Protein AF-A0A928VB40-F1 (afdb_monomer_lite)

Foldseek 3Di:
DAQDQEDAEEPDVVCVDPLVVLLCVLVNRDDPPRYDDPPCCVSVVPVVVVVCCCPPPPVVPPPQDQDDDPVSVVVVVPPPDPPDDDPPDPDDPVVVVVVVVVVVVVQQQFFDDDCPGDNNRGGVVVVVVVVVVVPDDHHHDPDPLSCLSVFDQQPPPRQKFAAAPQATDGPNFHWAALLSLVRHRHIWGWTDHPVCVQWIWTANDPSSPGTRDITGGPPDPPDDPVVRVVSNVVVNVVVVVVVVVVVVVVVVVVVVCVVPVCPVVPPCVVVVVVVVVPDPDDDPVVVVVVVVVVVPPDDDDPPPPPDPVNVVVVVVVVVVVVVVVVVVVVVVVVLVVVVVVLLVCVVVLHQGPPDDPVRLVVLLVLCPDPNNVVVLVVSDPDPVVSVVSNCRSVVVDGSPPPPPPLLVLLVVLLVCVVVVHDDDLVSLVVLLVQCVDPVSVVSLVVPDPPVRSVVSNVVSVDDDDD

Secondary structure (DSSP, 8-state):
--B-SB--B-S-TTTTSHHHHHHHHHTT-B-TT-BPPTT-GGGSHHHHHHHHIIIIIIGGGSTT---SSHHHHHHHHT-TT--S-----SS-HHHHHHHHHHHHHHHHHS-EEETTEEEEEE-HHHHHHHHHHTT--PBPPS-GGGGGGGSEEPTTGGGEEE-BTTBEEETTEEEE-SGGGGGTTSEEEEEE-TT-TTEEEEESSTTS-SEEEEEEETTSTT--HHHHHHHHHHHHHHHHHHHHHHHHHHHHHHHHHHH-TTTTTTTTHHHHHHHHHHH-S--THHHHHHHHHHTT-----------HHHHHHHHHHHHHHHHHHHHHHHHHHHHHHHHHHHHHHHHTTPPPP---HHHHHHHHHHHHSHHHHHHHHHH-SSHHHHHHHHHHHHTSS--------HHHHHHHHHHHHHTT----HHHHHHHHHHTTSHHHHHHHHHHS-HHHHHHHHHHHHPPPP-

Radius of gyration: 38.51 Å; chains: 1; bounding box: 58×124×77 Å

Sequence (466 aa):
WGVPEQVRTDHGKEYLSQRVQRFLATLNVDTEDLRCLPGHPEQKPFVERFNRTFQHRDLVKSPFFIGHNVSDRQTLRKSPGRGNSCIELAMSIADFQRWCDLWVVEYEQRPHGRAGIGLEGKSPLEVLAEAVEAGWTNRIIQNPRELDWLMMAAPGRQGMRKVGRQGISVSGRLYVAAELSTWIGRSVYVCFDPHEPRKIYVYGSVELTEFVCEADWRQAEGVDLAAIALQARHLYEVLLRSVNQIRKRGKALLRKLASDPYLLVGQTAESLEQVMQSQLHLYPAINGVTAAITASESTPEETATIDLETYHQELQRLEAESQQQALQQEQQRLRQQQLEQLVDRWQQRQACPGLEVSEREMILQYLNAAEGRGFLIAVTASTHEEQQFLQWLSGQIVMTSAIVNYRALLETTIVHWRTQQAVPLEDKHTLLHYIREPEGFGVLRAYLNDTEEREFQIWLKQEPRS

pLDDT: mean 74.62, std 16.76, range [33.09, 97.5]

Structure (mmCIF, N/CA/C/O backbone):
data_AF-A0A928VB40-F1
#
_entry.id   AF-A0A928VB40-F1
#
loop_
_atom_site.group_PDB
_atom_site.id
_atom_site.type_symbol
_atom_site.label_atom_id
_atom_site.label_alt_id
_atom_site.label_comp_id
_atom_site.label_asym_id
_atom_site.label_entity_id
_atom_site.label_seq_id
_atom_site.pdbx_PDB_ins_code
_atom_site.Cartn_x
_atom_site.Cartn_y
_atom_site.Cartn_z
_atom_site.occupancy
_atom_site.B_iso_or_equiv
_atom_site.auth_seq_id
_atom_site.auth_comp_id
_atom_site.auth_asym_id
_atom_site.auth_atom_id
_atom_site.pdbx_PDB_model_num
ATOM 1 N N . TRP A 1 1 ? 4.408 -13.192 -15.715 1.00 80.06 1 TRP A N 1
ATOM 2 C CA . TRP A 1 1 ? 5.826 -13.412 -15.362 1.00 80.06 1 TRP A CA 1
ATOM 3 C C . TRP A 1 1 ? 6.023 -14.446 -14.251 1.00 80.06 1 TRP A C 1
ATOM 5 O O . TRP A 1 1 ? 6.856 -15.317 -14.437 1.00 80.06 1 TRP A O 1
ATOM 15 N N . GLY A 1 2 ? 5.215 -14.453 -13.179 1.00 86.94 2 GLY A N 1
ATOM 16 C CA . GLY A 1 2 ? 5.305 -15.464 -12.107 1.00 86.94 2 GLY A CA 1
ATOM 17 C C . GLY A 1 2 ? 6.420 -15.173 -11.099 1.00 86.94 2 GLY A C 1
ATOM 18 O O . GLY A 1 2 ? 6.985 -14.081 -11.115 1.00 86.94 2 GLY A O 1
ATOM 19 N N . VAL A 1 3 ? 6.706 -16.123 -10.207 1.00 89.81 3 VAL A N 1
ATOM 20 C CA . VAL A 1 3 ? 7.713 -15.960 -9.147 1.00 89.81 3 VAL A CA 1
ATOM 21 C C . VAL A 1 3 ? 9.073 -16.495 -9.609 1.00 89.81 3 VAL A C 1
ATOM 23 O O . VAL A 1 3 ? 9.153 -17.674 -9.960 1.00 89.81 3 VAL A O 1
ATOM 26 N N . PRO A 1 4 ? 10.148 -15.688 -9.577 1.00 89.31 4 PRO A N 1
ATOM 27 C CA . PRO A 1 4 ? 11.488 -16.157 -9.923 1.00 89.31 4 PRO A CA 1
ATOM 28 C C . PRO A 1 4 ? 12.050 -17.110 -8.858 1.00 89.31 4 PRO A C 1
ATOM 30 O O . PRO A 1 4 ? 11.606 -17.102 -7.711 1.00 89.31 4 PRO A O 1
ATOM 33 N N . GLU A 1 5 ? 13.050 -17.907 -9.228 1.00 88.00 5 GLU A N 1
ATOM 34 C CA . GLU A 1 5 ? 13.852 -18.696 -8.276 1.00 88.00 5 GLU A CA 1
ATOM 35 C C . GLU A 1 5 ? 14.836 -17.806 -7.509 1.00 88.00 5 GLU A C 1
ATOM 37 O O . GLU A 1 5 ? 15.053 -17.974 -6.312 1.00 88.00 5 GLU A O 1
ATOM 42 N N . GLN A 1 6 ? 15.396 -16.824 -8.212 1.00 88.19 6 GLN A N 1
ATOM 43 C CA . GLN A 1 6 ? 16.490 -15.980 -7.762 1.00 88.19 6 GLN A CA 1
ATOM 44 C C . GLN A 1 6 ? 16.242 -14.533 -8.176 1.00 88.19 6 GLN A C 1
ATOM 46 O O . GLN A 1 6 ? 15.803 -14.265 -9.298 1.00 88.19 6 GLN A O 1
ATOM 51 N N . VAL A 1 7 ? 16.554 -13.587 -7.290 1.00 86.94 7 VAL A N 1
ATOM 52 C CA . VAL A 1 7 ? 16.468 -12.154 -7.599 1.00 86.94 7 VAL A CA 1
ATOM 53 C C . VAL A 1 7 ? 17.796 -11.482 -7.303 1.00 86.94 7 VAL A C 1
ATOM 55 O O . VAL A 1 7 ? 18.297 -11.506 -6.183 1.00 86.94 7 VAL A O 1
ATOM 58 N N . ARG A 1 8 ? 18.340 -10.823 -8.329 1.00 85.00 8 ARG A N 1
ATOM 59 C CA . ARG A 1 8 ? 19.529 -9.984 -8.211 1.00 85.00 8 ARG A CA 1
ATOM 60 C C . ARG A 1 8 ? 19.129 -8.531 -7.982 1.00 85.00 8 ARG A C 1
ATOM 62 O O . ARG A 1 8 ? 18.452 -7.944 -8.823 1.00 85.00 8 ARG A O 1
ATOM 69 N N . THR A 1 9 ? 19.565 -7.950 -6.866 1.00 82.38 9 THR A N 1
ATOM 70 C CA . THR A 1 9 ? 19.244 -6.562 -6.485 1.00 82.38 9 THR A CA 1
ATOM 71 C C . THR A 1 9 ? 20.498 -5.720 -6.295 1.00 82.38 9 THR A C 1
ATOM 73 O O . THR A 1 9 ? 21.607 -6.236 -6.172 1.00 82.38 9 THR A O 1
ATOM 76 N N . ASP A 1 10 ? 20.319 -4.402 -6.239 1.00 81.38 10 ASP A N 1
ATOM 77 C CA . ASP A 1 10 ? 21.349 -3.489 -5.740 1.00 81.38 10 ASP A CA 1
ATOM 78 C C . ASP A 1 10 ? 21.444 -3.547 -4.199 1.00 81.38 10 ASP A C 1
ATOM 80 O O . ASP A 1 10 ? 20.572 -4.111 -3.531 1.00 81.38 10 ASP A O 1
ATOM 84 N N . HIS A 1 11 ? 22.463 -2.902 -3.632 1.00 79.62 11 HIS A N 1
ATOM 85 C CA . HIS A 1 11 ? 22.652 -2.660 -2.196 1.00 79.62 11 HIS A CA 1
ATOM 86 C C . HIS A 1 11 ? 21.825 -1.472 -1.656 1.00 79.62 11 HIS A C 1
ATOM 88 O O . HIS A 1 11 ? 22.113 -0.931 -0.584 1.00 79.62 11 HIS A O 1
ATOM 94 N N . GLY A 1 12 ? 20.792 -1.048 -2.392 1.00 80.06 12 GLY A N 1
ATOM 95 C CA . GLY A 1 12 ? 19.875 0.018 -1.987 1.00 80.06 12 GLY A CA 1
ATOM 96 C C . GLY A 1 12 ? 19.110 -0.323 -0.703 1.00 80.06 12 GLY A C 1
ATOM 97 O O . GLY A 1 12 ? 18.723 -1.471 -0.472 1.00 80.06 12 GLY A O 1
ATOM 98 N N . LYS A 1 13 ? 18.871 0.683 0.148 1.00 80.25 13 LYS A N 1
ATOM 99 C CA . LYS A 1 13 ? 18.208 0.507 1.458 1.00 80.25 13 LYS A CA 1
ATOM 100 C C . LYS A 1 13 ? 16.794 -0.068 1.327 1.00 80.25 13 LYS A C 1
ATOM 102 O O . LYS A 1 13 ? 16.336 -0.777 2.215 1.00 80.25 13 LYS A O 1
ATOM 107 N N . GLU A 1 14 ? 16.121 0.226 0.225 1.00 80.19 14 GLU A N 1
ATOM 108 C CA . GLU A 1 14 ? 14.801 -0.271 -0.139 1.00 80.19 14 GLU A CA 1
ATOM 109 C C . GLU A 1 14 ? 14.778 -1.799 -0.314 1.00 80.19 14 GLU A C 1
ATOM 111 O O . GLU A 1 14 ? 13.920 -2.465 0.272 1.00 80.19 14 GLU A O 1
ATOM 116 N N . TYR A 1 15 ? 15.771 -2.371 -1.005 1.00 80.12 15 TYR A N 1
ATOM 117 C CA . TYR A 1 15 ? 15.919 -3.823 -1.182 1.00 80.12 15 TYR A CA 1
ATOM 118 C C . TYR A 1 15 ? 16.376 -4.519 0.106 1.00 80.12 15 TYR A C 1
ATOM 120 O O . TYR A 1 15 ? 16.069 -5.687 0.335 1.00 80.12 15 TYR A O 1
ATOM 128 N N . LEU A 1 16 ? 17.077 -3.787 0.979 1.00 79.31 16 LEU A N 1
ATOM 129 C CA . LEU A 1 16 ? 17.487 -4.256 2.304 1.00 79.31 16 LEU A CA 1
ATOM 130 C C . LEU A 1 16 ? 16.379 -4.154 3.359 1.00 79.31 16 LEU A C 1
ATOM 132 O O . LEU A 1 16 ? 16.589 -4.559 4.503 1.00 79.31 16 LEU A O 1
ATOM 136 N N . SER A 1 17 ? 15.213 -3.607 3.013 1.00 81.31 17 SER A N 1
ATOM 137 C CA . SER A 1 17 ? 14.120 -3.485 3.968 1.00 81.31 17 SER A CA 1
ATOM 138 C C . SER A 1 17 ? 13.653 -4.866 4.439 1.00 81.31 17 SER A C 1
ATOM 140 O O . SER A 1 17 ? 13.513 -5.804 3.653 1.00 81.31 17 SER A O 1
ATOM 142 N N . GLN A 1 18 ? 13.357 -4.982 5.738 1.00 78.56 18 GLN A N 1
ATOM 143 C CA . GLN A 1 18 ? 12.853 -6.229 6.329 1.00 78.56 18 GLN A CA 1
ATOM 144 C C . GLN A 1 18 ? 11.601 -6.738 5.606 1.00 78.56 18 GLN A C 1
ATOM 146 O O . GLN A 1 18 ? 11.408 -7.940 5.476 1.00 78.56 18 GLN A O 1
ATOM 151 N N . ARG A 1 19 ? 10.768 -5.821 5.104 1.00 79.12 19 ARG A N 1
ATOM 152 C CA . ARG A 1 19 ? 9.558 -6.142 4.347 1.00 79.12 19 ARG A CA 1
ATOM 153 C C . ARG A 1 19 ? 9.870 -6.848 3.026 1.00 79.12 19 ARG A C 1
ATOM 155 O O . ARG A 1 19 ? 9.293 -7.897 2.771 1.00 79.12 19 ARG A O 1
ATOM 162 N N . VAL A 1 20 ? 10.795 -6.315 2.223 1.00 82.38 20 VAL A N 1
ATOM 163 C CA . VAL A 1 20 ? 11.200 -6.944 0.952 1.00 82.38 20 VAL A CA 1
ATOM 164 C C . VAL A 1 20 ? 11.871 -8.293 1.207 1.00 82.38 20 VAL A C 1
ATOM 166 O O . VAL A 1 20 ? 11.551 -9.270 0.540 1.00 82.38 20 VAL A O 1
ATOM 169 N N . GLN A 1 21 ? 12.738 -8.381 2.217 1.00 82.81 21 GLN A N 1
ATOM 170 C CA . GLN A 1 21 ? 13.395 -9.641 2.575 1.00 82.81 21 GLN A CA 1
ATOM 171 C C . GLN A 1 21 ? 12.394 -10.712 3.025 1.00 82.81 21 GLN A C 1
ATOM 173 O O . GLN A 1 21 ? 12.459 -11.841 2.550 1.00 82.81 21 GLN A O 1
ATOM 178 N N . ARG A 1 22 ? 11.433 -10.360 3.892 1.00 80.44 22 ARG A N 1
ATOM 179 C CA . ARG A 1 22 ? 10.375 -11.283 4.337 1.00 80.44 22 ARG A CA 1
ATOM 180 C C . ARG A 1 22 ? 9.469 -11.714 3.183 1.00 80.44 22 ARG A C 1
ATOM 182 O O . ARG A 1 22 ? 9.124 -12.889 3.118 1.00 80.44 22 ARG A O 1
ATOM 189 N N . PHE A 1 23 ? 9.126 -10.809 2.265 1.00 85.94 23 PHE A N 1
ATOM 190 C CA . PHE A 1 23 ? 8.353 -11.144 1.065 1.00 85.94 23 PHE A CA 1
ATOM 191 C C . PHE A 1 23 ? 9.071 -12.182 0.194 1.00 85.94 23 PHE A C 1
ATOM 193 O O . PHE A 1 23 ? 8.507 -13.228 -0.117 1.00 85.94 23 PHE A O 1
ATOM 200 N N . LEU A 1 24 ? 10.334 -11.919 -0.153 1.00 87.25 24 LEU A N 1
ATOM 201 C CA . LEU A 1 24 ? 11.133 -12.820 -0.985 1.00 87.25 24 LEU A CA 1
ATOM 202 C C . LEU A 1 24 ? 11.354 -14.172 -0.291 1.00 87.25 24 LEU A C 1
ATOM 204 O O . LEU A 1 24 ? 11.196 -15.210 -0.928 1.00 87.25 24 LEU A O 1
ATOM 208 N N . ALA A 1 25 ? 11.608 -14.174 1.020 1.00 84.44 25 ALA A N 1
ATOM 209 C CA . ALA A 1 25 ? 11.720 -15.398 1.810 1.00 84.44 25 ALA A CA 1
ATOM 210 C C . ALA A 1 25 ? 10.403 -16.194 1.864 1.00 84.44 25 ALA A C 1
ATOM 212 O O . ALA A 1 25 ? 10.429 -17.409 1.710 1.00 84.44 25 ALA A O 1
ATOM 213 N N . THR A 1 26 ? 9.252 -15.526 2.021 1.00 83.62 26 THR A N 1
ATOM 214 C CA . THR A 1 26 ? 7.922 -16.176 2.018 1.00 83.62 26 THR A CA 1
ATOM 215 C C . THR A 1 26 ? 7.670 -16.905 0.701 1.00 83.62 26 THR A C 1
ATOM 217 O O . THR A 1 26 ? 7.114 -17.998 0.683 1.00 83.62 26 THR A O 1
ATOM 220 N N . LEU A 1 27 ? 8.138 -16.322 -0.402 1.00 86.69 27 LEU A N 1
ATOM 221 C CA . LEU A 1 27 ? 8.044 -16.909 -1.730 1.00 86.69 27 LEU A CA 1
ATOM 222 C C . LEU A 1 27 ? 9.175 -17.903 -2.045 1.00 86.69 27 LEU A C 1
ATOM 224 O O . LEU A 1 27 ? 9.261 -18.364 -3.183 1.00 86.69 27 LEU A O 1
ATOM 228 N N . ASN A 1 28 ? 10.051 -18.243 -1.091 1.00 87.56 28 ASN A N 1
ATOM 229 C CA . ASN A 1 28 ? 11.251 -19.054 -1.323 1.00 87.56 28 ASN A CA 1
ATOM 230 C C . ASN A 1 28 ? 12.040 -18.556 -2.547 1.00 87.56 28 ASN A C 1
ATOM 232 O O . ASN A 1 28 ? 12.307 -19.318 -3.480 1.00 87.56 28 ASN A O 1
ATOM 236 N N . VAL A 1 29 ? 12.297 -17.250 -2.597 1.00 88.88 29 VAL A N 1
ATOM 237 C CA . VAL A 1 29 ? 13.168 -16.616 -3.587 1.00 88.88 29 VAL A CA 1
ATOM 238 C C . VAL A 1 29 ? 14.536 -16.441 -2.952 1.00 88.88 29 VAL A C 1
ATOM 240 O O . VAL A 1 29 ? 14.668 -15.781 -1.920 1.00 88.88 29 VAL A O 1
ATOM 243 N N . ASP A 1 30 ? 15.551 -17.019 -3.578 1.00 81.62 30 ASP A N 1
ATOM 244 C CA . ASP A 1 30 ? 16.921 -16.908 -3.102 1.00 81.62 30 ASP A CA 1
ATOM 245 C C . ASP A 1 30 ? 17.470 -15.491 -3.356 1.00 81.62 30 ASP A C 1
ATOM 247 O O . ASP A 1 30 ? 17.321 -14.904 -4.438 1.00 81.62 30 ASP A O 1
ATOM 251 N N . THR A 1 31 ? 18.061 -14.926 -2.302 1.00 74.19 31 THR A N 1
ATOM 252 C CA . THR A 1 31 ? 18.616 -13.569 -2.262 1.00 74.19 31 THR A CA 1
ATOM 253 C C . THR A 1 31 ? 19.979 -13.494 -1.572 1.00 74.19 31 THR A C 1
ATOM 255 O O . THR A 1 31 ? 20.555 -12.403 -1.539 1.00 74.19 31 THR A O 1
ATOM 258 N N . GLU A 1 32 ? 20.487 -14.596 -1.003 1.00 61.59 32 GLU A N 1
ATOM 259 C CA . GLU A 1 32 ? 21.584 -14.548 -0.023 1.00 61.59 32 GLU A CA 1
ATOM 260 C C . GLU A 1 32 ? 22.919 -14.115 -0.656 1.00 61.59 32 GLU A C 1
ATOM 262 O O . GLU A 1 32 ? 23.622 -13.303 -0.058 1.00 61.59 32 GLU A O 1
ATOM 267 N N . ASP A 1 33 ? 23.181 -14.495 -1.914 1.00 62.69 33 ASP A N 1
ATOM 268 C CA . ASP A 1 33 ? 24.436 -14.189 -2.633 1.00 62.69 33 ASP A CA 1
ATOM 269 C C . ASP A 1 33 ? 24.248 -13.385 -3.937 1.00 62.69 33 ASP A C 1
ATOM 271 O O . ASP A 1 33 ? 25.155 -13.252 -4.763 1.00 62.69 33 ASP A O 1
ATOM 275 N N . LEU A 1 34 ? 23.062 -12.814 -4.156 1.00 69.81 34 LEU A N 1
ATOM 276 C CA . LEU A 1 34 ? 22.710 -12.146 -5.419 1.00 69.81 34 LEU A CA 1
ATOM 277 C C . LEU A 1 34 ? 22.642 -10.625 -5.311 1.00 69.81 34 LEU A C 1
ATOM 279 O O . LEU A 1 34 ? 22.078 -9.958 -6.176 1.00 69.81 34 LEU A O 1
ATOM 283 N N . ARG A 1 35 ? 23.221 -10.046 -4.264 1.00 78.12 35 ARG A N 1
ATOM 284 C CA . ARG A 1 35 ? 23.272 -8.594 -4.103 1.00 78.12 35 ARG A CA 1
ATOM 285 C C . ARG A 1 35 ? 24.492 -8.024 -4.805 1.00 78.12 35 ARG A C 1
ATOM 287 O O . ARG A 1 35 ? 25.609 -8.494 -4.611 1.00 78.12 35 ARG A O 1
ATOM 294 N N . CYS A 1 36 ? 24.274 -6.995 -5.616 1.00 78.50 36 CYS A N 1
ATOM 295 C CA . CYS A 1 36 ? 25.366 -6.333 -6.307 1.00 78.50 36 CYS A CA 1
ATOM 296 C C . CYS A 1 36 ? 26.193 -5.519 -5.309 1.00 78.50 36 CYS A C 1
ATOM 298 O O . CYS A 1 36 ? 25.643 -4.762 -4.506 1.00 78.50 36 CYS A O 1
ATOM 300 N N . LEU A 1 37 ? 27.514 -5.638 -5.391 1.00 76.44 37 LEU A N 1
ATOM 301 C CA . LEU A 1 37 ? 28.430 -4.815 -4.620 1.00 76.44 37 LEU A CA 1
ATOM 302 C C . LEU A 1 37 ? 28.266 -3.337 -5.022 1.00 76.44 37 LEU A C 1
ATOM 304 O O . LEU A 1 37 ? 28.105 -3.029 -6.210 1.00 76.44 37 LEU A O 1
ATOM 308 N N . PRO A 1 38 ? 28.334 -2.395 -4.064 1.00 73.44 38 PRO A N 1
ATOM 309 C CA . PRO A 1 38 ? 28.268 -0.973 -4.377 1.00 73.44 38 PRO A CA 1
ATOM 310 C C . PRO A 1 38 ? 29.337 -0.571 -5.401 1.00 73.44 38 PRO A C 1
ATOM 312 O O . PRO A 1 38 ? 30.520 -0.822 -5.194 1.00 73.44 38 PRO A O 1
ATOM 315 N N . GLY A 1 39 ? 28.927 0.076 -6.495 1.00 69.31 39 GLY A N 1
ATOM 316 C CA . GLY A 1 39 ? 29.846 0.538 -7.543 1.00 69.31 39 GLY A CA 1
ATOM 317 C C . GLY A 1 39 ? 30.213 -0.501 -8.609 1.00 69.31 39 GLY A C 1
ATOM 318 O O . GLY A 1 39 ? 31.077 -0.209 -9.430 1.00 69.31 39 GLY A O 1
ATOM 319 N N . HIS A 1 40 ? 29.539 -1.656 -8.638 1.00 75.06 40 HIS A N 1
ATOM 320 C CA . HIS A 1 40 ? 29.795 -2.746 -9.588 1.00 75.06 40 HIS A CA 1
ATOM 321 C C . HIS A 1 40 ? 28.632 -2.963 -10.584 1.00 75.06 40 HIS A C 1
ATOM 323 O O . HIS A 1 40 ? 27.894 -3.952 -10.494 1.00 75.06 40 HIS A O 1
ATOM 329 N N . PRO A 1 41 ? 28.405 -2.041 -11.545 1.00 68.31 41 PRO A N 1
ATOM 330 C CA . PRO A 1 41 ? 27.302 -2.137 -12.510 1.00 68.31 41 PRO A CA 1
ATOM 331 C C . PRO A 1 41 ? 27.392 -3.369 -13.428 1.00 68.31 41 PRO A C 1
ATOM 333 O O . PRO A 1 41 ? 26.377 -3.834 -13.950 1.00 68.31 41 PRO A O 1
ATOM 336 N N . GLU A 1 42 ? 28.584 -3.938 -13.606 1.00 76.25 42 GLU A N 1
ATOM 337 C CA . GLU A 1 42 ? 28.828 -5.159 -14.373 1.00 76.25 42 GLU A CA 1
ATOM 338 C C . GLU A 1 42 ? 28.130 -6.395 -13.798 1.00 76.25 42 GLU A C 1
ATOM 340 O O . GLU A 1 42 ? 27.924 -7.365 -14.524 1.00 76.25 42 GLU A O 1
ATOM 345 N N . GLN A 1 43 ? 27.722 -6.361 -12.526 1.00 79.62 43 GLN A N 1
ATOM 346 C CA . GLN A 1 43 ? 27.012 -7.465 -11.877 1.00 79.62 43 GLN A CA 1
ATOM 347 C C . GLN A 1 43 ? 25.528 -7.533 -12.282 1.00 79.62 43 GLN A C 1
ATOM 349 O O . GLN A 1 43 ? 24.896 -8.584 -12.136 1.00 79.62 43 GLN A O 1
ATOM 354 N N . LYS A 1 44 ? 24.992 -6.455 -12.874 1.00 79.25 44 LYS A N 1
ATOM 355 C CA . LYS A 1 44 ? 23.608 -6.327 -13.372 1.00 79.25 44 LYS A CA 1
ATOM 356 C C . LYS A 1 44 ? 23.553 -5.797 -14.823 1.00 79.25 44 LYS A C 1
ATOM 358 O O . LYS A 1 44 ? 22.830 -4.843 -15.119 1.00 79.25 44 LYS A O 1
ATOM 363 N N . PRO A 1 45 ? 24.266 -6.431 -15.775 1.00 79.25 45 PRO A N 1
ATOM 364 C CA . PRO A 1 45 ? 24.509 -5.862 -17.102 1.00 79.25 45 PRO A CA 1
ATOM 365 C C . PRO A 1 45 ? 23.233 -5.729 -17.948 1.00 79.25 45 PRO A C 1
ATOM 367 O O . PRO A 1 45 ? 23.134 -4.830 -18.784 1.00 79.25 45 PRO A O 1
ATOM 370 N N . PHE A 1 46 ? 22.245 -6.602 -17.733 1.00 81.38 46 PHE A N 1
ATOM 371 C CA . PHE A 1 46 ? 20.969 -6.573 -18.449 1.00 81.38 46 PHE A CA 1
ATOM 372 C C . PHE A 1 46 ? 20.090 -5.394 -18.018 1.00 81.38 46 PHE A C 1
ATOM 374 O O . PHE A 1 46 ? 19.572 -4.683 -18.877 1.00 81.38 46 PHE A O 1
ATOM 381 N N . VAL A 1 47 ? 19.992 -5.136 -16.708 1.00 83.88 47 VAL A N 1
ATOM 382 C CA . VAL A 1 47 ? 19.234 -4.001 -16.152 1.00 83.88 47 VAL A CA 1
ATOM 383 C C . VAL A 1 47 ? 19.866 -2.679 -16.585 1.00 83.88 47 VAL A C 1
ATOM 385 O O . VAL A 1 47 ? 19.173 -1.784 -17.061 1.00 83.88 47 VAL A O 1
ATOM 388 N N . GLU A 1 48 ? 21.194 -2.572 -16.513 1.00 82.31 48 GLU A N 1
ATOM 389 C CA . GLU A 1 48 ? 21.909 -1.371 -16.958 1.00 82.31 48 GLU A CA 1
ATOM 390 C C . GLU A 1 48 ? 21.741 -1.120 -18.461 1.00 82.31 48 GLU A C 1
ATOM 392 O O . GLU A 1 48 ? 21.562 0.019 -18.895 1.00 82.31 48 GLU A O 1
ATOM 397 N N . ARG A 1 49 ? 21.741 -2.177 -19.283 1.00 84.12 49 ARG A N 1
ATOM 398 C CA . ARG A 1 49 ? 21.476 -2.055 -20.723 1.00 84.12 49 ARG A CA 1
ATOM 399 C C . ARG A 1 49 ? 20.038 -1.618 -21.005 1.00 84.12 49 ARG A C 1
ATOM 401 O O . ARG A 1 49 ? 19.840 -0.762 -21.870 1.00 84.12 49 ARG A O 1
ATOM 408 N N . PHE A 1 50 ? 19.063 -2.178 -20.292 1.00 88.62 50 PHE A N 1
ATOM 409 C CA . PHE A 1 50 ? 17.656 -1.792 -20.390 1.00 88.62 50 PHE A CA 1
ATOM 410 C C . PHE A 1 50 ? 17.475 -0.306 -20.052 1.00 88.62 50 PHE A C 1
ATOM 412 O O . PHE A 1 50 ? 17.025 0.468 -20.899 1.00 88.62 50 PHE A O 1
ATOM 419 N N . ASN A 1 51 ? 17.955 0.120 -18.878 1.00 86.94 51 ASN A N 1
ATOM 420 C CA . ASN A 1 51 ? 17.887 1.511 -18.424 1.00 86.94 51 ASN A CA 1
ATOM 421 C C . ASN A 1 51 ? 18.600 2.461 -19.388 1.00 86.94 51 ASN A C 1
ATOM 423 O O . ASN A 1 51 ? 18.081 3.529 -19.710 1.00 86.94 51 ASN A O 1
ATOM 427 N N . ARG A 1 52 ? 19.768 2.064 -19.908 1.00 84.31 52 ARG A N 1
ATOM 428 C CA . ARG A 1 52 ? 20.508 2.871 -20.882 1.00 84.31 52 ARG A CA 1
ATOM 429 C C . ARG A 1 52 ? 19.738 3.041 -22.187 1.00 84.31 52 ARG A C 1
ATOM 431 O O . ARG A 1 52 ? 19.738 4.130 -22.755 1.00 84.31 52 ARG A O 1
ATOM 438 N N . THR A 1 53 ? 19.081 1.983 -22.655 1.00 84.38 53 THR A N 1
ATOM 439 C CA . THR A 1 53 ? 18.250 2.024 -23.866 1.00 84.38 53 THR A CA 1
ATOM 440 C C . THR A 1 53 ? 17.067 2.966 -23.670 1.00 84.38 53 THR A C 1
ATOM 442 O O . THR A 1 53 ? 16.824 3.823 -24.517 1.00 84.38 53 THR A O 1
ATOM 445 N N . PHE A 1 54 ? 16.395 2.877 -22.523 1.00 88.00 54 PHE A N 1
ATOM 446 C CA . PHE A 1 54 ? 15.321 3.797 -22.168 1.00 88.00 54 PHE A CA 1
ATOM 447 C C . PHE A 1 54 ? 15.815 5.250 -22.132 1.00 88.00 54 PHE A C 1
ATOM 449 O O . PHE A 1 54 ? 15.362 6.081 -22.913 1.00 88.00 54 PHE A O 1
ATOM 456 N N . GLN A 1 55 ? 16.801 5.549 -21.283 1.00 83.81 55 GLN A N 1
ATOM 457 C CA . GLN A 1 55 ? 17.206 6.922 -20.971 1.00 83.81 55 GLN A CA 1
ATOM 458 C C . GLN A 1 55 ? 17.983 7.614 -22.094 1.00 83.81 55 GLN A C 1
ATOM 460 O O . GLN A 1 55 ? 17.764 8.797 -22.331 1.00 83.81 55 GLN A O 1
ATOM 465 N N . HIS A 1 56 ? 18.902 6.915 -22.768 1.00 77.75 56 HIS A N 1
ATOM 466 C CA . HIS A 1 56 ? 19.852 7.542 -23.699 1.00 77.75 56 HIS A CA 1
ATOM 467 C C . HIS A 1 56 ? 19.505 7.361 -25.173 1.00 77.75 56 HIS A C 1
ATOM 469 O O . HIS A 1 56 ? 20.078 8.051 -26.013 1.00 77.75 56 HIS A O 1
ATOM 475 N N . ARG A 1 57 ? 18.602 6.436 -25.512 1.00 80.12 57 ARG A N 1
ATOM 476 C CA . ARG A 1 57 ? 18.218 6.196 -26.907 1.00 80.12 57 ARG A CA 1
ATOM 477 C C . ARG A 1 57 ? 16.800 6.648 -27.190 1.00 80.12 57 ARG A C 1
ATOM 479 O O . ARG A 1 57 ? 16.590 7.324 -28.190 1.00 80.12 57 ARG A O 1
ATOM 486 N N . ASP A 1 58 ? 15.840 6.246 -26.364 1.00 81.06 58 ASP A N 1
ATOM 487 C CA . ASP A 1 58 ? 14.429 6.379 -26.725 1.00 81.06 58 ASP A CA 1
ATOM 488 C C . ASP A 1 58 ? 13.750 7.569 -26.038 1.00 81.06 58 ASP A C 1
ATOM 490 O O . ASP A 1 58 ? 13.084 8.346 -26.717 1.00 81.06 58 ASP A O 1
ATOM 494 N N . LEU A 1 59 ? 14.009 7.807 -24.749 1.00 81.81 59 LEU A N 1
ATOM 495 C CA . LEU A 1 59 ? 13.467 8.963 -24.025 1.00 81.81 59 LEU A CA 1
ATOM 496 C C . LEU A 1 59 ? 13.941 10.302 -24.618 1.00 81.81 59 LEU A C 1
ATOM 498 O O . LEU A 1 59 ? 13.180 11.262 -24.662 1.00 81.81 59 LEU A O 1
ATOM 502 N N . VAL A 1 60 ? 15.165 10.346 -25.150 1.00 76.12 60 VAL A N 1
ATOM 503 C CA . VAL A 1 60 ? 15.767 11.531 -25.800 1.00 76.12 60 VAL A CA 1
ATOM 504 C C . VAL A 1 60 ? 15.025 11.954 -27.063 1.00 76.12 60 VAL A C 1
ATOM 506 O O . VAL A 1 60 ? 15.075 13.113 -27.456 1.00 76.12 60 VAL A O 1
ATOM 509 N N . LYS A 1 61 ? 14.327 11.015 -27.710 1.00 71.56 61 LYS A N 1
ATOM 510 C CA . LYS A 1 61 ? 13.521 11.295 -28.904 1.00 71.56 61 LYS A CA 1
ATOM 511 C C . LYS A 1 61 ? 12.192 11.958 -28.553 1.00 71.56 61 LYS A C 1
ATOM 513 O O . LYS A 1 61 ? 11.504 12.430 -29.455 1.00 71.56 61 LYS A O 1
ATOM 518 N N . SER A 1 62 ? 11.811 11.968 -27.274 1.00 68.56 62 SER A N 1
ATOM 519 C CA . SER A 1 62 ? 10.624 12.685 -26.829 1.00 68.56 62 SER A CA 1
ATOM 520 C C . SER A 1 62 ? 10.822 14.183 -27.084 1.00 68.56 62 SER A C 1
ATOM 522 O O . SER A 1 62 ? 11.834 14.736 -26.643 1.00 68.56 62 SER A O 1
ATOM 524 N N . PRO A 1 63 ? 9.869 14.868 -27.745 1.00 59.59 63 PRO A N 1
ATOM 525 C CA . PRO A 1 63 ? 9.990 16.287 -28.102 1.00 59.59 63 PRO A CA 1
ATOM 526 C C . PRO A 1 63 ? 10.135 17.214 -26.885 1.00 59.59 63 PRO A C 1
ATOM 528 O O . PRO A 1 63 ? 10.460 18.388 -27.033 1.00 59.59 63 PRO A O 1
ATOM 531 N N . PHE A 1 64 ? 9.909 16.685 -25.682 1.00 66.38 64 PHE A N 1
ATOM 532 C CA . PHE A 1 64 ? 9.938 17.413 -24.420 1.00 66.38 64 PHE A CA 1
ATOM 533 C C . PHE A 1 64 ? 11.106 17.020 -23.507 1.00 66.38 64 PHE A C 1
ATOM 535 O O . PHE A 1 64 ? 11.140 17.407 -22.338 1.00 66.38 64 PHE A O 1
ATOM 542 N N . PHE A 1 65 ? 12.060 16.231 -24.004 1.00 70.06 65 PHE A N 1
ATOM 543 C CA . PHE A 1 65 ? 13.242 15.852 -23.242 1.00 70.06 65 PHE A CA 1
ATOM 544 C C . PHE A 1 65 ? 14.222 17.029 -23.129 1.00 70.06 65 PHE A C 1
ATOM 546 O O . PHE A 1 65 ? 14.727 17.524 -24.132 1.00 70.06 65 PHE A O 1
ATOM 553 N N . ILE A 1 66 ? 14.518 17.471 -21.900 1.00 64.06 66 ILE A N 1
ATOM 554 C CA . ILE A 1 66 ? 15.288 18.708 -21.644 1.00 64.06 66 ILE A CA 1
ATOM 555 C C . ILE A 1 66 ? 16.753 18.448 -21.228 1.00 64.06 66 ILE A C 1
ATOM 557 O O . ILE A 1 66 ? 17.408 19.318 -20.658 1.00 64.06 66 ILE A O 1
ATOM 561 N N . GLY A 1 67 ? 17.293 17.260 -21.520 1.00 57.56 67 GLY A N 1
ATOM 562 C CA . GLY A 1 67 ? 18.740 17.010 -21.476 1.00 57.56 67 GLY A CA 1
ATOM 563 C C . GLY A 1 67 ? 19.232 16.026 -20.411 1.00 57.56 67 GLY A C 1
ATOM 564 O O . GLY A 1 67 ? 18.498 15.568 -19.535 1.00 57.56 67 GLY A O 1
ATOM 565 N N . HIS A 1 68 ? 20.517 15.680 -20.529 1.00 54.66 68 HIS A N 1
ATOM 566 C CA . HIS A 1 68 ? 21.163 14.560 -19.833 1.00 54.66 68 HIS A CA 1
ATOM 567 C C . HIS A 1 68 ? 21.997 14.962 -18.618 1.00 54.66 68 HIS A C 1
ATOM 569 O O . HIS A 1 68 ? 22.513 14.078 -17.933 1.00 54.66 68 HIS A O 1
ATOM 575 N N . ASN A 1 69 ? 22.184 16.260 -18.359 1.00 48.78 69 ASN A N 1
ATOM 576 C CA . ASN A 1 69 ? 23.173 16.692 -17.382 1.00 48.78 69 ASN A CA 1
ATOM 577 C C . ASN A 1 69 ? 22.694 17.822 -16.465 1.00 48.78 69 ASN A C 1
ATOM 579 O O . ASN A 1 69 ? 21.810 18.616 -16.788 1.00 48.78 69 ASN A O 1
ATOM 583 N N . VAL A 1 70 ? 23.310 17.898 -15.284 1.00 45.81 70 VAL A N 1
ATOM 584 C CA . VAL A 1 70 ? 22.992 18.893 -14.245 1.00 45.81 70 VAL A CA 1
ATOM 585 C C . VAL A 1 70 ? 23.194 20.324 -14.762 1.00 45.81 70 VAL A C 1
ATOM 587 O O . VAL A 1 70 ? 22.480 21.228 -14.332 1.00 45.81 70 VAL A O 1
ATOM 590 N N . SER A 1 71 ? 24.103 20.523 -15.723 1.00 47.84 71 SER A N 1
ATOM 591 C CA . SER A 1 71 ? 24.317 21.790 -16.431 1.00 47.84 71 SER A CA 1
ATOM 592 C C . SER A 1 71 ? 23.083 22.241 -17.212 1.00 47.84 71 SER A C 1
ATOM 594 O O . SER A 1 71 ? 22.649 23.369 -17.015 1.00 47.84 71 SER A O 1
ATOM 596 N N . ASP A 1 72 ? 22.457 21.360 -17.998 1.00 51.97 72 ASP A N 1
ATOM 597 C CA . ASP A 1 72 ? 21.260 21.675 -18.799 1.00 51.97 72 ASP A CA 1
ATOM 598 C C . ASP A 1 72 ? 20.095 22.074 -17.880 1.00 51.97 72 ASP A C 1
ATOM 600 O O . ASP A 1 72 ? 19.390 23.059 -18.107 1.00 51.97 72 ASP A O 1
ATOM 604 N N . ARG A 1 73 ? 19.988 21.387 -16.735 1.00 51.00 73 ARG A N 1
ATOM 605 C CA . ARG A 1 73 ? 19.036 21.686 -15.654 1.00 51.00 73 ARG A CA 1
ATOM 606 C C . ARG A 1 73 ? 19.309 23.026 -14.956 1.00 51.00 73 ARG A C 1
ATOM 608 O O . ARG A 1 73 ? 18.373 23.684 -14.499 1.00 51.00 73 ARG A O 1
ATOM 615 N N . GLN A 1 74 ? 20.575 23.428 -14.836 1.00 52.41 74 GLN A N 1
ATOM 616 C CA . GLN A 1 74 ? 20.980 24.712 -14.255 1.00 52.41 74 GLN A CA 1
ATOM 617 C C . GLN A 1 74 ? 20.728 25.881 -15.214 1.00 52.41 74 GLN A C 1
ATOM 619 O O . GLN A 1 74 ? 20.327 26.947 -14.751 1.00 52.41 74 GLN A O 1
ATOM 624 N N . THR A 1 75 ? 20.896 25.697 -16.525 1.00 51.97 75 THR A N 1
ATOM 625 C CA . THR A 1 75 ? 20.596 26.727 -17.536 1.00 51.97 75 THR A CA 1
ATOM 626 C C . THR A 1 75 ? 19.102 27.074 -17.551 1.00 51.97 75 THR A C 1
ATOM 628 O O . THR A 1 75 ? 18.739 28.248 -17.604 1.00 51.97 75 THR A O 1
ATOM 631 N N . LEU A 1 76 ? 18.229 26.077 -17.360 1.00 51.53 76 LEU A N 1
ATOM 632 C CA . LEU A 1 76 ? 16.776 26.270 -17.215 1.00 51.53 76 LEU A CA 1
ATOM 633 C C . LEU A 1 76 ? 16.388 27.034 -15.937 1.00 51.53 76 LEU A C 1
ATOM 635 O O . LEU A 1 76 ? 15.419 27.788 -15.938 1.00 51.53 76 LEU A O 1
ATOM 639 N N . ARG A 1 77 ? 17.149 26.873 -14.845 1.00 52.78 77 ARG A N 1
ATOM 640 C CA . ARG A 1 77 ? 16.930 27.594 -13.574 1.00 52.78 77 ARG A CA 1
ATOM 641 C C . ARG A 1 77 ? 17.456 29.033 -13.586 1.00 52.78 77 ARG A C 1
ATOM 643 O O . ARG A 1 77 ? 17.021 29.829 -12.764 1.00 52.78 77 ARG A O 1
ATOM 650 N N . LYS A 1 78 ? 18.390 29.360 -14.483 1.00 48.84 78 LYS A N 1
ATOM 651 C CA . LYS A 1 78 ? 19.037 30.681 -14.585 1.00 48.84 78 LYS A CA 1
ATOM 652 C C . LYS A 1 78 ? 18.325 31.657 -15.530 1.00 48.84 78 LYS A C 1
ATOM 654 O O . LYS A 1 78 ? 18.783 32.786 -15.664 1.00 48.84 78 LYS A O 1
ATOM 659 N N . SER A 1 79 ? 17.228 31.252 -16.175 1.00 45.72 79 SER A N 1
ATOM 660 C CA . SER A 1 79 ? 16.451 32.153 -17.036 1.00 45.72 79 SER A CA 1
ATOM 661 C C . SER A 1 79 ? 15.753 33.233 -16.186 1.00 45.72 79 SER A C 1
ATOM 663 O O . SER A 1 79 ? 14.951 32.890 -15.312 1.00 45.72 79 SER A O 1
ATOM 665 N N . PRO A 1 80 ? 16.055 34.528 -16.398 1.00 43.56 80 PRO A N 1
ATOM 666 C CA . PRO A 1 80 ? 15.558 35.621 -15.570 1.00 43.56 80 PRO A CA 1
ATOM 667 C C . PRO A 1 80 ? 14.102 35.918 -15.941 1.00 43.56 80 PRO A C 1
ATOM 669 O O . PRO A 1 80 ? 13.827 36.635 -16.897 1.00 43.56 80 PRO A O 1
ATOM 672 N N . GLY A 1 81 ? 13.155 35.317 -15.220 1.00 48.03 81 GLY A N 1
ATOM 673 C CA . GLY A 1 81 ? 11.730 35.573 -15.460 1.00 48.03 81 GLY A CA 1
ATOM 674 C C . GLY A 1 81 ? 10.728 34.714 -14.692 1.00 48.03 81 GLY A C 1
ATOM 675 O O . GLY A 1 81 ? 9.543 35.017 -14.726 1.00 48.03 81 GLY A O 1
ATOM 676 N N . ARG A 1 82 ? 11.144 33.666 -13.969 1.00 48.78 82 ARG A N 1
ATOM 677 C CA . ARG A 1 82 ? 10.210 32.826 -13.195 1.00 48.78 82 ARG A CA 1
ATOM 678 C C . ARG A 1 82 ? 10.325 33.061 -11.694 1.00 48.78 82 ARG A C 1
ATOM 680 O O . ARG A 1 82 ? 10.710 32.177 -10.936 1.00 48.78 82 ARG A O 1
ATOM 687 N N . GLY A 1 83 ? 9.935 34.256 -11.266 1.00 46.81 83 GLY A N 1
ATOM 688 C CA . GLY A 1 83 ? 9.462 34.487 -9.903 1.00 46.81 83 GLY A CA 1
ATOM 689 C C . GLY A 1 83 ? 8.013 34.016 -9.775 1.00 46.81 83 GLY A C 1
ATOM 690 O O . GLY A 1 83 ? 7.127 34.847 -9.685 1.00 46.81 83 GLY A O 1
ATOM 691 N N . ASN A 1 84 ? 7.768 32.710 -9.922 1.00 46.16 84 ASN A N 1
ATOM 692 C CA . ASN A 1 84 ? 6.627 31.965 -9.376 1.00 46.16 84 ASN A CA 1
ATOM 693 C C . ASN A 1 84 ? 6.655 30.532 -9.921 1.00 46.16 84 ASN A C 1
ATOM 695 O O . ASN A 1 84 ? 6.807 30.266 -11.113 1.00 46.16 84 ASN A O 1
ATOM 699 N N . SER A 1 85 ? 6.571 29.600 -8.988 1.00 49.47 85 SER A N 1
ATOM 700 C CA . SER A 1 85 ? 6.676 28.156 -9.124 1.00 49.47 85 SER A CA 1
ATOM 701 C C . SER A 1 85 ? 5.585 27.551 -10.009 1.00 49.47 85 SER A C 1
ATOM 703 O O . SER A 1 85 ? 4.519 27.181 -9.528 1.00 49.47 85 SER A O 1
ATOM 705 N N . CYS A 1 86 ? 5.885 27.354 -11.290 1.00 43.84 86 CYS A N 1
ATOM 706 C CA . CYS A 1 86 ? 5.224 26.330 -12.090 1.00 43.84 86 CYS A CA 1
ATOM 707 C C . CYS A 1 86 ? 6.240 25.717 -13.063 1.00 43.84 86 CYS A C 1
ATOM 709 O O . CYS A 1 86 ? 6.767 26.386 -13.957 1.00 43.84 86 CYS A O 1
ATOM 711 N N . ILE A 1 87 ? 6.576 24.442 -12.851 1.00 55.88 87 ILE A N 1
ATOM 712 C CA . ILE A 1 87 ? 7.196 23.632 -13.899 1.00 55.88 87 ILE A CA 1
ATOM 713 C C . ILE A 1 87 ? 6.056 23.335 -14.866 1.00 55.88 87 ILE A C 1
ATOM 715 O O . ILE A 1 87 ? 5.201 22.507 -14.573 1.00 55.88 87 ILE A O 1
ATOM 719 N N . GLU A 1 88 ? 6.008 24.057 -15.978 1.00 56.81 88 GLU A N 1
ATOM 720 C CA . GLU A 1 88 ? 5.091 23.736 -17.065 1.00 56.81 88 GLU A CA 1
ATOM 721 C C . GLU A 1 88 ? 5.503 22.375 -17.637 1.00 56.81 88 GLU A C 1
ATOM 723 O O . GLU A 1 88 ? 6.559 22.233 -18.258 1.00 56.81 88 GLU A O 1
ATOM 728 N N . LEU A 1 89 ? 4.725 21.344 -17.309 1.00 60.16 89 LEU A N 1
ATOM 729 C CA . LEU A 1 89 ? 4.946 19.999 -17.812 1.00 60.16 89 LEU A CA 1
ATOM 730 C C . LEU A 1 89 ? 4.421 19.948 -19.242 1.00 60.16 89 LEU A C 1
ATOM 732 O O . LEU A 1 89 ? 3.230 20.119 -19.477 1.00 60.16 89 LEU A O 1
ATOM 736 N N . ALA A 1 90 ? 5.302 19.671 -20.194 1.00 67.56 90 ALA A N 1
ATOM 737 C CA . ALA A 1 90 ? 4.913 19.553 -21.595 1.00 67.56 90 ALA A CA 1
ATOM 738 C C . ALA A 1 90 ? 4.090 18.281 -21.904 1.00 67.56 90 ALA A C 1
ATOM 740 O O . ALA A 1 90 ? 3.594 18.105 -23.012 1.00 67.56 90 ALA A O 1
ATOM 741 N N . MET A 1 91 ? 3.949 17.390 -20.921 1.00 74.31 91 MET A N 1
ATOM 742 C CA . MET A 1 91 ? 3.148 16.173 -20.972 1.00 74.31 91 MET A CA 1
ATOM 743 C C . MET A 1 91 ? 2.564 15.906 -19.582 1.00 74.31 91 MET A C 1
ATOM 745 O O . MET A 1 91 ? 3.242 16.123 -18.575 1.00 74.31 91 MET A O 1
ATOM 749 N N . SER A 1 92 ? 1.321 15.425 -19.510 1.00 82.25 92 SER A N 1
ATOM 750 C CA . SER A 1 92 ? 0.735 15.010 -18.233 1.00 82.25 92 SER A CA 1
ATOM 751 C C . SER A 1 92 ? 1.439 13.759 -17.680 1.00 82.25 92 SER A C 1
ATOM 753 O O . SER A 1 92 ? 2.019 12.972 -18.428 1.00 82.25 92 SER A O 1
ATOM 755 N N . ILE A 1 93 ? 1.367 13.533 -16.364 1.00 85.31 93 ILE A N 1
ATOM 756 C CA . ILE A 1 93 ? 1.919 12.315 -15.736 1.00 85.31 93 ILE A CA 1
ATOM 757 C C . ILE A 1 93 ? 1.284 11.054 -16.344 1.00 85.31 93 ILE A C 1
ATOM 759 O O . ILE A 1 93 ? 1.978 10.073 -16.599 1.00 85.31 93 ILE A O 1
ATOM 763 N N . ALA A 1 94 ? -0.024 11.094 -16.612 1.00 85.75 94 ALA A N 1
ATOM 764 C CA . ALA A 1 94 ? -0.759 9.972 -17.187 1.00 85.75 94 ALA A CA 1
ATOM 765 C C . ALA A 1 94 ? -0.332 9.673 -18.632 1.00 85.75 94 ALA A C 1
ATOM 767 O O . ALA A 1 94 ? -0.178 8.510 -18.999 1.00 85.75 94 ALA A O 1
ATOM 768 N N . ASP A 1 95 ? -0.102 10.707 -19.444 1.00 83.75 95 ASP A N 1
ATOM 769 C CA . ASP A 1 95 ? 0.376 10.520 -20.816 1.00 83.75 95 ASP A CA 1
ATOM 770 C C . ASP A 1 95 ? 1.815 10.007 -20.842 1.00 83.75 95 ASP A C 1
ATOM 772 O O . ASP A 1 95 ? 2.143 9.155 -21.667 1.00 83.75 95 ASP A O 1
ATOM 776 N N . PHE A 1 96 ? 2.657 10.454 -19.904 1.00 86.94 96 PHE A N 1
ATOM 777 C CA . PHE A 1 96 ? 4.014 9.931 -19.774 1.00 86.94 96 PHE A CA 1
ATOM 778 C C . PHE A 1 96 ? 4.020 8.465 -19.342 1.00 86.94 96 PHE A C 1
ATOM 780 O O . PHE A 1 96 ? 4.753 7.669 -19.924 1.00 86.94 96 PHE A O 1
ATOM 787 N N . GLN A 1 97 ? 3.163 8.084 -18.389 1.00 88.50 97 GLN A N 1
ATOM 788 C CA . GLN A 1 97 ? 2.983 6.681 -18.017 1.00 88.50 97 GLN A CA 1
ATOM 789 C C . GLN A 1 97 ? 2.553 5.844 -19.228 1.00 88.50 97 GLN A C 1
ATOM 791 O O . GLN A 1 97 ? 3.190 4.840 -19.525 1.00 88.50 97 GLN A O 1
ATOM 796 N N . ARG A 1 98 ? 1.555 6.306 -19.994 1.00 87.38 98 ARG A N 1
ATOM 797 C CA . ARG A 1 98 ? 1.109 5.622 -21.218 1.00 87.38 98 ARG A CA 1
ATOM 798 C C . ARG A 1 98 ? 2.233 5.487 -22.248 1.00 87.38 98 ARG A C 1
ATOM 800 O O . ARG A 1 98 ? 2.351 4.449 -22.891 1.00 87.38 98 ARG A O 1
ATOM 807 N N . TRP A 1 99 ? 3.051 6.524 -22.417 1.00 88.44 99 TRP A N 1
ATOM 808 C CA . TRP A 1 99 ? 4.217 6.472 -23.297 1.00 88.44 99 TRP A CA 1
ATOM 809 C C . TRP A 1 99 ? 5.229 5.417 -22.829 1.00 88.44 99 TRP A C 1
ATOM 811 O O . TRP A 1 99 ? 5.705 4.635 -23.649 1.00 88.44 99 TRP A O 1
ATOM 821 N N . CYS A 1 100 ? 5.515 5.346 -21.524 1.00 89.25 100 CYS A N 1
ATOM 822 C CA . CYS A 1 100 ? 6.380 4.318 -20.943 1.00 89.25 100 CYS A CA 1
ATOM 823 C C . CYS A 1 100 ? 5.823 2.907 -21.169 1.00 89.25 100 CYS A C 1
ATOM 825 O O . CYS A 1 100 ? 6.577 2.023 -21.570 1.00 89.25 100 CYS A O 1
ATOM 827 N N . ASP A 1 101 ? 4.520 2.703 -20.964 1.00 89.69 101 ASP A N 1
ATOM 828 C CA . ASP A 1 101 ? 3.870 1.402 -21.150 1.00 89.69 101 ASP A CA 1
ATOM 829 C C . ASP A 1 101 ? 3.981 0.932 -22.610 1.00 89.69 101 ASP A C 1
ATOM 831 O O . ASP A 1 101 ? 4.386 -0.200 -22.877 1.00 89.69 101 ASP A O 1
ATOM 835 N N . LEU A 1 102 ? 3.705 1.823 -23.572 1.00 91.00 102 LEU A N 1
ATOM 836 C CA . LEU A 1 102 ? 3.879 1.538 -25.001 1.00 91.00 102 LEU A CA 1
ATOM 837 C C . LEU A 1 102 ? 5.343 1.260 -25.355 1.00 91.00 102 LEU A C 1
ATOM 839 O O . LEU A 1 102 ? 5.633 0.330 -26.107 1.00 91.00 102 LEU A O 1
ATOM 843 N N . TRP A 1 103 ? 6.275 2.025 -24.783 1.00 92.25 103 TRP A N 1
ATOM 844 C CA . TRP A 1 103 ? 7.701 1.806 -24.996 1.00 92.25 103 TRP A CA 1
ATOM 845 C C . TRP A 1 103 ? 8.153 0.426 -24.499 1.00 92.25 103 TRP A C 1
ATOM 847 O O . TRP A 1 103 ? 8.975 -0.209 -25.161 1.00 92.25 103 TRP A O 1
ATOM 857 N N . VAL A 1 104 ? 7.622 -0.065 -23.370 1.00 92.19 104 VAL A N 1
ATOM 858 C CA . VAL A 1 104 ? 7.923 -1.417 -22.866 1.00 92.19 104 VAL A CA 1
ATOM 859 C C . VAL A 1 104 ? 7.456 -2.472 -23.867 1.00 92.19 104 VAL A C 1
ATOM 861 O O . VAL A 1 104 ? 8.249 -3.336 -24.235 1.00 92.19 104 VAL A O 1
ATOM 864 N N . VAL A 1 105 ? 6.228 -2.352 -24.383 1.00 93.12 105 VAL A N 1
ATOM 865 C CA . VAL A 1 105 ? 5.689 -3.272 -25.402 1.00 93.12 105 VAL A CA 1
ATOM 866 C C . VAL A 1 105 ? 6.569 -3.289 -26.658 1.00 93.12 105 VAL A C 1
ATOM 868 O O . VAL A 1 105 ? 6.914 -4.356 -27.168 1.00 93.12 105 VAL A O 1
ATOM 871 N N . GLU A 1 106 ? 6.997 -2.119 -27.140 1.00 89.75 106 GLU A N 1
ATOM 872 C CA . GLU A 1 106 ? 7.919 -2.023 -28.278 1.00 89.75 106 GLU A CA 1
ATOM 873 C C . GLU A 1 106 ? 9.309 -2.593 -27.965 1.00 89.75 106 GLU A C 1
ATOM 875 O O . GLU A 1 106 ? 9.955 -3.191 -28.827 1.00 89.75 106 GLU A O 1
ATOM 880 N N . TYR A 1 107 ? 9.818 -2.390 -26.748 1.00 91.12 107 TYR A N 1
ATOM 881 C CA . TYR A 1 107 ? 11.105 -2.932 -26.321 1.00 91.12 107 TYR A CA 1
ATOM 882 C C . TYR A 1 107 ? 11.083 -4.463 -26.296 1.00 91.12 107 TYR A C 1
ATOM 884 O O . TYR A 1 107 ? 12.036 -5.088 -26.762 1.00 91.12 107 TYR A O 1
ATOM 892 N N . GLU A 1 108 ? 10.011 -5.055 -25.777 1.00 92.88 108 GLU A N 1
ATOM 893 C CA . GLU A 1 108 ? 9.827 -6.499 -25.623 1.00 92.88 108 GLU A CA 1
ATOM 894 C C . GLU A 1 108 ? 9.758 -7.258 -26.956 1.00 92.88 108 GLU A C 1
ATOM 896 O O . GLU A 1 108 ? 10.199 -8.405 -27.024 1.00 92.88 108 GLU A O 1
ATOM 901 N N . GLN A 1 109 ? 9.261 -6.612 -28.016 1.00 94.19 109 GLN A N 1
ATOM 902 C CA . GLN A 1 109 ? 9.137 -7.184 -29.368 1.00 94.19 109 GLN A CA 1
ATOM 903 C C . GLN A 1 109 ? 10.323 -6.861 -30.280 1.00 94.19 109 GLN A C 1
ATOM 905 O O . GLN A 1 109 ? 10.511 -7.470 -31.332 1.00 94.19 109 GLN A O 1
ATOM 910 N N . ARG A 1 110 ? 11.133 -5.872 -29.911 1.00 92.12 110 ARG A N 1
ATOM 911 C CA . ARG A 1 110 ? 12.263 -5.427 -30.722 1.00 92.12 110 ARG A CA 1
ATOM 912 C C . ARG A 1 110 ? 13.449 -6.387 -30.584 1.00 92.12 110 ARG A C 1
ATOM 914 O O . ARG A 1 110 ? 13.802 -6.734 -29.465 1.00 92.12 110 ARG A O 1
ATOM 921 N N . PRO A 1 111 ? 14.137 -6.738 -31.681 1.00 91.62 111 PRO A N 1
ATOM 922 C CA . PRO A 1 111 ? 15.432 -7.414 -31.641 1.00 91.62 111 PRO A CA 1
ATOM 923 C C . PRO A 1 111 ? 16.508 -6.635 -30.872 1.00 91.62 111 PRO A C 1
ATOM 925 O O . PRO A 1 111 ? 16.692 -5.434 -31.104 1.00 91.62 111 PRO A O 1
ATOM 928 N N . HIS A 1 112 ? 17.278 -7.310 -30.008 1.00 88.81 112 HIS A N 1
ATOM 929 C CA . HIS A 1 112 ? 18.423 -6.705 -29.310 1.00 88.81 112 HIS A CA 1
ATOM 930 C C . HIS A 1 112 ? 19.697 -7.537 -29.425 1.00 88.81 112 HIS A C 1
ATOM 932 O O . HIS A 1 112 ? 19.694 -8.764 -29.451 1.00 88.81 112 HIS A O 1
ATOM 938 N N . GLY A 1 113 ? 20.834 -6.844 -29.390 1.00 83.50 113 GLY A N 1
ATOM 939 C CA . GLY A 1 113 ? 22.140 -7.480 -29.520 1.00 83.50 113 GLY A CA 1
ATOM 940 C C . GLY A 1 113 ? 22.490 -7.807 -30.970 1.00 83.50 113 GLY A C 1
ATOM 941 O O . GLY A 1 113 ? 21.921 -7.262 -31.911 1.00 83.50 113 GLY A O 1
ATOM 942 N N . ARG A 1 114 ? 23.503 -8.650 -31.129 1.00 83.81 114 ARG A N 1
ATOM 943 C CA . ARG A 1 114 ? 24.009 -9.159 -32.410 1.00 83.81 114 ARG A CA 1
ATOM 944 C C . ARG A 1 114 ? 24.606 -10.537 -32.161 1.00 83.81 114 ARG A C 1
ATOM 946 O O . ARG A 1 114 ? 24.876 -10.844 -31.004 1.00 83.81 114 ARG A O 1
ATOM 953 N N . ALA A 1 115 ? 24.839 -11.333 -33.200 1.00 83.31 115 ALA A N 1
ATOM 954 C CA . ALA A 1 115 ? 25.407 -12.678 -33.057 1.00 83.31 115 ALA A CA 1
ATOM 955 C C . ALA A 1 115 ? 26.587 -12.716 -32.057 1.00 83.31 115 ALA A C 1
ATOM 957 O O . ALA A 1 115 ? 27.518 -11.908 -32.159 1.00 83.31 115 ALA A O 1
ATOM 958 N N . GLY A 1 116 ? 26.502 -13.607 -31.061 1.00 78.00 116 GLY A N 1
ATOM 959 C CA . GLY A 1 116 ? 27.479 -13.761 -29.977 1.00 78.00 116 GLY A CA 1
ATOM 960 C C . GLY A 1 116 ? 27.454 -12.685 -28.879 1.00 78.00 116 GLY A C 1
ATOM 961 O O . GLY A 1 116 ? 28.338 -12.672 -28.025 1.00 78.00 116 GLY A O 1
ATOM 962 N N . ILE A 1 117 ? 26.501 -11.742 -28.890 1.00 79.25 117 ILE A N 1
ATOM 963 C CA . ILE A 1 117 ? 26.383 -10.671 -27.887 1.00 79.25 117 ILE A CA 1
ATOM 964 C C . ILE A 1 117 ? 24.921 -10.408 -27.505 1.00 79.25 117 ILE A C 1
ATOM 966 O O . ILE A 1 117 ? 24.115 -9.939 -28.312 1.00 79.25 117 ILE A O 1
ATOM 970 N N . GLY A 1 118 ? 24.615 -10.513 -26.209 1.00 80.62 118 GLY A N 1
ATOM 971 C CA . GLY A 1 118 ? 23.299 -10.156 -25.673 1.00 80.62 118 GLY A CA 1
ATOM 972 C C . GLY A 1 118 ? 22.242 -11.188 -26.046 1.00 80.62 118 GLY A C 1
ATOM 973 O O . GLY A 1 118 ? 22.456 -12.364 -25.802 1.00 80.62 118 GLY A O 1
ATOM 974 N N . LEU A 1 119 ? 21.124 -10.740 -26.627 1.00 87.81 119 LEU A N 1
ATOM 975 C CA . LEU A 1 119 ? 20.052 -11.626 -27.104 1.00 87.81 119 LEU A CA 1
ATOM 976 C C . LEU A 1 119 ? 20.275 -12.097 -28.551 1.00 87.81 119 LEU A C 1
ATOM 978 O O . LEU A 1 119 ? 19.361 -12.606 -29.181 1.00 87.81 119 LEU A O 1
ATOM 982 N N . GLU A 1 120 ? 21.476 -11.893 -29.099 1.00 91.31 120 GLU A N 1
ATOM 983 C CA . GLU A 1 120 ? 21.882 -12.408 -30.413 1.00 91.31 120 GLU A CA 1
ATOM 984 C C . GLU A 1 120 ? 20.991 -11.995 -31.594 1.00 91.31 120 GLU A C 1
ATOM 986 O O . GLU A 1 120 ? 20.954 -12.666 -32.620 1.00 91.31 120 GLU A O 1
ATOM 991 N N . GLY A 1 121 ? 20.324 -10.844 -31.485 1.00 91.38 121 GLY A N 1
ATOM 992 C CA . GLY A 1 121 ? 19.398 -10.362 -32.509 1.00 91.38 121 GLY A CA 1
ATOM 993 C C . GLY A 1 121 ? 17.967 -10.874 -32.339 1.00 91.38 121 GLY A C 1
ATOM 994 O O . GLY A 1 121 ? 17.157 -10.647 -33.227 1.00 91.38 121 GLY A O 1
ATOM 995 N N . LYS A 1 122 ? 17.645 -11.513 -31.211 1.00 94.44 122 LYS A N 1
ATOM 996 C CA . LYS A 1 122 ? 16.278 -11.860 -30.810 1.00 94.44 122 LYS A CA 1
ATOM 997 C C . LYS A 1 122 ? 15.677 -10.791 -29.901 1.00 94.44 122 LYS A C 1
ATOM 999 O O . LYS A 1 122 ? 16.391 -10.003 -29.265 1.00 94.44 122 LYS A O 1
ATOM 1004 N N . SER A 1 123 ? 14.357 -10.753 -29.841 1.00 94.44 123 SER A N 1
ATOM 1005 C CA . SER A 1 123 ? 13.593 -9.955 -28.888 1.00 94.44 123 SER A CA 1
ATOM 1006 C C . SER A 1 123 ? 13.405 -10.691 -27.551 1.00 94.44 123 SER A C 1
ATOM 1008 O O . SER A 1 123 ? 13.461 -11.922 -27.510 1.00 94.44 123 SER A O 1
ATOM 1010 N N . PRO A 1 124 ? 13.179 -9.972 -26.433 1.00 92.69 124 PRO A N 1
ATOM 1011 C CA . PRO A 1 124 ? 12.855 -10.584 -25.150 1.00 92.69 124 PRO A CA 1
ATOM 1012 C C . PRO A 1 124 ? 11.688 -11.574 -25.223 1.00 92.69 124 PRO A C 1
ATOM 1014 O O . PRO A 1 124 ? 11.753 -12.627 -24.591 1.00 92.69 124 PRO A O 1
ATOM 1017 N N . LEU A 1 125 ? 10.646 -11.264 -26.002 1.00 94.69 125 LEU A N 1
ATOM 1018 C CA . LEU A 1 125 ? 9.491 -12.152 -26.156 1.00 94.69 125 LEU A CA 1
ATOM 1019 C C . LEU A 1 125 ? 9.810 -13.410 -26.957 1.00 94.69 125 LEU A C 1
ATOM 1021 O O . LEU A 1 125 ? 9.330 -14.475 -26.587 1.00 94.69 125 LEU A O 1
ATOM 1025 N N . GLU A 1 126 ? 10.636 -13.320 -28.001 1.00 96.00 126 GLU A N 1
ATOM 1026 C CA . GLU A 1 126 ? 11.097 -14.508 -28.735 1.00 96.00 126 GLU A CA 1
ATOM 1027 C C . GLU A 1 126 ? 11.898 -15.437 -27.820 1.00 96.00 126 GLU A C 1
ATOM 1029 O O . GLU A 1 126 ? 11.629 -16.632 -27.766 1.00 96.00 126 GLU A O 1
ATOM 1034 N N . VAL A 1 127 ? 12.827 -14.885 -27.032 1.00 93.81 127 VAL A N 1
ATOM 1035 C CA . VAL A 1 127 ? 13.626 -15.672 -26.077 1.00 93.81 127 VAL A CA 1
ATOM 1036 C C . VAL A 1 127 ? 12.742 -16.321 -25.008 1.00 93.81 127 VAL A C 1
ATOM 1038 O O . VAL A 1 127 ? 12.973 -17.469 -24.631 1.00 93.81 127 VAL A O 1
ATOM 1041 N N . LEU A 1 128 ? 11.716 -15.615 -24.524 1.00 92.62 128 LEU A N 1
ATOM 1042 C CA . LEU A 1 128 ? 10.744 -16.183 -23.590 1.00 92.62 128 LEU A CA 1
ATOM 1043 C C . LEU A 1 128 ? 9.920 -17.302 -24.235 1.00 92.62 128 LEU A C 1
ATOM 1045 O O . LEU A 1 128 ? 9.734 -18.343 -23.612 1.00 92.62 128 LEU A O 1
ATOM 1049 N N . ALA A 1 129 ? 9.418 -17.089 -25.452 1.00 94.50 129 ALA A N 1
ATOM 1050 C CA . ALA A 1 129 ? 8.615 -18.072 -26.171 1.00 94.50 129 ALA A CA 1
ATOM 1051 C C . ALA A 1 129 ? 9.412 -19.361 -26.406 1.00 94.50 129 ALA A C 1
ATOM 1053 O O . ALA A 1 129 ? 8.931 -20.438 -26.069 1.00 94.50 129 ALA A O 1
ATOM 1054 N N . GLU A 1 130 ? 10.662 -19.245 -26.861 1.00 95.81 130 GLU A N 1
ATOM 1055 C CA . GLU A 1 130 ? 11.574 -20.383 -27.023 1.00 95.81 130 GLU A CA 1
ATOM 1056 C C . GLU A 1 130 ? 11.827 -21.117 -25.698 1.00 95.81 130 GLU A C 1
ATOM 1058 O O . GLU A 1 130 ? 11.848 -22.346 -25.662 1.00 95.81 130 GLU A O 1
ATOM 1063 N N . ALA A 1 131 ? 11.990 -20.388 -24.588 1.00 93.25 131 ALA A N 1
ATOM 1064 C CA . ALA A 1 131 ? 12.157 -21.005 -23.274 1.00 93.25 131 ALA A CA 1
ATOM 1065 C C . ALA A 1 131 ? 10.902 -21.782 -22.844 1.00 93.25 131 ALA A C 1
ATOM 1067 O O . ALA A 1 131 ? 11.016 -22.893 -22.325 1.00 93.25 131 ALA A O 1
ATOM 1068 N N . VAL A 1 132 ? 9.710 -21.224 -23.080 1.00 94.12 132 VAL A N 1
ATOM 1069 C CA . VAL A 1 132 ? 8.427 -21.889 -22.800 1.00 94.12 132 VAL A CA 1
ATOM 1070 C C . VAL A 1 132 ? 8.263 -23.143 -23.662 1.00 94.12 132 VAL A C 1
ATOM 1072 O O . VAL A 1 132 ? 7.888 -24.192 -23.142 1.00 94.12 132 VAL A O 1
ATOM 1075 N N . GLU A 1 133 ? 8.598 -23.075 -24.952 1.00 96.25 133 GLU A N 1
ATOM 1076 C CA . GLU A 1 133 ? 8.607 -24.236 -25.854 1.00 96.25 133 GLU A CA 1
ATOM 1077 C C . GLU A 1 133 ? 9.606 -25.310 -25.405 1.00 96.25 133 GLU A C 1
ATOM 1079 O O . GLU A 1 133 ? 9.321 -26.504 -25.496 1.00 96.25 133 GLU A O 1
ATOM 1084 N N . ALA A 1 134 ? 10.745 -24.897 -24.842 1.00 96.75 134 ALA A N 1
ATOM 1085 C CA . ALA A 1 134 ? 11.731 -25.783 -24.229 1.00 96.75 134 ALA A CA 1
ATOM 1086 C C . ALA A 1 134 ? 11.300 -26.343 -22.855 1.00 96.75 134 ALA A C 1
ATOM 1088 O O . ALA A 1 134 ? 12.062 -27.078 -22.226 1.00 96.75 134 ALA A O 1
ATOM 1089 N N . GLY A 1 135 ? 10.085 -26.031 -22.391 1.00 94.62 135 GLY A N 1
ATOM 1090 C CA . GLY A 1 135 ? 9.492 -26.579 -21.171 1.00 94.62 135 GLY A CA 1
ATOM 1091 C C . GLY A 1 135 ? 9.642 -25.703 -19.928 1.00 94.62 135 GLY A C 1
ATOM 1092 O O . GLY A 1 135 ? 9.309 -26.155 -18.833 1.00 94.62 135 GLY A O 1
ATOM 1093 N N . TRP A 1 136 ? 10.120 -24.461 -20.055 1.00 93.38 136 TRP A N 1
ATOM 1094 C CA . TRP A 1 136 ? 10.109 -23.522 -18.936 1.00 93.38 136 TRP A CA 1
ATOM 1095 C C . TRP A 1 136 ? 8.672 -23.142 -18.564 1.00 93.38 136 TRP A C 1
ATOM 1097 O O . TRP A 1 136 ? 7.871 -22.735 -19.407 1.00 93.38 136 TRP A O 1
ATOM 1107 N N . THR A 1 137 ? 8.352 -23.216 -17.274 1.00 91.19 137 THR A N 1
ATOM 1108 C CA . THR A 1 137 ? 7.051 -22.809 -16.734 1.00 91.19 137 THR A CA 1
ATOM 1109 C C . THR A 1 137 ? 7.243 -21.827 -15.597 1.00 91.19 137 THR A C 1
ATOM 1111 O O . THR A 1 137 ? 8.128 -21.999 -14.759 1.00 91.19 137 THR A O 1
ATOM 1114 N N . ASN A 1 138 ? 6.376 -20.824 -15.516 1.00 90.06 138 ASN A N 1
ATOM 1115 C CA . ASN A 1 138 ? 6.420 -19.879 -14.416 1.00 90.06 138 ASN A CA 1
ATOM 1116 C C . ASN A 1 138 ? 5.869 -20.494 -13.118 1.00 90.06 138 ASN A C 1
ATOM 1118 O O . ASN A 1 138 ? 4.893 -21.244 -13.114 1.00 90.06 138 ASN A O 1
ATOM 1122 N N . ARG A 1 139 ? 6.465 -20.133 -11.978 1.00 90.62 139 ARG A N 1
ATOM 1123 C CA . ARG A 1 139 ? 5.902 -20.479 -10.670 1.00 90.62 139 ARG A CA 1
ATOM 1124 C C . ARG A 1 139 ? 4.739 -19.539 -10.354 1.00 90.62 139 ARG A C 1
ATOM 1126 O O . ARG A 1 139 ? 4.895 -18.317 -10.413 1.00 90.62 139 ARG A O 1
ATOM 1133 N N . ILE A 1 140 ? 3.584 -20.105 -10.018 1.00 89.88 140 ILE A N 1
ATOM 1134 C CA . ILE A 1 140 ? 2.365 -19.358 -9.682 1.00 89.88 140 ILE A CA 1
ATOM 1135 C C . ILE A 1 140 ? 2.238 -19.253 -8.162 1.00 89.88 140 ILE A C 1
ATOM 1137 O O . ILE A 1 140 ? 2.438 -20.237 -7.450 1.00 89.88 140 ILE A O 1
ATOM 1141 N N . ILE A 1 141 ? 1.878 -18.063 -7.681 1.00 88.25 141 ILE A N 1
ATOM 1142 C CA . ILE A 1 141 ? 1.524 -17.826 -6.278 1.00 88.25 141 ILE A CA 1
ATOM 1143 C C . ILE A 1 141 ? 0.164 -18.471 -6.021 1.00 88.25 141 ILE A C 1
ATOM 1145 O O . ILE A 1 141 ? -0.828 -18.085 -6.637 1.00 88.25 141 ILE A O 1
ATOM 1149 N N . GLN A 1 142 ? 0.128 -19.467 -5.136 1.00 84.12 142 GLN A N 1
ATOM 1150 C CA . GLN A 1 142 ? -1.091 -20.230 -4.848 1.00 84.12 142 GLN A CA 1
ATOM 1151 C C . GLN A 1 142 ? -2.002 -19.499 -3.863 1.00 84.12 142 GLN A C 1
ATOM 1153 O O . GLN A 1 142 ? -3.221 -19.524 -4.010 1.00 84.12 142 GLN A O 1
ATOM 1158 N N . ASN A 1 143 ? -1.414 -18.834 -2.866 1.00 84.44 143 ASN A N 1
ATOM 1159 C CA . ASN A 1 143 ? -2.148 -18.065 -1.875 1.00 84.44 143 ASN A CA 1
ATOM 1160 C C . ASN A 1 143 ? -1.987 -16.561 -2.146 1.00 84.44 143 ASN A C 1
ATOM 1162 O O . ASN A 1 143 ? -0.909 -16.017 -1.906 1.00 84.44 143 ASN A O 1
ATOM 1166 N N . PRO A 1 144 ? -3.049 -15.852 -2.570 1.00 83.94 144 PRO A N 1
ATOM 1167 C CA . PRO A 1 144 ? -2.990 -14.412 -2.801 1.00 83.94 144 PRO A CA 1
ATOM 1168 C C . PRO A 1 144 ? -2.509 -13.605 -1.590 1.00 83.94 144 PRO A C 1
ATOM 1170 O O . PRO A 1 144 ? -1.902 -12.558 -1.780 1.00 83.94 144 PRO A O 1
ATOM 1173 N N . ARG A 1 145 ? -2.712 -14.095 -0.356 1.00 86.06 145 ARG A N 1
ATOM 1174 C CA . ARG A 1 145 ? -2.265 -13.411 0.871 1.00 86.06 145 ARG A CA 1
ATOM 1175 C C . ARG A 1 145 ? -0.744 -13.297 0.981 1.00 86.06 145 ARG A C 1
ATOM 1177 O O . ARG A 1 145 ? -0.256 -12.422 1.685 1.00 86.06 145 ARG A O 1
ATOM 1184 N N . GLU A 1 146 ? 0.021 -14.114 0.255 1.00 83.88 146 GLU A N 1
ATOM 1185 C CA . GLU A 1 146 ? 1.483 -13.965 0.169 1.00 83.88 146 GLU A CA 1
ATOM 1186 C C . GLU A 1 146 ? 1.886 -12.619 -0.461 1.00 83.88 146 GLU A C 1
ATOM 1188 O O . GLU A 1 146 ? 2.958 -12.088 -0.161 1.00 83.88 146 GLU A O 1
ATOM 1193 N N . LEU A 1 147 ? 1.012 -12.027 -1.287 1.00 86.50 147 LEU A N 1
ATOM 1194 C CA . LEU A 1 147 ? 1.214 -10.710 -1.893 1.00 86.50 147 LEU A CA 1
ATOM 1195 C C . LEU A 1 147 ? 0.956 -9.554 -0.924 1.00 86.50 147 LEU A C 1
ATOM 1197 O O . LEU A 1 147 ? 1.378 -8.433 -1.205 1.00 86.50 147 LEU A O 1
ATOM 1201 N N . ASP A 1 148 ? 0.329 -9.794 0.229 1.00 87.38 148 ASP A N 1
ATOM 1202 C CA . ASP A 1 148 ? -0.033 -8.726 1.165 1.00 87.38 148 ASP A CA 1
ATOM 1203 C C . ASP A 1 148 ? 1.198 -8.023 1.754 1.00 87.38 148 ASP A C 1
ATOM 1205 O O . ASP A 1 148 ? 1.133 -6.857 2.146 1.00 87.38 148 ASP A O 1
ATOM 1209 N N . TRP A 1 149 ? 2.355 -8.687 1.727 1.00 84.31 149 TRP A N 1
ATOM 1210 C CA . TRP A 1 149 ? 3.655 -8.091 2.036 1.00 84.31 149 TRP A CA 1
ATOM 1211 C C . TRP A 1 149 ? 4.024 -6.896 1.146 1.00 84.31 149 TRP A C 1
ATOM 1213 O O . TRP A 1 149 ? 4.815 -6.046 1.569 1.00 84.31 149 TRP A O 1
ATOM 1223 N N . LEU A 1 150 ? 3.471 -6.822 -0.068 1.00 85.62 150 LEU A N 1
ATOM 1224 C CA . LEU A 1 150 ? 3.680 -5.719 -1.007 1.00 85.62 150 LEU A CA 1
ATOM 1225 C C . LEU A 1 150 ? 2.807 -4.499 -0.689 1.00 85.62 150 LEU A C 1
ATOM 1227 O O . LEU A 1 150 ? 3.097 -3.402 -1.165 1.00 85.62 150 LEU A O 1
ATOM 1231 N N . MET A 1 151 ? 1.769 -4.655 0.135 1.00 88.75 151 MET A N 1
ATOM 1232 C CA . MET A 1 151 ? 0.874 -3.559 0.500 1.00 88.75 151 MET A CA 1
ATOM 1233 C C . MET A 1 151 ? 1.509 -2.595 1.501 1.00 88.75 151 MET A C 1
ATOM 1235 O O . MET A 1 151 ? 2.434 -2.926 2.250 1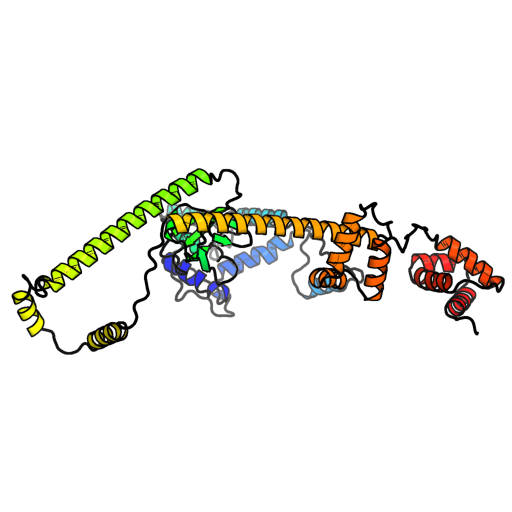.00 88.75 151 MET A O 1
ATOM 1239 N N . MET A 1 152 ? 0.996 -1.367 1.571 1.00 89.44 152 MET A N 1
ATOM 1240 C CA . MET A 1 152 ? 1.474 -0.374 2.529 1.00 89.44 152 MET A CA 1
ATOM 1241 C C . MET A 1 152 ? 0.985 -0.697 3.942 1.00 89.44 152 MET A C 1
ATOM 1243 O O . MET A 1 152 ? -0.173 -1.047 4.149 1.00 89.44 152 MET A O 1
ATOM 1247 N N . ALA A 1 153 ? 1.859 -0.534 4.940 1.00 91.69 153 ALA A N 1
ATOM 1248 C CA . ALA A 1 153 ? 1.417 -0.502 6.333 1.00 91.69 153 ALA A CA 1
ATOM 1249 C C . ALA A 1 153 ? 0.514 0.716 6.559 1.00 91.69 153 ALA A C 1
ATOM 1251 O O . ALA A 1 153 ? 0.802 1.805 6.056 1.00 91.69 153 ALA A O 1
ATOM 1252 N N . ALA A 1 154 ? -0.525 0.562 7.377 1.00 92.62 154 ALA A N 1
ATOM 1253 C CA . ALA A 1 154 ? -1.370 1.678 7.770 1.00 92.62 154 ALA A CA 1
ATOM 1254 C C . ALA A 1 154 ? -0.525 2.822 8.385 1.00 92.62 154 ALA A C 1
ATOM 1256 O O . ALA A 1 154 ? 0.315 2.579 9.258 1.00 92.62 154 ALA A O 1
ATOM 1257 N N . PRO A 1 155 ? -0.729 4.086 7.970 1.00 89.81 155 PRO A N 1
ATOM 1258 C CA . PRO A 1 155 ? 0.178 5.182 8.310 1.00 89.81 155 PRO A CA 1
ATOM 1259 C C . PRO A 1 155 ? 0.171 5.508 9.806 1.00 89.81 155 PRO A C 1
ATOM 1261 O O . PRO A 1 155 ? -0.882 5.625 10.425 1.00 89.81 155 PRO A O 1
ATOM 1264 N N . GLY A 1 156 ? 1.347 5.687 10.404 1.00 86.75 156 GLY A N 1
ATOM 1265 C CA . GLY A 1 156 ? 1.484 5.924 11.844 1.00 86.75 156 GLY A CA 1
ATOM 1266 C C . GLY A 1 156 ? 1.314 4.658 12.696 1.00 86.75 156 GLY A C 1
ATOM 1267 O O . GLY A 1 156 ? 0.743 3.656 12.262 1.00 86.75 156 GLY A O 1
ATOM 1268 N N . ARG A 1 157 ? 1.850 4.697 13.926 1.00 87.31 157 ARG A N 1
ATOM 1269 C CA . ARG A 1 157 ? 1.902 3.554 14.868 1.00 87.31 157 ARG A CA 1
ATOM 1270 C C . ARG A 1 157 ? 2.464 2.262 14.249 1.00 87.31 157 ARG A C 1
ATOM 1272 O O . ARG A 1 157 ? 2.038 1.173 14.611 1.00 87.31 157 ARG A O 1
ATOM 1279 N N . GLN A 1 158 ? 3.389 2.390 13.293 1.00 87.50 158 GLN A N 1
ATOM 1280 C CA . GLN A 1 158 ? 4.040 1.263 12.609 1.00 87.50 158 GLN A CA 1
ATOM 1281 C C . GLN A 1 158 ? 3.048 0.241 12.009 1.00 87.50 158 GLN A C 1
ATOM 1283 O O . GLN A 1 158 ? 3.300 -0.954 12.052 1.00 87.50 158 GLN A O 1
ATOM 1288 N N . GLY A 1 159 ? 1.901 0.685 11.479 1.00 90.75 159 GLY A N 1
ATOM 1289 C CA . GLY A 1 159 ? 0.883 -0.214 10.912 1.00 90.75 159 GLY A CA 1
ATOM 1290 C C . GLY A 1 159 ? -0.076 -0.834 11.930 1.00 90.75 159 GLY A C 1
ATOM 1291 O O . GLY A 1 159 ? -1.094 -1.394 11.532 1.00 90.75 159 GLY A O 1
ATOM 1292 N N . MET A 1 160 ? 0.179 -0.686 13.233 1.00 95.19 160 MET A N 1
ATOM 1293 C CA . MET A 1 160 ? -0.687 -1.230 14.277 1.00 95.19 160 MET A CA 1
ATOM 1294 C C . MET A 1 160 ? -1.921 -0.356 14.512 1.00 95.19 160 MET A C 1
ATOM 1296 O O . MET A 1 160 ? -1.858 0.882 14.525 1.00 95.19 160 MET A O 1
ATOM 1300 N N . ARG A 1 161 ? -3.063 -1.003 14.745 1.00 96.00 161 ARG A N 1
ATOM 1301 C CA . ARG A 1 161 ? -4.349 -0.383 15.070 1.00 96.00 161 ARG A CA 1
ATOM 1302 C C . ARG A 1 161 ? -5.053 -1.131 16.182 1.00 96.00 161 ARG A C 1
ATOM 1304 O O . ARG A 1 161 ? -4.982 -2.347 16.259 1.00 96.00 161 ARG A O 1
ATOM 1311 N N . LYS A 1 162 ? -5.772 -0.392 17.023 1.00 95.62 162 LYS A N 1
ATOM 1312 C CA . LYS A 1 162 ? -6.676 -0.982 18.008 1.00 95.62 162 LYS A CA 1
ATOM 1313 C C . LYS A 1 162 ? -8.034 -1.204 17.353 1.00 95.62 162 LYS A C 1
ATOM 1315 O O . LYS A 1 162 ? -8.563 -0.280 16.735 1.00 95.62 162 LYS A O 1
ATOM 1320 N N . VAL A 1 163 ? -8.590 -2.400 17.503 1.00 94.25 163 VAL A N 1
ATOM 1321 C CA . VAL A 1 163 ? -9.940 -2.708 17.022 1.00 94.25 163 VAL A CA 1
ATOM 1322 C C . VAL A 1 163 ? -10.952 -2.067 17.968 1.00 94.25 163 VAL A C 1
ATOM 1324 O O . VAL A 1 163 ? -11.008 -2.397 19.156 1.00 94.25 163 VAL A O 1
ATOM 1327 N N . GLY A 1 164 ? -11.730 -1.113 17.461 1.00 89.88 164 GLY A N 1
ATOM 1328 C CA . GLY A 1 164 ? -12.825 -0.483 18.193 1.00 89.88 164 GLY A CA 1
ATOM 1329 C C . GLY A 1 164 ? -14.148 -1.219 17.989 1.00 89.88 164 GLY A C 1
ATOM 1330 O O . GLY A 1 164 ? -14.276 -2.065 17.109 1.00 89.88 164 GLY A O 1
ATOM 1331 N N . ARG A 1 165 ? -15.172 -0.849 18.768 1.00 84.25 165 ARG A N 1
ATOM 1332 C CA . ARG A 1 165 ? -16.536 -1.391 18.598 1.00 84.25 165 ARG A CA 1
ATOM 1333 C C . ARG A 1 165 ? -17.149 -1.029 17.242 1.00 84.25 165 ARG A C 1
ATOM 1335 O O . ARG A 1 165 ? -17.920 -1.800 16.694 1.00 84.25 165 ARG A O 1
ATOM 1342 N N . GLN A 1 166 ? -16.789 0.139 16.709 1.00 84.88 166 GLN A N 1
ATOM 1343 C CA . GLN A 1 166 ? -17.278 0.622 15.417 1.00 84.88 166 GLN A CA 1
ATOM 1344 C C . GLN A 1 166 ? -16.390 0.201 14.231 1.00 84.88 166 GLN A C 1
ATOM 1346 O O . GLN A 1 166 ? -16.702 0.569 13.101 1.00 84.88 166 GLN A O 1
ATOM 1351 N N . GLY A 1 167 ? -15.291 -0.526 14.476 1.00 91.94 167 GLY A N 1
ATOM 1352 C CA . GLY A 1 167 ? -14.321 -0.927 13.457 1.00 91.94 167 GLY A CA 1
ATOM 1353 C C . GLY A 1 167 ? -12.905 -0.396 13.700 1.00 91.94 167 GLY A C 1
ATOM 1354 O O . GLY A 1 167 ? -12.520 -0.069 14.826 1.00 91.94 167 GLY A O 1
ATOM 1355 N N . ILE A 1 168 ? -12.116 -0.322 12.629 1.00 96.69 168 ILE A N 1
ATOM 1356 C CA . ILE A 1 168 ? -10.718 0.129 12.640 1.00 96.69 168 ILE A CA 1
ATOM 1357 C C . ILE A 1 168 ? -10.605 1.481 11.932 1.00 96.69 168 ILE A C 1
ATOM 1359 O O . ILE A 1 168 ? -11.062 1.634 10.803 1.00 96.69 168 ILE A O 1
ATOM 1363 N N . SER A 1 169 ? -9.955 2.458 12.569 1.00 95.38 169 SER A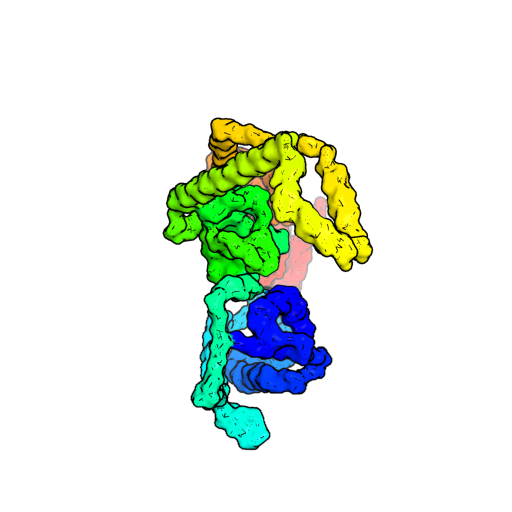 N 1
ATOM 1364 C CA . SER A 1 169 ? -9.693 3.769 11.960 1.00 95.38 169 SER A CA 1
ATOM 1365 C C . SER A 1 169 ? -8.326 3.814 11.267 1.00 95.38 169 SER A C 1
ATOM 1367 O O . SER A 1 169 ? -7.285 3.554 11.884 1.00 95.38 169 SER A O 1
ATOM 1369 N N . VAL A 1 170 ? -8.309 4.178 9.983 1.00 94.19 170 VAL A N 1
ATOM 1370 C CA . VAL A 1 170 ? -7.093 4.402 9.188 1.00 94.19 170 VAL A CA 1
ATOM 1371 C C . VAL A 1 170 ? -7.269 5.664 8.349 1.00 94.19 170 VAL A C 1
ATOM 1373 O O . VAL A 1 170 ? -8.186 5.746 7.538 1.00 94.19 170 VAL A O 1
ATOM 1376 N N . SER A 1 171 ? -6.386 6.651 8.534 1.00 88.62 171 SER A N 1
ATOM 1377 C CA . SER A 1 171 ? -6.360 7.895 7.741 1.00 88.62 171 SER A CA 1
ATOM 1378 C C . SER A 1 171 ? -7.707 8.631 7.677 1.00 88.62 171 SER A C 1
ATOM 1380 O O . SER A 1 171 ? -8.121 9.083 6.615 1.00 88.62 171 SER A O 1
ATOM 1382 N N . GLY A 1 172 ? -8.425 8.705 8.803 1.00 88.75 172 GLY A N 1
ATOM 1383 C CA . GLY A 1 172 ? -9.740 9.356 8.880 1.00 88.75 172 GLY A CA 1
ATOM 1384 C C . GLY A 1 172 ? -10.906 8.534 8.315 1.00 88.75 172 GLY A C 1
ATOM 1385 O O . GLY A 1 172 ? -12.045 8.983 8.388 1.00 88.75 172 GLY A O 1
ATOM 1386 N N . ARG A 1 173 ? -10.659 7.322 7.800 1.00 94.44 173 ARG A N 1
ATOM 1387 C CA . ARG A 1 173 ? -11.696 6.371 7.374 1.00 94.44 173 ARG A CA 1
ATOM 1388 C C . ARG A 1 173 ? -11.900 5.285 8.420 1.00 94.44 173 ARG A C 1
ATOM 1390 O O . ARG A 1 173 ? -10.947 4.849 9.066 1.00 94.44 173 ARG A O 1
ATOM 1397 N N . LEU A 1 174 ? -13.144 4.839 8.560 1.00 96.44 174 LEU A N 1
ATOM 1398 C CA . LEU A 1 174 ? -13.534 3.755 9.455 1.00 96.44 174 LEU A CA 1
ATOM 1399 C C . LEU A 1 174 ? -13.847 2.503 8.635 1.00 96.44 174 LEU A C 1
ATOM 1401 O O . LEU A 1 174 ? -14.667 2.567 7.723 1.00 96.44 174 LEU A O 1
ATOM 1405 N N . TYR A 1 175 ? -13.209 1.385 8.964 1.00 97.50 175 TYR A N 1
ATOM 1406 C CA . TYR A 1 175 ? -13.351 0.116 8.254 1.00 97.50 175 TYR A CA 1
ATOM 1407 C C . TYR A 1 175 ? -14.031 -0.923 9.136 1.00 97.50 175 TYR A C 1
ATOM 1409 O O . TYR A 1 175 ? -13.730 -1.019 10.329 1.00 97.50 175 TYR A O 1
ATOM 1417 N N . VAL A 1 176 ? -14.943 -1.689 8.545 1.00 95.31 176 VAL A N 1
ATOM 1418 C CA . VAL A 1 176 ? -15.829 -2.624 9.239 1.00 95.31 176 VAL A CA 1
ATOM 1419 C C . VAL A 1 176 ? -15.761 -4.009 8.603 1.00 95.31 176 VAL A C 1
ATOM 1421 O O . VAL A 1 176 ? -15.664 -4.141 7.388 1.00 95.31 176 VAL A O 1
ATOM 1424 N N . ALA A 1 177 ? -15.818 -5.032 9.450 1.00 93.19 177 ALA A N 1
ATOM 1425 C CA . ALA A 1 177 ? -15.991 -6.431 9.077 1.00 93.19 177 ALA A CA 1
ATOM 1426 C C . ALA A 1 177 ? -16.575 -7.184 10.276 1.00 93.19 177 ALA A C 1
ATOM 1428 O O . ALA A 1 177 ? -16.379 -6.769 11.426 1.00 93.19 177 ALA A O 1
ATOM 1429 N N . ALA A 1 178 ? -17.296 -8.274 10.029 1.00 87.00 178 ALA A N 1
ATOM 1430 C CA . ALA A 1 178 ? -17.972 -9.021 11.086 1.00 87.00 178 ALA A CA 1
ATOM 1431 C C . ALA A 1 178 ? -16.971 -9.721 12.021 1.00 87.00 178 ALA A C 1
ATOM 1433 O O . ALA A 1 178 ? -17.157 -9.775 13.240 1.00 87.00 178 ALA A O 1
ATOM 1434 N N . GLU A 1 179 ? -15.872 -10.202 11.455 1.00 90.56 179 GLU A N 1
ATOM 1435 C CA . GLU A 1 179 ? -14.782 -10.937 12.090 1.00 90.56 179 GLU A CA 1
ATOM 1436 C C . GLU A 1 179 ? -14.081 -10.106 13.171 1.00 90.56 179 GLU A C 1
ATOM 1438 O O . GLU A 1 179 ? -13.675 -10.639 14.210 1.00 90.56 179 GLU A O 1
ATOM 1443 N N . LEU A 1 180 ? -14.036 -8.779 12.994 1.00 90.44 180 LEU A N 1
ATOM 1444 C CA . LEU A 1 180 ? -13.459 -7.843 13.963 1.00 90.44 180 LEU A CA 1
ATOM 1445 C C . LEU A 1 180 ? -14.161 -7.873 15.327 1.00 90.44 180 LEU A C 1
ATOM 1447 O O . LEU A 1 180 ? -13.547 -7.507 16.328 1.00 90.44 180 LEU A O 1
ATOM 1451 N N . SER A 1 181 ? -15.408 -8.352 15.403 1.00 82.56 181 SER A N 1
ATOM 1452 C CA . SER A 1 181 ? -16.150 -8.506 16.666 1.00 82.56 181 SER A CA 1
ATOM 1453 C C . SER A 1 181 ? -15.421 -9.371 17.699 1.00 82.56 181 SER A C 1
ATOM 1455 O O . SER A 1 181 ? -15.501 -9.121 18.902 1.00 82.56 181 SER A O 1
ATOM 1457 N N . THR A 1 182 ? -14.651 -10.355 17.235 1.00 81.88 182 THR A N 1
ATOM 1458 C CA . THR A 1 182 ? -13.855 -11.257 18.082 1.00 81.88 182 THR A CA 1
ATOM 1459 C C . THR A 1 182 ? -12.517 -10.654 18.524 1.00 81.88 182 THR A C 1
ATOM 1461 O O . THR A 1 182 ? -11.865 -11.171 19.435 1.00 81.88 182 THR A O 1
ATOM 1464 N N . TRP A 1 183 ? -12.137 -9.521 17.927 1.00 87.12 183 TRP A N 1
ATOM 1465 C CA . TRP A 1 183 ? -10.868 -8.826 18.138 1.00 87.12 183 TRP A CA 1
ATOM 1466 C C . TRP A 1 183 ? -11.021 -7.476 18.845 1.00 87.12 183 TRP A C 1
ATOM 1468 O O . TRP A 1 183 ? -10.022 -6.791 19.056 1.00 87.12 183 TRP A O 1
ATOM 1478 N N . ILE A 1 184 ? -12.237 -7.090 19.250 1.00 86.44 184 ILE A N 1
ATOM 1479 C CA . ILE A 1 184 ? -12.508 -5.806 19.915 1.00 86.44 184 ILE A CA 1
ATOM 1480 C C . ILE A 1 184 ? -11.561 -5.601 21.106 1.00 86.44 184 ILE A C 1
ATOM 1482 O O . ILE A 1 184 ? -11.420 -6.454 21.981 1.00 86.44 184 ILE A O 1
ATOM 1486 N N . GLY A 1 185 ? -10.911 -4.436 21.140 1.00 85.44 185 GLY A N 1
ATOM 1487 C CA . GLY A 1 185 ? -9.952 -4.045 22.171 1.00 85.44 185 GLY A CA 1
ATOM 1488 C C . GLY A 1 185 ? -8.521 -4.532 21.936 1.00 85.44 185 GLY A C 1
ATOM 1489 O O . GLY A 1 185 ? -7.609 -3.980 22.554 1.00 85.44 185 GLY A O 1
ATOM 1490 N N . ARG A 1 186 ? -8.302 -5.493 21.029 1.00 90.75 186 ARG A N 1
ATOM 1491 C CA . ARG A 1 186 ? -6.970 -5.999 20.671 1.00 90.75 186 ARG A CA 1
ATOM 1492 C C . ARG A 1 186 ? -6.282 -5.084 19.661 1.00 90.75 186 ARG A C 1
ATOM 1494 O O . ARG A 1 186 ? -6.927 -4.312 18.946 1.00 90.75 186 ARG A O 1
ATOM 1501 N N . SER A 1 187 ? -4.959 -5.185 19.616 1.00 94.62 187 SER A N 1
ATOM 1502 C CA . SER A 1 187 ? -4.136 -4.554 18.587 1.00 94.62 187 SER A CA 1
ATOM 1503 C C . SER A 1 187 ? -3.948 -5.516 17.419 1.00 94.62 187 SER A C 1
ATOM 1505 O O . SER A 1 187 ? -3.643 -6.682 17.636 1.00 94.62 187 SER A O 1
ATOM 1507 N N . VAL A 1 188 ? -4.110 -5.010 16.202 1.00 95.94 188 VAL A N 1
ATOM 1508 C CA . VAL A 1 188 ? -3.955 -5.730 14.934 1.00 95.94 188 VAL A CA 1
ATOM 1509 C C . VAL A 1 188 ? -3.030 -4.947 14.011 1.00 95.94 188 VAL A C 1
ATOM 1511 O O . VAL A 1 188 ? -2.928 -3.721 14.118 1.00 95.94 188 VAL A O 1
ATOM 1514 N N . TYR A 1 189 ? -2.362 -5.638 13.102 1.00 96.12 189 TYR A N 1
ATOM 1515 C CA . TYR A 1 189 ? -1.586 -5.034 12.032 1.00 96.12 189 TYR A CA 1
ATOM 1516 C C . TYR A 1 189 ? -2.465 -4.824 10.802 1.00 96.12 189 TYR A C 1
ATOM 1518 O O . TYR A 1 189 ? -3.256 -5.692 10.439 1.00 96.12 189 TYR A O 1
ATOM 1526 N N . VAL A 1 190 ? -2.355 -3.657 10.170 1.00 96.00 190 VAL A N 1
ATOM 1527 C CA . VAL A 1 190 ? -3.210 -3.285 9.041 1.00 96.00 190 VAL A CA 1
ATOM 1528 C C . VAL A 1 190 ? -2.368 -2.939 7.825 1.00 96.00 190 VAL A C 1
ATOM 1530 O O . VAL A 1 190 ? -1.475 -2.089 7.894 1.00 96.00 190 VAL A O 1
ATOM 1533 N N . CYS A 1 191 ? -2.709 -3.569 6.706 1.00 93.44 191 CYS A N 1
ATOM 1534 C CA . CYS A 1 191 ? -2.158 -3.301 5.386 1.00 93.44 191 CYS A CA 1
ATOM 1535 C C . CYS A 1 191 ? -3.245 -2.786 4.439 1.00 93.44 191 CYS A C 1
ATOM 1537 O O . CYS A 1 191 ? -4.421 -3.114 4.600 1.00 93.44 191 CYS A O 1
ATOM 1539 N N . PHE A 1 192 ? -2.866 -1.959 3.469 1.00 93.38 192 PHE A N 1
ATOM 1540 C CA . PHE A 1 192 ? -3.790 -1.432 2.467 1.00 93.38 192 PHE A CA 1
ATOM 1541 C C . PHE A 1 192 ? -3.062 -1.055 1.174 1.00 93.38 192 PHE A C 1
ATOM 1543 O O . PHE A 1 192 ? -1.860 -0.767 1.187 1.00 93.38 192 PHE A O 1
ATOM 1550 N N . ASP A 1 193 ? -3.808 -1.027 0.074 1.00 90.75 193 ASP A N 1
ATOM 1551 C CA . ASP A 1 193 ? -3.359 -0.460 -1.194 1.00 90.75 193 ASP A CA 1
ATOM 1552 C C . ASP A 1 193 ? -3.802 1.017 -1.269 1.00 90.75 193 ASP A C 1
ATOM 1554 O O . ASP A 1 193 ? -4.997 1.306 -1.143 1.00 90.75 193 ASP A O 1
ATOM 1558 N N . PRO A 1 194 ? -2.882 1.986 -1.447 1.00 87.00 194 PRO A N 1
ATOM 1559 C CA . PRO A 1 194 ? -3.251 3.391 -1.616 1.00 87.00 194 PRO A CA 1
ATOM 1560 C C . PRO A 1 194 ? -4.116 3.663 -2.858 1.00 87.00 194 PRO A C 1
ATOM 1562 O O . PRO A 1 194 ? -4.848 4.656 -2.862 1.00 87.00 194 PRO A O 1
ATOM 1565 N N . HIS A 1 195 ? -4.051 2.814 -3.887 1.00 86.81 195 HIS A N 1
ATOM 1566 C CA . HIS A 1 195 ? -4.863 2.915 -5.100 1.00 86.81 195 HIS A CA 1
ATOM 1567 C C . HIS A 1 195 ? -6.263 2.309 -4.927 1.00 86.81 195 HIS A C 1
ATOM 1569 O O . HIS A 1 195 ? -7.188 2.723 -5.625 1.00 86.81 195 HIS A O 1
ATOM 1575 N N . GLU A 1 196 ? -6.452 1.422 -3.944 1.00 87.44 196 GLU A N 1
ATOM 1576 C CA . GLU A 1 196 ? -7.744 0.818 -3.599 1.00 87.44 196 GLU A CA 1
ATOM 1577 C C . GLU A 1 196 ? -8.161 1.135 -2.149 1.00 87.44 196 GLU A C 1
ATOM 1579 O O . GLU A 1 196 ? -8.255 0.256 -1.290 1.00 87.44 196 GLU A O 1
ATOM 1584 N N . PRO A 1 197 ? -8.505 2.400 -1.842 1.00 86.44 197 PRO A N 1
ATOM 1585 C CA . PRO A 1 197 ? -8.786 2.853 -0.477 1.00 86.44 197 PRO A CA 1
ATOM 1586 C C . PRO A 1 197 ? -10.067 2.279 0.150 1.00 86.44 197 PRO A C 1
ATOM 1588 O O . PRO A 1 197 ? -10.439 2.668 1.257 1.00 86.44 197 PRO A O 1
ATOM 1591 N N . ARG A 1 198 ? -10.798 1.428 -0.573 1.00 93.62 198 ARG A N 1
ATOM 1592 C CA . ARG A 1 198 ? -12.071 0.861 -0.129 1.00 93.62 198 ARG A CA 1
ATOM 1593 C C . ARG A 1 198 ? -11.877 -0.311 0.827 1.00 93.62 198 ARG A C 1
ATOM 1595 O O . ARG A 1 198 ? -12.782 -0.578 1.608 1.00 93.62 198 ARG A O 1
ATOM 1602 N N . LYS A 1 199 ? -10.721 -0.974 0.789 1.00 94.88 199 LYS A N 1
ATOM 1603 C CA . LYS A 1 199 ? -10.433 -2.164 1.588 1.00 94.88 199 LYS A CA 1
ATOM 1604 C C . LYS A 1 199 ? -9.158 -1.992 2.400 1.00 94.88 199 LYS A C 1
ATOM 1606 O O . LYS A 1 199 ? -8.205 -1.343 1.975 1.00 94.88 199 LYS A O 1
ATOM 1611 N N . ILE A 1 200 ? -9.148 -2.622 3.566 1.00 96.19 200 ILE A N 1
ATOM 1612 C CA . ILE A 1 200 ? -7.936 -2.898 4.332 1.00 96.19 200 ILE A CA 1
ATOM 1613 C C . ILE A 1 200 ? -7.851 -4.389 4.631 1.00 96.19 200 ILE A C 1
ATOM 1615 O O . ILE A 1 200 ? -8.863 -5.087 4.681 1.00 96.19 200 ILE A O 1
ATOM 1619 N N . TYR A 1 201 ? -6.640 -4.848 4.902 1.00 95.69 201 TYR A N 1
ATOM 1620 C CA . TYR A 1 201 ? -6.341 -6.225 5.256 1.00 95.69 201 TYR A CA 1
ATOM 1621 C C . TYR A 1 201 ? -5.785 -6.252 6.670 1.00 95.69 201 TYR A C 1
ATOM 1623 O O . TYR A 1 201 ? -4.857 -5.506 7.004 1.00 95.69 201 TYR A O 1
ATOM 1631 N N . VAL A 1 202 ? -6.398 -7.074 7.514 1.00 96.25 202 VAL A N 1
ATOM 1632 C CA . VAL A 1 202 ? -6.169 -7.084 8.956 1.00 96.25 202 VAL A CA 1
ATOM 1633 C C . VAL A 1 202 ? -5.481 -8.379 9.351 1.00 96.25 202 VAL A C 1
ATOM 1635 O O . VAL A 1 202 ? -5.919 -9.465 8.981 1.00 96.25 202 VAL A O 1
ATOM 1638 N N . TYR A 1 203 ? -4.420 -8.245 10.137 1.00 94.75 203 TYR A N 1
ATOM 1639 C CA . TYR A 1 203 ? -3.572 -9.335 10.592 1.00 94.75 203 TYR A CA 1
ATOM 1640 C C . TYR A 1 203 ? -3.369 -9.283 12.106 1.00 94.75 203 TYR A C 1
ATOM 1642 O O . TYR A 1 203 ? -3.324 -8.205 12.700 1.00 94.75 203 TYR A O 1
ATOM 1650 N N . GLY A 1 204 ? -3.212 -10.442 12.740 1.00 92.31 204 GLY A N 1
ATOM 1651 C CA . GLY A 1 204 ? -2.940 -10.548 14.175 1.00 92.31 204 GLY A CA 1
ATOM 1652 C C . GLY A 1 204 ? -1.564 -9.995 14.563 1.00 92.31 204 GLY A C 1
ATOM 1653 O O . GLY A 1 204 ? -1.391 -9.490 15.672 1.00 92.31 204 GLY A O 1
ATOM 1654 N N . SER A 1 205 ? -0.596 -10.016 13.639 1.00 89.19 205 SER A N 1
ATOM 1655 C CA . SER A 1 205 ? 0.768 -9.534 13.874 1.00 89.19 205 SER A CA 1
ATOM 1656 C C . SER A 1 205 ? 1.419 -8.911 12.631 1.00 89.19 205 SER A C 1
ATOM 1658 O O . SER A 1 205 ? 0.895 -8.974 11.518 1.00 89.19 205 SER A O 1
ATOM 1660 N N . VAL A 1 206 ? 2.590 -8.298 12.835 1.00 87.62 206 VAL A N 1
ATOM 1661 C CA . VAL A 1 206 ? 3.400 -7.634 11.794 1.00 87.62 206 VAL A CA 1
ATOM 1662 C C . VAL A 1 206 ? 4.018 -8.644 10.811 1.00 87.62 206 VAL A C 1
ATOM 1664 O O . VAL A 1 206 ? 4.435 -8.283 9.713 1.00 87.62 206 VAL A O 1
ATOM 1667 N N . GLU A 1 207 ? 4.080 -9.920 11.191 1.00 83.38 207 GLU A N 1
ATOM 1668 C CA . GLU A 1 207 ? 4.602 -11.031 10.387 1.00 83.38 207 GLU A CA 1
ATOM 1669 C C . GLU A 1 207 ? 3.609 -11.524 9.328 1.00 83.38 207 GLU A C 1
ATOM 1671 O O . GLU A 1 207 ? 3.961 -12.410 8.558 1.00 83.38 207 GLU A O 1
ATOM 1676 N N . LEU A 1 208 ? 2.385 -10.984 9.285 1.00 85.19 208 LEU A N 1
ATOM 1677 C CA . LEU A 1 208 ? 1.335 -11.387 8.339 1.00 85.19 208 LEU A CA 1
ATOM 1678 C C . LEU A 1 208 ? 1.008 -12.898 8.359 1.00 85.19 208 LEU A C 1
ATOM 1680 O O . LEU A 1 208 ? 0.512 -13.447 7.380 1.00 85.19 208 LEU A O 1
ATOM 1684 N N . THR A 1 209 ? 1.271 -13.585 9.474 1.00 81.25 209 THR A N 1
ATOM 1685 C CA . THR A 1 209 ? 1.053 -15.037 9.616 1.00 81.25 209 THR A CA 1
ATOM 1686 C C . THR A 1 209 ? -0.382 -15.391 9.990 1.00 81.25 209 THR A C 1
ATOM 1688 O O . THR A 1 209 ? -0.878 -16.453 9.623 1.00 81.25 209 THR A O 1
ATOM 1691 N N . GLU A 1 210 ? -1.057 -14.503 10.718 1.00 88.06 210 GLU A N 1
ATOM 1692 C CA . GLU A 1 210 ? -2.437 -14.677 11.161 1.00 88.06 210 GLU A CA 1
ATOM 1693 C C . GLU A 1 210 ? -3.326 -13.672 10.433 1.00 88.06 210 GLU A C 1
ATOM 1695 O O . GLU A 1 210 ? -3.498 -12.538 10.881 1.00 88.06 210 GLU A O 1
ATOM 1700 N N . PHE A 1 211 ? -3.862 -14.071 9.282 1.00 91.62 211 PHE A N 1
ATOM 1701 C CA . PHE A 1 211 ? -4.872 -13.277 8.591 1.00 91.62 211 PHE A CA 1
ATOM 1702 C C . PHE A 1 211 ? -6.177 -13.286 9.393 1.00 91.62 211 PHE A C 1
ATOM 1704 O O . PHE A 1 211 ? -6.698 -14.350 9.726 1.00 91.62 211 PHE A O 1
ATOM 1711 N N . VAL A 1 212 ? -6.700 -12.097 9.695 1.00 92.38 212 VAL A N 1
ATOM 1712 C CA . VAL A 1 212 ? -7.942 -11.925 10.457 1.00 92.38 212 VAL A CA 1
ATOM 1713 C C . VAL A 1 212 ? -9.121 -11.759 9.509 1.00 92.38 212 VAL A C 1
ATOM 1715 O O . VAL A 1 212 ? -10.055 -12.554 9.558 1.00 92.38 212 VAL A O 1
ATOM 1718 N N . CYS A 1 213 ? -9.094 -10.722 8.668 1.00 93.25 213 CYS A N 1
ATOM 1719 C CA . CYS A 1 213 ? -10.154 -10.434 7.703 1.00 93.25 213 CYS A CA 1
ATOM 1720 C C . CYS A 1 213 ? -9.751 -9.336 6.711 1.00 93.25 213 CYS A C 1
ATOM 1722 O O . CYS A 1 213 ? -8.821 -8.557 6.943 1.00 93.25 213 CYS A O 1
ATOM 1724 N N . GLU A 1 214 ? -10.527 -9.221 5.636 1.00 95.31 214 GLU A N 1
ATOM 1725 C CA . GLU A 1 214 ? -10.644 -7.975 4.879 1.00 95.31 214 GLU A CA 1
ATOM 1726 C C . GLU A 1 214 ? -11.684 -7.093 5.575 1.00 95.31 214 GLU A C 1
ATOM 1728 O O . GLU A 1 214 ? -12.700 -7.601 6.045 1.00 95.31 214 GLU A O 1
ATOM 1733 N N . ALA A 1 215 ? -11.450 -5.787 5.659 1.00 96.12 215 ALA A N 1
ATOM 1734 C CA . ALA A 1 215 ? -12.444 -4.851 6.169 1.00 96.12 215 ALA A CA 1
ATOM 1735 C C . ALA A 1 215 ? -12.729 -3.754 5.150 1.00 96.12 215 ALA A C 1
ATOM 1737 O O . ALA A 1 215 ? -11.814 -3.138 4.599 1.00 96.12 215 ALA A O 1
ATOM 1738 N N . ASP A 1 216 ? -14.014 -3.508 4.923 1.00 96.56 216 ASP A N 1
ATOM 1739 C CA . ASP A 1 216 ? -14.488 -2.544 3.943 1.00 96.56 216 ASP A CA 1
ATOM 1740 C C . ASP A 1 216 ? -14.662 -1.174 4.590 1.00 96.56 216 ASP A C 1
ATOM 1742 O O . ASP A 1 216 ? -15.035 -1.039 5.760 1.00 96.56 216 ASP A O 1
ATOM 1746 N N . TRP A 1 217 ? -14.393 -0.124 3.821 1.00 96.94 217 TRP A N 1
ATOM 1747 C CA . TRP A 1 217 ? -14.655 1.237 4.246 1.00 96.94 217 TRP A CA 1
ATOM 1748 C C . TRP A 1 217 ? -16.156 1.399 4.492 1.00 96.94 217 TRP A C 1
ATOM 1750 O O . TRP A 1 217 ? -16.972 1.215 3.594 1.00 96.94 217 TRP A O 1
ATOM 1760 N N . ARG A 1 218 ? -16.520 1.780 5.718 1.00 94.31 218 ARG A N 1
ATOM 1761 C CA . ARG A 1 218 ? -17.903 1.835 6.208 1.00 94.31 218 ARG A CA 1
ATOM 1762 C C . ARG A 1 218 ? -18.851 2.641 5.318 1.00 94.31 218 ARG A C 1
ATOM 1764 O O . ARG A 1 218 ? -20.032 2.329 5.267 1.00 94.31 218 ARG A O 1
ATOM 1771 N N . GLN A 1 219 ? -18.352 3.700 4.684 1.00 92.62 219 GLN A N 1
ATOM 1772 C CA . GLN A 1 219 ? -19.145 4.599 3.836 1.00 92.62 219 GLN A CA 1
ATOM 1773 C C . GLN A 1 219 ? -19.044 4.258 2.343 1.00 92.62 219 GLN A C 1
ATOM 1775 O O . GLN A 1 219 ? -19.525 5.023 1.510 1.00 92.62 219 GLN A O 1
ATOM 1780 N N . ALA A 1 220 ? -18.403 3.145 1.986 1.00 91.50 220 ALA A N 1
ATOM 1781 C CA . ALA A 1 220 ? -18.343 2.716 0.604 1.00 91.50 220 ALA A CA 1
ATOM 1782 C C . ALA A 1 220 ? -19.711 2.217 0.121 1.00 91.50 220 ALA A C 1
ATOM 1784 O O . ALA A 1 220 ? -20.476 1.609 0.869 1.00 91.50 220 ALA A O 1
ATOM 1785 N N . GLU A 1 221 ? -19.996 2.445 -1.159 1.00 89.19 221 GLU A N 1
ATOM 1786 C CA . GLU A 1 221 ? -21.220 1.971 -1.803 1.00 89.19 221 GLU A CA 1
ATOM 1787 C C . GLU A 1 221 ? -21.364 0.447 -1.662 1.00 89.19 221 GLU A C 1
ATOM 1789 O O . GLU A 1 221 ? -20.369 -0.270 -1.690 1.00 89.19 221 GLU A O 1
ATOM 1794 N N . GLY A 1 222 ? -22.579 -0.074 -1.480 1.00 84.75 222 GLY A N 1
ATOM 1795 C CA . GLY A 1 222 ? -22.834 -1.521 -1.402 1.00 84.75 222 GLY A CA 1
ATOM 1796 C C . GLY A 1 222 ? -22.430 -2.217 -0.094 1.00 84.75 222 GLY A C 1
ATOM 1797 O O . GLY A 1 222 ? -22.579 -3.433 0.000 1.00 84.75 222 GLY A O 1
ATOM 1798 N N . VAL A 1 223 ? -21.945 -1.489 0.917 1.00 87.25 223 VAL A N 1
ATOM 1799 C CA . VAL A 1 223 ? -21.686 -2.050 2.253 1.00 87.25 223 VAL A CA 1
ATOM 1800 C C . VAL A 1 223 ? -22.986 -2.082 3.065 1.00 87.25 223 VAL A C 1
ATOM 1802 O O . VAL A 1 223 ? -23.511 -1.039 3.454 1.00 87.25 223 VAL A O 1
ATOM 1805 N N . ASP A 1 224 ? -23.495 -3.281 3.358 1.00 88.38 224 ASP A N 1
ATOM 1806 C CA . ASP A 1 224 ? -24.656 -3.474 4.236 1.00 88.38 224 ASP A CA 1
ATOM 1807 C C . ASP A 1 224 ? -24.216 -3.587 5.704 1.00 88.38 224 ASP A C 1
ATOM 1809 O O . ASP A 1 224 ? -23.829 -4.648 6.205 1.00 88.38 224 ASP A O 1
ATOM 1813 N N . LEU A 1 225 ? -24.292 -2.463 6.418 1.00 86.19 225 LEU A N 1
ATOM 1814 C CA . LEU A 1 225 ? -23.919 -2.387 7.831 1.00 86.19 225 LEU A CA 1
ATOM 1815 C C . LEU A 1 225 ? -24.813 -3.245 8.734 1.00 86.19 225 LEU A C 1
ATOM 1817 O O . LEU A 1 225 ? -24.336 -3.733 9.759 1.00 86.19 225 LEU A O 1
ATOM 1821 N N . ALA A 1 226 ? -26.085 -3.439 8.376 1.00 80.25 226 ALA A N 1
ATOM 1822 C CA . ALA A 1 226 ? -27.006 -4.244 9.169 1.00 80.25 226 ALA A CA 1
ATOM 1823 C C . ALA A 1 226 ? -26.652 -5.732 9.056 1.00 80.25 226 ALA A C 1
ATOM 1825 O O . ALA A 1 226 ? -26.593 -6.430 10.073 1.00 80.25 226 ALA A O 1
ATOM 1826 N N . ALA A 1 227 ? -26.332 -6.198 7.846 1.00 76.69 227 ALA A N 1
ATOM 1827 C CA . ALA A 1 227 ? -25.851 -7.558 7.623 1.00 76.69 227 ALA A CA 1
ATOM 1828 C C . ALA A 1 227 ? -24.528 -7.825 8.361 1.00 76.69 227 ALA A C 1
ATOM 1830 O O . ALA A 1 227 ? -24.414 -8.829 9.069 1.00 76.69 227 ALA A O 1
ATOM 1831 N N . ILE A 1 228 ? -23.561 -6.902 8.273 1.00 77.25 228 ILE A N 1
ATOM 1832 C CA . ILE A 1 228 ? -22.274 -7.012 8.981 1.00 77.25 228 ILE A CA 1
ATOM 1833 C C . ILE A 1 228 ? -22.489 -7.066 10.498 1.00 77.25 228 ILE A C 1
ATOM 1835 O O . ILE A 1 228 ? -21.890 -7.902 11.173 1.00 77.25 228 ILE A O 1
ATOM 1839 N N . ALA A 1 229 ? -23.363 -6.221 11.052 1.00 74.62 229 ALA A N 1
ATOM 1840 C CA . ALA A 1 229 ? -23.663 -6.218 12.483 1.00 74.62 229 ALA A CA 1
ATOM 1841 C C . ALA A 1 229 ? -24.331 -7.526 12.948 1.00 74.62 229 ALA A C 1
ATOM 1843 O O . ALA A 1 229 ? -23.993 -8.053 14.011 1.00 74.62 229 ALA A O 1
ATOM 1844 N N . LEU A 1 230 ? -25.247 -8.084 12.148 1.00 69.00 230 LEU A N 1
ATOM 1845 C CA . LEU A 1 230 ? -25.897 -9.363 12.442 1.00 69.00 230 LEU A CA 1
ATOM 1846 C C . LEU A 1 230 ? -24.882 -10.514 12.450 1.00 69.00 230 LEU A C 1
ATOM 1848 O O . LEU A 1 230 ? -24.863 -11.316 13.387 1.00 69.00 230 LEU A O 1
ATOM 1852 N N . GLN A 1 231 ? -24.003 -10.565 11.446 1.00 74.31 231 GLN A N 1
ATOM 1853 C CA . GLN A 1 231 ? -22.921 -11.550 11.379 1.00 74.31 231 GLN A CA 1
ATOM 1854 C C . GLN A 1 231 ? -21.930 -11.386 12.539 1.00 74.31 231 GLN A C 1
ATOM 1856 O O . GLN A 1 231 ? -21.575 -12.373 13.182 1.00 74.31 231 GLN A O 1
ATOM 1861 N N . ALA A 1 232 ? -21.544 -10.151 12.868 1.00 75.94 232 ALA A N 1
ATOM 1862 C CA . ALA A 1 232 ? -20.679 -9.834 14.002 1.00 75.94 232 ALA A CA 1
ATOM 1863 C C . ALA A 1 232 ? -21.260 -10.361 15.320 1.00 75.94 232 ALA A C 1
ATOM 1865 O O . ALA A 1 232 ? -20.563 -11.015 16.097 1.00 75.94 232 ALA A O 1
ATOM 1866 N N . ARG A 1 233 ? -22.559 -10.131 15.556 1.00 72.88 233 ARG A N 1
ATOM 1867 C CA . ARG A 1 233 ? -23.252 -10.639 16.745 1.00 72.88 233 ARG A CA 1
ATOM 1868 C C . ARG A 1 233 ? -23.205 -12.164 16.802 1.00 72.88 233 ARG A C 1
ATOM 1870 O O . ARG A 1 233 ? -22.897 -12.723 17.851 1.00 72.88 233 ARG A O 1
ATOM 1877 N N . HIS A 1 234 ? -23.460 -12.831 15.677 1.00 71.12 234 HIS A N 1
ATOM 1878 C CA . HIS A 1 234 ? -23.408 -14.288 15.600 1.00 71.12 234 HIS A CA 1
ATOM 1879 C C . HIS A 1 234 ? -22.006 -14.841 15.901 1.00 71.12 234 HIS A C 1
ATOM 1881 O O . HIS A 1 234 ? -21.867 -15.730 16.742 1.00 71.12 234 HIS A O 1
ATOM 1887 N N . LEU A 1 235 ? -20.960 -14.292 15.274 1.00 68.75 235 LEU A N 1
ATOM 1888 C CA . LEU A 1 235 ? -19.571 -14.702 15.514 1.00 68.75 235 LEU A CA 1
ATOM 1889 C C . LEU A 1 235 ? -19.164 -14.495 16.976 1.00 68.75 235 LEU A C 1
ATOM 1891 O O . LEU A 1 235 ? -18.559 -15.378 17.591 1.00 68.75 235 LEU A O 1
ATOM 1895 N N . TYR A 1 236 ? -19.553 -13.363 17.561 1.00 71.38 236 TYR A N 1
ATOM 1896 C CA . TYR A 1 236 ? -19.304 -13.076 18.967 1.00 71.38 236 TYR A CA 1
ATOM 1897 C C . TYR A 1 236 ? -20.033 -14.056 19.905 1.00 71.38 236 TYR A C 1
ATOM 1899 O O . TYR A 1 236 ? -19.426 -14.580 20.841 1.00 71.38 236 TYR A O 1
ATOM 1907 N N . GLU A 1 237 ? -21.305 -14.379 19.640 1.00 72.31 237 GLU A N 1
ATOM 1908 C CA . GLU A 1 237 ? -22.061 -15.386 20.400 1.00 72.31 237 GLU A CA 1
ATOM 1909 C C . GLU A 1 237 ? -21.397 -16.774 20.335 1.00 72.31 237 GLU A C 1
ATOM 1911 O O . GLU A 1 237 ? -21.303 -17.470 21.353 1.00 72.31 237 GLU A O 1
ATOM 1916 N N . VAL A 1 238 ? -20.907 -17.181 19.159 1.00 68.69 238 VAL A N 1
ATOM 1917 C CA . VAL A 1 238 ? -20.183 -18.450 18.971 1.00 68.69 238 VAL A CA 1
ATOM 1918 C C . VAL A 1 238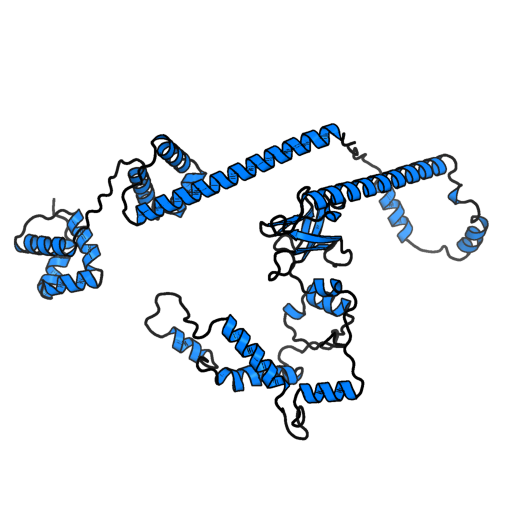 ? -18.882 -18.461 19.776 1.00 68.69 238 VAL A C 1
ATOM 1920 O O . VAL A 1 238 ? -18.624 -19.430 20.500 1.00 68.69 238 VAL A O 1
ATOM 1923 N N . LEU A 1 239 ? -18.099 -17.379 19.724 1.00 68.56 239 LEU A N 1
ATOM 1924 C CA . LEU A 1 239 ? -16.879 -17.231 20.521 1.00 68.56 239 LEU A CA 1
ATOM 1925 C C . LEU A 1 239 ? -17.174 -17.299 22.026 1.00 68.56 239 LEU A C 1
ATOM 1927 O O . LEU A 1 239 ? -16.496 -18.009 22.767 1.00 68.56 239 LEU A O 1
ATOM 1931 N N . LEU A 1 240 ? -18.205 -16.602 22.505 1.00 70.75 240 LEU A N 1
ATOM 1932 C CA . LEU A 1 240 ? -18.581 -16.644 23.919 1.00 70.75 240 LEU A CA 1
ATOM 1933 C C . LEU A 1 240 ? -18.958 -18.059 24.366 1.00 70.75 240 LEU A C 1
ATOM 1935 O O . LEU A 1 240 ? -18.568 -18.494 25.455 1.00 70.75 240 LEU A O 1
ATOM 1939 N N . ARG A 1 241 ? -19.696 -18.805 23.534 1.00 68.44 241 ARG A N 1
ATOM 1940 C CA . ARG A 1 241 ? -20.039 -20.206 23.816 1.00 68.44 241 ARG A CA 1
ATOM 1941 C C . ARG A 1 241 ? -18.786 -21.074 23.906 1.00 68.44 241 ARG A C 1
ATOM 1943 O O . ARG A 1 241 ? -18.675 -21.839 24.867 1.00 68.44 241 ARG A O 1
ATOM 1950 N N . SER A 1 242 ? -17.844 -20.943 22.969 1.00 55.69 242 SER A N 1
ATOM 1951 C CA . SER A 1 242 ? -16.609 -21.737 22.967 1.00 55.69 242 SER A CA 1
ATOM 1952 C C . SER A 1 242 ? -15.727 -21.421 24.180 1.00 55.69 242 SER A C 1
ATOM 1954 O O . SER A 1 242 ? -15.322 -22.337 24.899 1.00 55.69 242 SER A O 1
ATOM 1956 N N . VAL A 1 243 ? -15.533 -20.141 24.510 1.00 63.41 243 VAL A N 1
ATOM 1957 C CA . VAL A 1 243 ? -14.781 -19.701 25.698 1.00 63.41 243 VAL A CA 1
ATOM 1958 C C . VAL A 1 243 ? -15.423 -20.221 26.984 1.00 63.41 243 VAL A C 1
ATOM 1960 O O . VAL A 1 243 ? -14.732 -20.738 27.864 1.00 63.41 243 VAL A O 1
ATOM 1963 N N . ASN A 1 244 ? -16.751 -20.149 27.105 1.00 67.69 244 ASN A N 1
ATOM 1964 C CA . ASN A 1 244 ? -17.458 -20.665 28.276 1.00 67.69 244 ASN A CA 1
ATOM 1965 C C . ASN A 1 244 ? -17.353 -22.191 28.400 1.00 67.69 244 ASN A C 1
ATOM 1967 O O . ASN A 1 244 ? -17.222 -22.704 29.513 1.00 67.69 244 ASN A O 1
ATOM 1971 N N . GLN A 1 245 ? -17.375 -22.928 27.287 1.00 65.06 245 GLN A N 1
ATOM 1972 C CA . GLN A 1 245 ? -17.129 -24.371 27.292 1.00 65.06 245 GLN A CA 1
ATOM 1973 C C . GLN A 1 245 ? -15.699 -24.701 27.732 1.00 65.06 245 GLN A C 1
ATOM 1975 O O . GLN A 1 245 ? -15.525 -25.579 28.579 1.00 65.06 245 GLN A O 1
ATOM 1980 N N . ILE A 1 246 ? -14.694 -23.977 27.228 1.00 57.75 246 ILE A N 1
ATOM 1981 C CA . ILE A 1 246 ? -13.290 -24.130 27.642 1.00 57.75 246 ILE A CA 1
ATOM 1982 C C . ILE A 1 246 ? -13.150 -23.848 29.140 1.00 57.75 246 ILE A C 1
ATOM 1984 O O . ILE A 1 246 ? -12.605 -24.676 29.863 1.00 57.75 246 ILE A O 1
ATOM 1988 N N . ARG A 1 247 ? -13.726 -22.750 29.647 1.00 62.91 247 ARG A N 1
ATOM 1989 C CA . ARG A 1 247 ? -13.726 -22.423 31.085 1.00 62.91 247 ARG A CA 1
ATOM 1990 C C . ARG A 1 247 ? -14.400 -23.505 31.928 1.00 62.91 247 ARG A C 1
ATOM 1992 O O . ARG A 1 247 ? -13.878 -23.866 32.979 1.00 62.91 247 ARG A O 1
ATOM 1999 N N . LYS A 1 248 ? -15.544 -24.045 31.488 1.00 67.06 248 LYS A N 1
ATOM 2000 C CA . LYS A 1 248 ? -16.234 -25.151 32.179 1.00 67.06 248 LYS A CA 1
ATOM 2001 C C . LYS A 1 248 ? -15.382 -26.422 32.199 1.00 67.06 248 LYS A C 1
ATOM 2003 O O . LYS A 1 248 ? -15.265 -27.033 33.257 1.00 67.06 248 LYS A O 1
ATOM 2008 N N . ARG A 1 249 ? -14.766 -26.797 31.070 1.00 61.81 249 ARG A N 1
ATOM 2009 C CA . ARG A 1 249 ? -13.856 -27.953 30.971 1.00 61.81 249 ARG A CA 1
ATOM 2010 C C . ARG A 1 249 ? -12.607 -27.767 31.825 1.00 61.81 249 ARG A C 1
ATOM 2012 O O . ARG A 1 249 ? -12.265 -28.681 32.558 1.00 61.81 249 ARG A O 1
ATOM 2019 N N . GLY A 1 250 ? -11.995 -26.585 31.803 1.00 55.81 250 GLY A N 1
ATOM 2020 C CA . GLY A 1 250 ? -10.859 -26.232 32.653 1.00 55.81 250 GLY A CA 1
ATOM 2021 C C . GLY A 1 250 ? -11.210 -26.308 34.138 1.00 55.81 250 GLY A C 1
ATOM 2022 O O . GLY A 1 250 ? -10.523 -26.984 34.890 1.00 55.81 250 GLY A O 1
ATOM 2023 N N . LYS A 1 251 ? -12.342 -25.726 34.564 1.00 65.31 251 LYS A N 1
ATOM 2024 C CA . LYS A 1 251 ? -12.839 -25.862 35.947 1.00 65.31 251 LYS A CA 1
ATOM 2025 C C . LYS A 1 251 ? -13.134 -27.316 36.322 1.00 65.31 251 LYS A C 1
ATOM 2027 O O . LYS A 1 251 ? -12.851 -27.719 37.444 1.00 65.31 251 LYS A O 1
ATOM 2032 N N . ALA A 1 252 ? -13.704 -28.106 35.414 1.00 64.69 252 ALA A N 1
ATOM 2033 C CA . ALA A 1 252 ? -13.951 -29.528 35.646 1.00 64.69 252 ALA A CA 1
ATOM 2034 C C . ALA A 1 252 ? -12.643 -30.328 35.748 1.00 64.69 252 ALA A C 1
ATOM 2036 O O . ALA A 1 252 ? -12.539 -31.189 36.613 1.00 64.69 252 ALA A O 1
ATOM 2037 N N . LEU A 1 253 ? -11.647 -30.020 34.914 1.00 57.44 253 LEU A N 1
ATOM 2038 C CA . LEU A 1 253 ? -10.310 -30.607 34.965 1.00 57.44 253 LEU A CA 1
ATOM 2039 C C . LEU A 1 253 ? -9.608 -30.254 36.279 1.00 57.44 253 LEU A C 1
ATOM 2041 O O . LEU A 1 253 ? -9.143 -31.154 36.961 1.00 57.44 253 LEU A O 1
ATOM 2045 N N . LEU A 1 254 ? -9.616 -28.981 36.683 1.00 57.78 254 LEU A N 1
ATOM 2046 C CA . LEU A 1 254 ? -9.065 -28.533 37.965 1.00 57.78 254 LEU A CA 1
ATOM 2047 C C . LEU A 1 254 ? -9.756 -29.213 39.154 1.00 57.78 254 LEU A C 1
ATOM 2049 O O . LEU A 1 254 ? -9.084 -29.633 40.085 1.00 57.78 254 LEU A O 1
ATOM 2053 N N . ARG A 1 255 ? -11.085 -29.390 39.111 1.00 67.06 255 ARG A N 1
ATOM 2054 C CA . ARG A 1 255 ? -11.818 -30.157 40.136 1.00 67.06 255 ARG A CA 1
ATOM 2055 C C . ARG A 1 255 ? -11.423 -31.631 40.153 1.00 67.06 255 ARG A C 1
ATOM 2057 O O . ARG A 1 255 ? -11.273 -32.175 41.236 1.00 67.06 255 ARG A O 1
ATOM 2064 N N . LYS A 1 256 ? -11.249 -32.257 38.982 1.00 58.84 256 LYS A N 1
ATOM 2065 C CA . LYS A 1 256 ? -10.791 -33.651 38.865 1.00 58.84 256 LYS A CA 1
ATOM 2066 C C . LYS A 1 256 ? -9.366 -33.831 39.393 1.00 58.84 256 LYS A C 1
ATOM 2068 O O . LYS A 1 256 ? -9.126 -34.782 40.120 1.00 58.84 256 LYS A O 1
ATOM 2073 N N . LEU A 1 257 ? -8.469 -32.894 39.088 1.00 47.88 257 LEU A N 1
ATOM 2074 C CA . LEU A 1 257 ? -7.102 -32.850 39.618 1.00 47.88 257 LEU A CA 1
ATOM 2075 C C . LEU A 1 257 ? -7.076 -32.604 41.132 1.00 47.88 257 LEU A C 1
ATOM 2077 O O . LEU A 1 257 ? -6.260 -33.187 41.831 1.00 47.88 257 LEU A O 1
ATOM 2081 N N . ALA A 1 258 ? -7.983 -31.772 41.653 1.00 54.38 258 ALA A N 1
ATOM 2082 C CA . ALA A 1 258 ? -8.111 -31.541 43.090 1.00 54.38 258 ALA A CA 1
ATOM 2083 C C . ALA A 1 258 ? -8.707 -32.749 43.836 1.00 54.38 258 ALA A C 1
ATOM 2085 O O . ALA A 1 258 ? -8.373 -32.969 44.996 1.00 54.38 258 ALA A O 1
ATOM 2086 N N . SER A 1 259 ? -9.592 -33.522 43.194 1.00 63.62 259 SER A N 1
ATOM 2087 C CA . SER A 1 259 ? -10.191 -34.728 43.781 1.00 63.62 259 SER A CA 1
ATOM 2088 C C . SER A 1 259 ? -9.305 -35.967 43.671 1.00 63.62 259 SER A C 1
ATOM 2090 O O . SER A 1 259 ? -9.384 -36.842 44.524 1.00 63.62 259 SER A O 1
ATOM 2092 N N . ASP A 1 260 ? -8.496 -36.051 42.616 1.00 55.34 260 ASP A N 1
ATOM 2093 C CA . ASP A 1 260 ? -7.543 -37.131 42.386 1.00 55.34 260 ASP A CA 1
ATOM 2094 C C . ASP A 1 260 ? -6.317 -36.576 41.632 1.00 55.34 260 ASP A C 1
ATOM 2096 O O . ASP A 1 260 ? -6.310 -36.499 40.397 1.00 55.34 260 ASP A O 1
ATOM 2100 N N . PRO A 1 261 ? -5.271 -36.146 42.359 1.00 51.47 261 PRO A N 1
ATOM 2101 C CA . PRO A 1 261 ? -4.065 -35.588 41.752 1.00 51.47 261 PRO A CA 1
ATOM 2102 C C . PRO A 1 261 ? -3.246 -36.624 40.964 1.00 51.47 261 PRO A C 1
ATOM 2104 O O . PRO A 1 261 ? -2.388 -36.236 40.171 1.00 51.47 261 PRO A O 1
ATOM 2107 N N . TYR A 1 262 ? -3.535 -37.923 41.114 1.00 53.84 262 TYR A N 1
ATOM 2108 C CA . TYR A 1 262 ? -2.903 -39.012 40.363 1.00 53.84 262 TYR A CA 1
ATOM 2109 C C . TYR A 1 262 ? -3.715 -39.448 39.135 1.00 53.84 262 TYR A C 1
ATOM 2111 O O . TYR A 1 262 ? -3.286 -40.337 38.401 1.00 53.84 262 TYR A O 1
ATOM 2119 N N . LEU A 1 263 ? -4.836 -38.786 38.828 1.00 51.06 263 LEU A N 1
ATOM 2120 C CA . LEU A 1 263 ? -5.668 -39.096 37.659 1.00 51.06 263 LEU A CA 1
ATOM 2121 C C . LEU A 1 263 ? -4.934 -38.879 36.315 1.00 51.06 263 LEU A C 1
ATOM 2123 O O . LEU A 1 263 ? -5.342 -39.437 35.300 1.00 51.06 263 LEU A O 1
ATOM 2127 N N . LEU A 1 264 ? -3.843 -38.097 36.302 1.00 46.06 264 LEU A N 1
ATOM 2128 C CA . LEU A 1 264 ? -2.933 -37.957 35.152 1.00 46.06 264 LEU A CA 1
ATOM 2129 C C . LEU A 1 264 ? -1.784 -38.991 35.142 1.00 46.06 264 LEU A C 1
ATOM 2131 O O . LEU A 1 264 ? -1.050 -39.072 34.164 1.00 46.06 264 LEU A O 1
ATOM 2135 N N . VAL A 1 265 ? -1.619 -39.751 36.229 1.00 44.88 265 VAL A N 1
ATOM 2136 C CA . VAL A 1 265 ? -0.539 -40.732 36.471 1.00 44.88 265 VAL A CA 1
ATOM 2137 C C . VAL A 1 265 ? -1.023 -42.178 36.234 1.00 44.88 265 VAL A C 1
ATOM 2139 O O . VAL A 1 265 ? -0.245 -43.131 36.273 1.00 44.88 265 VAL A O 1
ATOM 2142 N N . GLY A 1 266 ? -2.306 -42.371 35.915 1.00 48.56 266 GLY A N 1
ATOM 2143 C CA . GLY A 1 266 ? -2.874 -43.669 35.554 1.00 48.56 266 GLY A CA 1
ATOM 2144 C C . GLY A 1 266 ? -2.508 -44.113 34.133 1.00 48.56 266 GLY A C 1
ATOM 2145 O O . GLY A 1 266 ? -2.883 -43.458 33.168 1.00 48.56 266 GLY A O 1
ATOM 2146 N N . GLN A 1 267 ? -1.850 -45.277 34.044 1.00 44.38 267 GLN A N 1
ATOM 2147 C CA . GLN A 1 267 ? -1.357 -46.014 32.858 1.00 44.38 267 GLN A CA 1
ATOM 2148 C C . GLN A 1 267 ? -0.013 -45.596 32.240 1.00 44.38 267 GLN A C 1
ATOM 2150 O O . GLN A 1 267 ? 0.408 -46.212 31.266 1.00 44.38 267 GLN A O 1
ATOM 2155 N N . THR A 1 268 ? 0.727 -44.658 32.831 1.00 47.22 268 THR A N 1
ATOM 2156 C CA . THR A 1 268 ? 2.101 -44.357 32.377 1.00 47.22 268 THR A CA 1
ATOM 2157 C C . THR A 1 268 ? 3.142 -44.348 33.489 1.00 47.22 268 THR A C 1
ATOM 2159 O O . THR A 1 268 ? 4.280 -44.006 33.206 1.00 47.22 268 THR A O 1
ATOM 2162 N N . ALA A 1 269 ? 2.819 -44.736 34.727 1.00 43.22 269 ALA A N 1
ATOM 2163 C CA . ALA A 1 269 ? 3.811 -44.793 35.808 1.00 43.22 269 ALA A CA 1
ATOM 2164 C C . ALA A 1 269 ? 4.877 -45.882 35.562 1.00 43.22 269 ALA A C 1
ATOM 2166 O O . ALA A 1 269 ? 6.068 -45.588 35.623 1.00 43.22 269 ALA A O 1
ATOM 2167 N N . GLU A 1 270 ? 4.470 -47.091 35.159 1.00 42.53 270 GLU A N 1
ATOM 2168 C CA . GLU A 1 270 ? 5.415 -48.172 34.818 1.00 42.53 270 GLU A CA 1
ATOM 2169 C C . GLU A 1 270 ? 6.193 -47.878 33.521 1.00 42.53 270 GLU A C 1
ATOM 2171 O O . GLU A 1 270 ? 7.367 -48.223 33.406 1.00 42.53 270 GLU A O 1
ATOM 2176 N N . SER A 1 271 ? 5.590 -47.166 32.559 1.00 44.09 271 SER A N 1
ATOM 2177 C CA . SER A 1 271 ? 6.284 -46.741 31.331 1.00 44.09 271 SER A CA 1
ATOM 2178 C C . SER A 1 271 ? 7.212 -45.536 31.541 1.00 44.09 271 SER A C 1
ATOM 2180 O O . SER A 1 271 ? 8.211 -45.415 30.836 1.00 44.09 271 SER A O 1
ATOM 2182 N N . LEU A 1 272 ? 6.925 -44.654 32.506 1.00 40.03 272 LEU A N 1
ATOM 2183 C CA . LEU A 1 272 ? 7.783 -43.519 32.860 1.00 40.03 272 LEU A CA 1
ATOM 2184 C C . LEU A 1 272 ? 8.985 -43.954 33.690 1.00 40.03 272 LEU A C 1
ATOM 2186 O O . LEU A 1 272 ? 10.056 -43.421 33.446 1.00 40.03 272 LEU A O 1
ATOM 2190 N N . GLU A 1 273 ? 8.877 -44.930 34.593 1.00 42.16 273 GLU A N 1
ATOM 2191 C CA . GLU A 1 273 ? 10.045 -45.429 35.340 1.00 42.16 273 GLU A CA 1
ATOM 2192 C C . GLU A 1 273 ? 11.115 -46.025 34.412 1.00 42.16 273 GLU A C 1
ATOM 2194 O O . GLU A 1 273 ? 12.309 -45.764 34.583 1.00 42.16 273 GLU A O 1
ATOM 2199 N N . GLN A 1 274 ? 10.690 -46.733 33.362 1.00 43.03 274 GLN A N 1
ATOM 2200 C CA . GLN A 1 274 ? 11.584 -47.338 32.372 1.00 43.03 274 GLN A CA 1
ATOM 2201 C C . GLN A 1 274 ? 12.261 -46.297 31.457 1.00 43.03 274 GLN A C 1
ATOM 2203 O O . GLN A 1 274 ? 13.390 -46.498 31.012 1.00 43.03 274 GLN A O 1
ATOM 2208 N N . VAL A 1 275 ? 11.604 -45.155 31.219 1.00 40.69 275 VAL A N 1
ATOM 2209 C CA . VAL A 1 275 ? 12.147 -44.026 30.439 1.00 40.69 275 VAL A CA 1
ATOM 2210 C C . VAL A 1 275 ? 12.993 -43.094 31.318 1.00 40.69 275 VAL A C 1
ATOM 2212 O O . VAL A 1 275 ? 14.076 -42.671 30.909 1.00 40.69 275 VAL A O 1
ATOM 2215 N N . MET A 1 276 ? 12.565 -42.829 32.555 1.00 36.38 276 MET A N 1
ATOM 2216 C CA . MET A 1 276 ? 13.237 -41.958 33.527 1.00 36.38 276 MET A CA 1
ATOM 2217 C C . MET A 1 276 ? 14.569 -42.531 34.015 1.00 36.38 276 MET A C 1
ATOM 2219 O O . MET A 1 276 ? 15.491 -41.753 34.255 1.00 36.38 276 MET A O 1
ATOM 2223 N N . GLN A 1 277 ? 14.724 -43.859 34.085 1.00 42.97 277 GLN A N 1
ATOM 2224 C CA . GLN A 1 277 ? 16.026 -44.478 34.371 1.00 42.97 277 GLN A CA 1
ATOM 2225 C C . GLN A 1 277 ? 17.043 -44.325 33.228 1.00 42.97 277 GLN A C 1
ATOM 2227 O O . GLN A 1 277 ? 18.232 -44.546 33.448 1.00 42.97 277 GLN A O 1
ATOM 2232 N N . SER A 1 278 ? 16.614 -43.914 32.027 1.00 44.84 278 SER A N 1
ATOM 2233 C CA . SER A 1 278 ? 17.496 -43.850 30.856 1.00 44.84 278 SER A CA 1
ATOM 2234 C C . SER A 1 278 ? 17.974 -42.447 30.455 1.00 44.84 278 SER A C 1
ATOM 2236 O O . SER A 1 278 ? 18.958 -42.371 29.722 1.00 44.84 278 SER A O 1
ATOM 2238 N N . GLN A 1 279 ? 17.364 -41.336 30.912 1.00 46.12 279 GLN A N 1
ATOM 2239 C CA . GLN A 1 279 ? 17.710 -39.995 30.377 1.00 46.12 279 GLN A CA 1
ATOM 2240 C C . GLN A 1 279 ? 17.640 -38.784 31.337 1.00 46.12 279 GLN A C 1
ATOM 2242 O O . GLN A 1 279 ? 17.623 -37.643 30.878 1.00 46.12 279 GLN A O 1
ATOM 2247 N N . LEU A 1 280 ? 17.659 -38.956 32.661 1.00 33.09 280 LEU A N 1
ATOM 2248 C CA . LEU A 1 280 ? 17.637 -37.817 33.598 1.00 33.09 280 LEU A CA 1
ATOM 2249 C C . LEU A 1 280 ? 19.019 -37.445 34.143 1.00 33.09 280 LEU A C 1
ATOM 2251 O O . LEU A 1 280 ? 19.283 -37.530 35.337 1.00 33.09 280 LEU A O 1
ATOM 2255 N N . HIS A 1 281 ? 19.872 -36.910 33.273 1.00 37.19 281 HIS A N 1
ATOM 2256 C CA . HIS A 1 281 ? 20.868 -35.940 33.714 1.00 37.19 281 HIS A CA 1
ATOM 2257 C C . HIS A 1 281 ? 20.862 -34.729 32.777 1.00 37.19 281 HIS A C 1
ATOM 2259 O O . HIS A 1 281 ? 21.195 -34.840 31.603 1.00 37.19 281 HIS A O 1
ATOM 2265 N N . LEU A 1 282 ? 20.541 -33.573 33.376 1.00 43.00 282 LEU A N 1
ATOM 2266 C CA . LEU A 1 282 ? 20.817 -32.200 32.926 1.00 43.00 282 LEU A CA 1
ATOM 2267 C C . LEU A 1 282 ? 19.827 -31.563 31.935 1.00 43.00 282 LEU A C 1
ATOM 2269 O O . LEU A 1 282 ? 20.118 -31.490 30.751 1.00 43.00 282 LEU A O 1
ATOM 2273 N N . TYR A 1 283 ? 18.759 -30.922 32.437 1.00 38.84 283 TYR A N 1
ATOM 2274 C CA . TYR A 1 283 ? 18.177 -29.756 31.747 1.00 38.84 283 TYR A CA 1
ATOM 2275 C C . TYR A 1 283 ? 17.748 -28.634 32.724 1.00 38.84 283 TYR A C 1
ATOM 2277 O O . TYR A 1 283 ?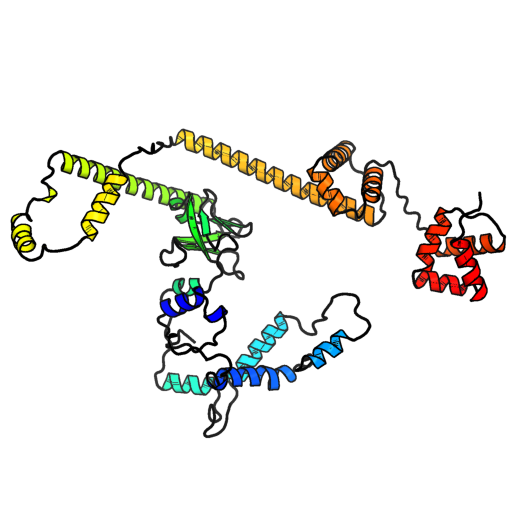 16.707 -28.734 33.374 1.00 38.84 283 TYR A O 1
ATOM 2285 N N . PRO A 1 284 ? 18.515 -27.524 32.803 1.00 45.78 284 PRO A N 1
ATOM 2286 C CA . PRO A 1 284 ? 18.214 -26.330 33.612 1.00 45.78 284 PRO A CA 1
ATOM 2287 C C . PRO A 1 284 ? 16.934 -25.567 33.218 1.00 45.78 284 PRO A C 1
ATOM 2289 O O . PRO A 1 284 ? 16.446 -24.744 33.990 1.00 45.78 284 PRO A O 1
ATOM 2292 N N . ALA A 1 285 ? 16.376 -25.834 32.032 1.00 40.16 285 ALA A N 1
ATOM 2293 C CA . ALA A 1 285 ? 15.208 -25.133 31.495 1.00 40.16 285 ALA A CA 1
ATOM 2294 C C . ALA A 1 285 ? 13.921 -25.383 32.302 1.00 40.16 285 ALA A C 1
ATOM 2296 O O . ALA A 1 285 ? 13.069 -24.502 32.395 1.00 40.16 285 ALA A O 1
ATOM 2297 N N . ILE A 1 286 ? 13.801 -26.550 32.942 1.00 41.78 286 ILE A N 1
ATOM 2298 C CA . ILE A 1 286 ? 12.616 -26.902 33.733 1.00 41.78 286 ILE A CA 1
ATOM 2299 C C . ILE A 1 286 ? 12.563 -26.085 35.032 1.00 41.78 286 ILE A C 1
ATOM 2301 O O . ILE A 1 286 ? 11.505 -25.575 35.381 1.00 41.78 286 ILE A O 1
ATOM 2305 N N . ASN A 1 287 ? 13.702 -25.833 35.685 1.00 43.28 287 ASN A N 1
ATOM 2306 C CA . ASN A 1 287 ? 13.741 -25.013 36.904 1.00 43.28 287 ASN A CA 1
ATOM 2307 C C . ASN A 1 287 ? 13.387 -23.537 36.643 1.00 43.28 287 ASN A C 1
ATOM 2309 O O . ASN A 1 287 ? 12.804 -22.887 37.510 1.00 43.28 287 ASN A O 1
ATOM 2313 N N . GLY A 1 288 ? 13.690 -23.016 35.448 1.00 47.00 288 GLY A N 1
ATOM 2314 C CA . GLY A 1 288 ? 13.317 -21.654 35.046 1.00 47.00 288 GLY A CA 1
ATOM 2315 C C . GLY A 1 288 ? 11.812 -21.482 34.820 1.00 47.00 288 GLY A C 1
ATOM 2316 O O . GLY A 1 288 ? 11.242 -20.467 35.212 1.00 47.00 288 GLY A O 1
ATOM 2317 N N . VAL A 1 289 ? 11.152 -22.498 34.255 1.00 42.22 289 VAL A N 1
ATOM 2318 C CA . VAL A 1 289 ? 9.695 -22.502 34.045 1.00 42.22 289 VAL A CA 1
ATOM 2319 C C . VAL A 1 289 ? 8.955 -22.615 35.380 1.00 42.22 289 VAL A C 1
ATOM 2321 O O . VAL A 1 289 ? 8.003 -21.873 35.613 1.00 42.22 289 VAL A O 1
ATOM 2324 N N . THR A 1 290 ? 9.431 -23.456 36.302 1.00 39.50 290 THR A N 1
ATOM 2325 C CA . THR A 1 290 ? 8.816 -23.614 37.630 1.00 39.50 290 THR A CA 1
ATOM 2326 C C . THR A 1 290 ? 8.926 -22.342 38.478 1.00 39.50 290 THR A C 1
ATOM 2328 O O . THR A 1 290 ? 7.972 -21.994 39.166 1.00 39.50 290 THR A O 1
ATOM 2331 N N . ALA A 1 291 ? 10.043 -21.608 38.393 1.00 46.69 291 ALA A N 1
ATOM 2332 C CA . ALA A 1 291 ? 10.231 -20.336 39.101 1.00 46.69 291 ALA A CA 1
ATOM 2333 C C . ALA A 1 291 ? 9.396 -19.179 38.515 1.00 46.69 291 ALA A C 1
ATOM 2335 O O . ALA A 1 291 ? 8.942 -18.305 39.251 1.00 46.69 291 ALA A O 1
ATOM 2336 N N . ALA A 1 292 ? 9.163 -19.175 37.197 1.00 44.91 292 ALA A N 1
ATOM 2337 C CA . ALA A 1 292 ? 8.313 -18.180 36.541 1.00 44.91 292 ALA A CA 1
ATOM 2338 C C . ALA A 1 292 ? 6.820 -18.385 36.859 1.00 44.91 292 ALA A C 1
ATOM 2340 O O . ALA A 1 292 ? 6.078 -17.414 36.994 1.00 44.91 292 ALA A O 1
ATOM 2341 N N . ILE A 1 293 ? 6.391 -19.641 37.020 1.00 43.94 293 ILE A N 1
ATOM 2342 C CA . ILE A 1 293 ? 5.013 -19.988 37.392 1.00 43.94 293 ILE A CA 1
ATOM 2343 C C . ILE A 1 293 ? 4.732 -19.612 38.854 1.00 43.94 293 ILE A C 1
ATOM 2345 O O . ILE A 1 293 ? 3.703 -19.004 39.131 1.00 43.94 293 ILE A O 1
ATOM 2349 N N . THR A 1 294 ? 5.658 -19.884 39.780 1.00 45.91 294 THR A N 1
ATOM 2350 C CA . THR A 1 294 ? 5.483 -19.547 41.206 1.00 45.91 294 THR A CA 1
ATOM 2351 C C . THR A 1 294 ? 5.572 -18.047 41.495 1.00 45.91 294 THR A C 1
ATOM 2353 O O . THR A 1 294 ? 4.923 -17.564 42.419 1.00 45.91 294 THR A O 1
ATOM 2356 N N . ALA A 1 295 ? 6.317 -17.280 40.691 1.00 45.38 295 ALA A N 1
ATOM 2357 C CA . ALA A 1 295 ? 6.386 -15.820 40.813 1.00 45.38 295 ALA A CA 1
ATOM 2358 C C . ALA A 1 295 ? 5.113 -15.096 40.326 1.00 45.38 295 ALA A C 1
ATOM 2360 O O . ALA A 1 295 ? 4.922 -13.925 40.646 1.00 45.38 295 ALA A O 1
ATOM 2361 N N . SER A 1 296 ? 4.243 -15.773 39.566 1.00 42.75 296 SER A N 1
ATOM 2362 C CA . SER A 1 296 ? 3.034 -15.183 38.976 1.00 42.75 296 SER A CA 1
ATOM 2363 C C . SER A 1 296 ? 1.756 -15.392 39.810 1.00 42.75 296 SER A C 1
ATOM 2365 O O . SER A 1 296 ? 0.682 -14.977 39.376 1.00 42.75 296 SER A O 1
ATOM 2367 N N . GLU A 1 297 ? 1.835 -16.013 40.994 1.00 43.75 297 GLU A N 1
ATOM 2368 C CA . GLU A 1 297 ? 0.666 -16.381 41.818 1.00 43.75 297 GLU A CA 1
ATOM 2369 C C . GLU A 1 297 ? 0.145 -15.292 42.788 1.00 43.75 297 GLU A C 1
ATOM 2371 O O . GLU A 1 297 ? -0.651 -15.590 43.677 1.00 43.75 297 GLU A O 1
ATOM 2376 N N . SER A 1 298 ? 0.491 -14.010 42.633 1.00 43.22 298 SER A N 1
ATOM 2377 C CA . SER A 1 298 ? -0.017 -12.960 43.539 1.00 43.22 298 SER A CA 1
ATOM 2378 C C . SER A 1 298 ? -0.481 -11.678 42.842 1.00 43.22 298 SER A C 1
ATOM 2380 O O . SER A 1 298 ? 0.187 -10.651 42.852 1.00 43.22 298 SER A O 1
ATOM 2382 N N . THR A 1 299 ? -1.697 -11.717 42.291 1.00 35.09 299 THR A N 1
ATOM 2383 C CA . THR A 1 299 ? -2.824 -10.813 42.627 1.00 35.09 299 THR A CA 1
ATOM 2384 C C . THR A 1 299 ? -4.058 -11.220 41.809 1.00 35.09 299 THR A C 1
ATOM 2386 O O . THR A 1 299 ? -3.936 -11.485 40.614 1.00 35.09 299 THR A O 1
ATOM 2389 N N . PRO A 1 300 ? -5.257 -11.317 42.410 1.00 39.44 300 PRO A N 1
ATOM 2390 C CA . PRO A 1 300 ? -6.466 -11.593 41.652 1.00 39.44 300 PRO A CA 1
ATOM 2391 C C . PRO A 1 300 ? -6.864 -10.326 40.887 1.00 39.44 300 PRO A C 1
ATOM 2393 O O . PRO A 1 300 ? -7.379 -9.380 41.476 1.00 39.44 300 PRO A O 1
ATOM 2396 N N . GLU A 1 301 ? -6.643 -10.298 39.573 1.00 38.44 301 GLU A N 1
ATOM 2397 C CA . GLU A 1 301 ? -7.396 -9.389 38.711 1.00 38.44 301 GLU A CA 1
ATOM 2398 C C . GLU A 1 301 ? -8.866 -9.822 38.754 1.00 38.44 301 GLU A C 1
ATOM 2400 O O . GLU A 1 301 ? -9.233 -10.909 38.293 1.00 38.44 301 GLU A O 1
ATOM 2405 N N . GLU A 1 302 ? -9.717 -8.986 39.348 1.00 37.25 302 GLU A N 1
ATOM 2406 C CA . GLU A 1 302 ? -11.166 -9.104 39.245 1.00 37.25 302 GLU A CA 1
ATOM 2407 C C . GLU A 1 302 ? -11.553 -9.123 37.764 1.00 37.25 302 GLU A C 1
ATOM 2409 O O . GLU A 1 302 ? -11.601 -8.097 37.084 1.00 37.25 302 GLU A O 1
ATOM 2414 N N . THR A 1 303 ? -11.866 -10.304 37.234 1.00 35.97 303 THR A N 1
ATOM 2415 C CA . THR A 1 303 ? -12.606 -10.392 35.980 1.00 35.97 303 THR A CA 1
ATOM 2416 C C . THR A 1 303 ? -13.989 -9.810 36.230 1.00 35.97 303 THR A C 1
ATOM 2418 O O . THR A 1 303 ? -14.865 -10.510 36.742 1.00 35.97 303 THR A O 1
ATOM 2421 N N . ALA A 1 304 ? -14.170 -8.534 35.888 1.00 36.03 304 ALA A N 1
ATOM 2422 C CA . ALA A 1 304 ? -15.458 -7.865 35.908 1.00 36.03 304 ALA A CA 1
ATOM 2423 C C . ALA A 1 304 ? -16.463 -8.709 35.111 1.00 36.03 304 ALA A C 1
ATOM 2425 O O . ALA A 1 304 ? -16.359 -8.865 33.891 1.00 36.03 304 ALA A O 1
ATOM 2426 N N . THR A 1 305 ? -17.422 -9.312 35.806 1.00 40.75 305 THR A N 1
ATOM 2427 C CA . THR A 1 305 ? -18.625 -9.856 35.183 1.00 40.75 305 THR A CA 1
ATOM 2428 C C . THR A 1 305 ? -19.389 -8.675 34.607 1.00 40.75 305 THR A C 1
ATOM 2430 O O . THR A 1 305 ? -20.059 -7.959 35.343 1.00 40.75 305 THR A O 1
ATOM 2433 N N . ILE A 1 306 ? -19.224 -8.430 33.306 1.00 43.28 306 ILE A N 1
ATOM 2434 C CA . ILE A 1 306 ? -19.951 -7.374 32.604 1.00 43.28 306 ILE A CA 1
ATOM 2435 C C . ILE A 1 306 ? -21.417 -7.801 32.553 1.00 43.28 306 ILE A C 1
ATOM 2437 O O . ILE A 1 306 ? -21.774 -8.746 31.847 1.00 43.28 306 ILE A O 1
ATOM 2441 N N . ASP A 1 307 ? -22.244 -7.127 33.340 1.00 54.47 307 ASP A N 1
ATOM 2442 C CA . ASP A 1 307 ? -23.690 -7.224 33.249 1.00 54.47 307 ASP A CA 1
ATOM 2443 C C . ASP A 1 307 ? -24.152 -6.704 31.873 1.00 54.47 307 ASP A C 1
ATOM 2445 O O . ASP A 1 307 ? -23.809 -5.595 31.461 1.00 54.47 307 ASP A O 1
ATOM 2449 N N . LEU A 1 308 ? -24.890 -7.539 31.135 1.00 42.00 308 LEU A N 1
ATOM 2450 C CA . LEU A 1 308 ? -25.328 -7.262 29.762 1.00 42.00 308 LEU A CA 1
ATOM 2451 C C . LEU A 1 308 ? -26.276 -6.058 29.693 1.00 42.00 308 LEU A C 1
ATOM 2453 O O . LEU A 1 308 ? -26.267 -5.334 28.698 1.00 42.00 308 LEU A O 1
ATOM 2457 N N . GLU A 1 309 ? -27.070 -5.830 30.741 1.00 49.53 309 GLU A N 1
ATOM 2458 C CA . GLU A 1 309 ? -27.942 -4.657 30.845 1.00 49.53 309 GLU A CA 1
ATOM 2459 C C . GLU A 1 309 ? -27.118 -3.380 31.016 1.00 49.53 309 GLU A C 1
ATOM 2461 O O . GLU A 1 309 ? -27.285 -2.430 30.245 1.00 49.53 309 GLU A O 1
ATOM 2466 N N . THR A 1 310 ? -26.148 -3.401 31.931 1.00 50.06 310 THR A N 1
ATOM 2467 C CA . THR A 1 310 ? -25.199 -2.296 32.125 1.00 50.06 310 THR A CA 1
ATOM 2468 C C . THR A 1 310 ? -24.393 -2.009 30.845 1.00 50.06 310 THR A C 1
ATOM 2470 O O . THR A 1 310 ? -24.215 -0.854 30.460 1.00 50.06 310 THR A O 1
ATOM 2473 N N . TYR A 1 311 ? -23.981 -3.047 30.108 1.00 45.22 311 TYR A N 1
ATOM 2474 C CA . TYR A 1 311 ? -23.265 -2.914 28.833 1.00 45.22 311 TYR A CA 1
ATOM 2475 C C . TYR A 1 311 ? -24.102 -2.267 27.722 1.00 45.22 311 TYR A C 1
ATOM 2477 O O . TYR A 1 311 ? -23.587 -1.432 26.976 1.00 45.22 311 TYR A O 1
ATOM 2485 N N . HIS A 1 312 ? -25.382 -2.634 27.595 1.00 47.50 312 HIS A N 1
ATOM 2486 C CA . HIS A 1 312 ? -26.281 -2.020 26.614 1.00 47.50 312 HIS A CA 1
ATOM 2487 C C . HIS A 1 312 ? -26.574 -0.552 26.943 1.00 47.50 312 HIS A C 1
ATOM 2489 O O . HIS A 1 312 ? -26.584 0.278 26.033 1.00 47.50 312 HIS A O 1
ATOM 2495 N N . GLN A 1 313 ? -26.748 -0.212 28.222 1.00 59.84 313 GLN A N 1
ATOM 2496 C CA . GLN A 1 313 ? -26.912 1.179 28.656 1.00 59.84 313 GLN A CA 1
ATOM 2497 C C . GLN A 1 313 ? -25.653 2.007 28.369 1.00 59.84 313 GLN A C 1
ATOM 2499 O O . GLN A 1 313 ? -25.736 3.134 27.880 1.00 59.84 313 GLN A O 1
ATOM 2504 N N . GLU A 1 314 ? -24.473 1.432 28.597 1.00 53.12 314 GLU A N 1
ATOM 2505 C CA . GLU A 1 314 ? -23.205 2.096 28.307 1.00 53.12 314 GLU A CA 1
ATOM 2506 C C . GLU A 1 314 ? -22.942 2.226 26.798 1.00 53.12 314 GLU A C 1
ATOM 2508 O O . GLU A 1 314 ? -22.404 3.236 26.353 1.00 53.12 314 GLU A O 1
ATOM 2513 N N . LEU A 1 315 ? -23.380 1.262 25.981 1.00 45.84 315 LEU A N 1
ATOM 2514 C CA . LEU A 1 315 ? -23.385 1.380 24.519 1.00 45.84 315 LEU A CA 1
ATOM 2515 C C . LEU A 1 315 ? -24.266 2.533 24.039 1.00 45.84 315 LEU A C 1
ATOM 2517 O O . LEU A 1 315 ? -23.787 3.357 23.268 1.00 45.84 315 LEU A O 1
ATOM 2521 N N . GLN A 1 316 ? -25.506 2.626 24.524 1.00 56.19 316 GLN A N 1
ATOM 2522 C CA . GLN A 1 316 ? -26.416 3.720 24.164 1.00 56.19 316 GLN A CA 1
ATOM 2523 C C . GLN A 1 316 ? -25.847 5.080 24.568 1.00 56.19 316 GLN A C 1
ATOM 2525 O O . GLN A 1 316 ? -25.914 6.039 23.800 1.00 56.19 316 GLN A O 1
ATOM 2530 N N . ARG A 1 317 ? -25.229 5.158 25.752 1.00 75.94 317 ARG A N 1
ATOM 2531 C CA . ARG A 1 317 ? -24.534 6.361 26.209 1.00 75.94 317 ARG A CA 1
ATOM 2532 C C . ARG A 1 317 ? -23.372 6.731 25.284 1.00 75.94 317 ARG A C 1
ATOM 2534 O O . ARG A 1 317 ? -23.287 7.877 24.862 1.00 75.94 317 ARG A O 1
ATOM 2541 N N . LEU A 1 318 ? -22.507 5.777 24.939 1.00 50.47 318 LEU A N 1
ATOM 2542 C CA . LEU A 1 318 ? -21.354 6.012 24.061 1.00 50.47 318 LEU A CA 1
ATOM 2543 C C . LEU A 1 318 ? -21.770 6.349 22.621 1.00 50.47 318 LEU A C 1
ATOM 2545 O O . LEU A 1 318 ? -21.106 7.143 21.959 1.00 50.47 318 LEU A O 1
ATOM 2549 N N . GLU A 1 319 ? -22.860 5.767 22.123 1.00 56.28 319 GLU A N 1
ATOM 2550 C CA . GLU A 1 319 ? -23.446 6.115 20.826 1.00 56.28 319 GLU A CA 1
ATOM 2551 C C . GLU A 1 319 ? -24.003 7.539 20.835 1.00 56.28 319 GLU A C 1
ATOM 2553 O O . GLU A 1 319 ? -23.725 8.298 19.906 1.00 56.28 319 GLU A O 1
ATOM 2558 N N . ALA A 1 320 ? -24.704 7.938 21.901 1.00 69.19 320 ALA A N 1
ATOM 2559 C CA . ALA A 1 320 ? -25.175 9.308 22.079 1.00 69.19 320 ALA A CA 1
ATOM 2560 C C . ALA A 1 320 ? -24.008 10.306 22.191 1.00 69.19 320 ALA A C 1
ATOM 2562 O O . ALA A 1 320 ? -24.026 11.343 21.529 1.00 69.19 320 ALA A O 1
ATOM 2563 N N . GLU A 1 321 ? -22.958 9.978 22.952 1.00 62.41 321 GLU A N 1
ATOM 2564 C CA . GLU A 1 321 ? -21.733 10.786 23.054 1.00 62.41 321 GLU A CA 1
ATOM 2565 C C . GLU A 1 321 ? -21.024 10.903 21.690 1.00 62.41 321 GLU A C 1
ATOM 2567 O O . GLU A 1 321 ? -20.621 11.994 21.289 1.00 62.41 321 GLU A O 1
ATOM 2572 N N . SER A 1 322 ? -20.934 9.810 20.924 1.00 53.16 322 SER A N 1
ATOM 2573 C CA . SER A 1 322 ? -20.345 9.802 19.578 1.00 53.16 322 SER A CA 1
ATOM 2574 C C . SER A 1 322 ? -21.162 10.620 18.573 1.00 53.16 322 SER A C 1
ATOM 2576 O O . SER A 1 322 ? -20.578 11.298 17.728 1.00 53.16 322 SER A O 1
ATOM 2578 N N . GLN A 1 323 ? -22.495 10.566 18.641 1.00 60.47 323 GLN A N 1
ATOM 2579 C CA . GLN A 1 323 ? -23.380 11.385 17.808 1.00 60.47 323 GLN A CA 1
ATOM 2580 C C . GLN A 1 323 ? -23.254 12.870 18.164 1.00 60.47 323 GLN A C 1
ATOM 2582 O O . GLN A 1 323 ? -23.157 13.706 17.267 1.00 60.47 323 GLN A O 1
ATOM 2587 N N . GLN A 1 324 ? -23.182 13.200 19.457 1.00 73.19 324 GLN A N 1
ATOM 2588 C CA . GLN A 1 324 ? -22.935 14.568 19.917 1.00 73.19 324 GLN A CA 1
ATOM 2589 C C . GLN A 1 324 ? -21.576 15.093 19.444 1.00 73.19 324 GLN A C 1
ATOM 2591 O O . GLN A 1 324 ? -21.501 16.223 18.968 1.00 73.19 324 GLN A O 1
ATOM 2596 N N . GLN A 1 325 ? -20.517 14.282 19.505 1.00 60.41 325 GLN A N 1
ATOM 2597 C CA . GLN A 1 325 ? -19.197 14.663 18.991 1.00 60.41 325 GLN A CA 1
ATOM 2598 C C . GLN A 1 325 ? -19.204 14.890 17.475 1.00 60.41 325 GLN A C 1
ATOM 2600 O O . GLN A 1 325 ? -18.605 15.856 17.007 1.00 60.41 325 GLN A O 1
ATOM 2605 N N . ALA A 1 326 ? -19.897 14.046 16.705 1.00 58.28 326 ALA A N 1
ATOM 2606 C CA . ALA A 1 326 ? -20.023 14.223 15.258 1.00 58.28 326 ALA A CA 1
ATOM 2607 C C . ALA A 1 326 ? -20.763 15.525 14.906 1.00 58.28 326 ALA A C 1
ATOM 2609 O O . ALA A 1 326 ? -20.282 16.297 14.079 1.00 58.28 326 ALA A O 1
ATOM 2610 N N . LEU A 1 327 ? -21.872 15.814 15.599 1.00 71.19 327 LEU A N 1
ATOM 2611 C CA . LEU A 1 327 ? -22.607 17.076 15.469 1.00 71.19 327 LEU A CA 1
ATOM 2612 C C . LEU A 1 327 ? -21.733 18.284 15.833 1.00 71.19 327 LEU A C 1
ATOM 2614 O O . LEU A 1 327 ? -21.736 19.281 15.117 1.00 71.19 327 LEU A O 1
ATOM 2618 N N . GLN A 1 328 ? -20.950 18.198 16.913 1.00 68.69 328 GLN A N 1
ATOM 2619 C CA . GLN A 1 328 ? -20.019 19.259 17.309 1.00 68.69 328 GLN A CA 1
ATOM 2620 C C . GLN A 1 328 ? -18.926 19.490 16.257 1.00 68.69 328 GLN A C 1
ATOM 2622 O O . GLN A 1 328 ? -18.634 20.639 15.936 1.00 68.69 328 GLN A O 1
ATOM 2627 N N . GLN A 1 329 ? -18.350 18.427 15.687 1.00 63.47 329 GLN A N 1
ATOM 2628 C CA . GLN A 1 329 ? -17.344 18.529 14.623 1.00 63.47 329 GLN A CA 1
ATOM 2629 C C . GLN A 1 329 ? -17.920 19.130 13.338 1.00 63.47 329 GLN A C 1
ATOM 2631 O O . GLN A 1 329 ? -17.280 19.968 12.704 1.00 63.47 329 GLN A O 1
ATOM 2636 N N . GLU A 1 330 ? -19.136 18.740 12.958 1.00 66.81 330 GLU A N 1
ATOM 2637 C CA . GLU A 1 330 ? -19.825 19.304 11.799 1.00 66.81 330 GLU A CA 1
ATOM 2638 C C . GLU A 1 330 ? -20.141 20.792 12.009 1.00 66.81 330 GLU A C 1
ATOM 2640 O O . GLU A 1 330 ? -19.850 21.613 11.138 1.00 66.81 330 GLU A O 1
ATOM 2645 N N . GLN A 1 331 ? -20.617 21.171 13.200 1.00 73.69 331 GLN A N 1
ATOM 2646 C CA . GLN A 1 331 ? -20.818 22.573 13.579 1.00 73.69 331 GLN A CA 1
ATOM 2647 C C . GLN A 1 331 ? -19.509 23.375 13.579 1.00 73.69 331 GLN A C 1
ATOM 2649 O O . GLN A 1 331 ? -19.494 24.516 13.116 1.00 73.69 331 GLN A O 1
ATOM 2654 N N . GLN A 1 332 ? -18.404 22.801 14.070 1.00 69.44 332 GLN A N 1
ATOM 2655 C CA . GLN A 1 332 ? -17.081 23.433 14.022 1.00 69.44 332 GLN A CA 1
ATOM 2656 C C . GLN A 1 332 ? -16.620 23.656 12.580 1.00 69.44 332 GLN A C 1
ATOM 2658 O O . GLN A 1 332 ? -16.165 24.750 12.251 1.00 69.44 332 GLN A O 1
ATOM 2663 N N . ARG A 1 333 ? -16.790 22.659 11.704 1.00 69.94 333 ARG A N 1
ATOM 2664 C CA . ARG A 1 333 ? -16.428 22.758 10.285 1.00 69.94 333 ARG A CA 1
ATOM 2665 C C . ARG A 1 333 ? -17.232 23.839 9.564 1.00 69.94 333 ARG A C 1
ATOM 2667 O O . ARG A 1 333 ? -16.644 24.645 8.848 1.00 69.94 333 ARG A O 1
ATOM 2674 N N . LEU A 1 334 ? -18.552 23.869 9.756 1.00 73.19 334 LEU A N 1
ATOM 2675 C CA . LEU A 1 334 ? -19.419 24.893 9.162 1.00 73.19 334 LEU A CA 1
ATOM 2676 C C . LEU A 1 334 ? -19.028 26.295 9.641 1.00 73.19 334 LEU A C 1
ATOM 2678 O O . LEU A 1 334 ? -18.920 27.216 8.835 1.00 73.19 334 LEU A O 1
ATOM 2682 N N . ARG A 1 335 ? -18.737 26.443 10.939 1.00 76.06 335 ARG A N 1
ATOM 2683 C CA . ARG A 1 335 ? -18.274 27.708 11.521 1.00 76.06 335 ARG A CA 1
ATOM 2684 C C . ARG A 1 335 ? -16.928 28.147 10.949 1.00 76.06 335 ARG A C 1
ATOM 2686 O O . ARG A 1 335 ? -16.758 29.323 10.647 1.00 76.06 335 ARG A O 1
ATOM 2693 N N . GLN A 1 336 ? -15.984 27.224 10.773 1.00 74.75 336 GLN A N 1
ATOM 2694 C CA . GLN A 1 336 ? -14.689 27.533 10.168 1.00 74.75 336 GLN A CA 1
ATOM 2695 C C . GLN A 1 336 ? -14.855 28.006 8.719 1.00 74.75 336 GLN A C 1
ATOM 2697 O O . GLN A 1 336 ? -14.326 29.052 8.357 1.00 74.75 336 GLN A O 1
ATOM 2702 N N . GLN A 1 337 ? -15.656 27.296 7.924 1.00 74.56 337 GLN A N 1
ATOM 2703 C CA . GLN A 1 337 ? -15.953 27.681 6.545 1.00 74.56 337 GLN A CA 1
ATOM 2704 C C . GLN A 1 337 ? -16.606 29.072 6.465 1.00 74.56 337 GLN A C 1
ATOM 2706 O O . GLN A 1 337 ? -16.282 29.865 5.584 1.00 74.56 337 GLN A O 1
ATOM 2711 N N . GLN A 1 338 ? -17.504 29.390 7.400 1.00 83.81 338 GLN A N 1
ATOM 2712 C CA . GLN A 1 338 ? -18.127 30.709 7.489 1.00 83.81 338 GLN A CA 1
ATOM 2713 C C . GLN A 1 338 ? -17.109 31.814 7.817 1.00 83.81 338 GLN A C 1
ATOM 2715 O O . GLN A 1 338 ? -17.150 32.890 7.222 1.00 83.81 338 GLN A O 1
ATOM 2720 N N . LEU A 1 339 ? -16.184 31.559 8.746 1.00 81.50 339 LEU A N 1
ATOM 2721 C CA . LEU A 1 339 ? -15.127 32.507 9.103 1.00 81.50 339 LEU A CA 1
ATOM 2722 C C . LEU A 1 339 ? -14.159 32.752 7.942 1.00 81.50 339 LEU A C 1
ATOM 2724 O O . LEU A 1 339 ? -13.826 33.903 7.673 1.00 81.50 339 LEU A O 1
ATOM 2728 N N . GLU A 1 340 ? -13.752 31.699 7.234 1.00 79.88 340 GLU A N 1
ATOM 2729 C CA . GLU A 1 340 ? -12.897 31.796 6.043 1.00 79.88 340 GLU A CA 1
ATOM 2730 C C . GLU A 1 340 ? -13.552 32.677 4.968 1.00 79.88 340 GLU A C 1
ATOM 2732 O O . GLU A 1 340 ? -12.927 33.609 4.470 1.00 79.88 340 GLU A O 1
ATOM 2737 N N . GLN A 1 341 ? -14.851 32.493 4.708 1.00 83.69 341 GLN A N 1
ATOM 2738 C CA . GLN A 1 341 ? -15.598 33.347 3.775 1.00 83.69 341 GLN A CA 1
ATOM 2739 C C . GLN A 1 341 ? -15.644 34.821 4.206 1.00 83.69 341 GLN A C 1
ATOM 2741 O O . GLN A 1 341 ? -15.585 35.717 3.362 1.00 83.69 341 GLN A O 1
ATOM 2746 N N . LEU A 1 342 ? -15.779 35.100 5.506 1.00 86.38 342 LEU A N 1
ATOM 2747 C CA . LEU A 1 342 ? -15.772 36.473 6.020 1.00 86.38 342 LEU A CA 1
ATOM 2748 C C . LEU A 1 342 ? -14.396 37.124 5.866 1.00 86.38 342 LEU A C 1
ATOM 2750 O O . LEU A 1 342 ? -14.320 38.287 5.468 1.00 86.38 342 LEU A O 1
ATOM 2754 N N . VAL A 1 343 ? -13.328 36.374 6.138 1.00 81.69 343 VAL A N 1
ATOM 2755 C CA . VAL A 1 343 ? -11.946 36.829 5.954 1.00 81.69 343 VAL A CA 1
ATOM 2756 C C . VAL A 1 343 ? -11.667 37.116 4.481 1.00 81.69 343 VAL A C 1
ATOM 2758 O O . VAL A 1 343 ? -11.195 38.207 4.171 1.00 81.69 343 VAL A O 1
ATOM 2761 N N . ASP A 1 344 ? -12.033 36.210 3.571 1.00 76.56 344 ASP A N 1
ATOM 2762 C CA . ASP A 1 344 ? -11.858 36.400 2.126 1.00 76.56 344 ASP A CA 1
ATOM 2763 C C . ASP A 1 344 ? -12.547 37.680 1.638 1.00 76.56 344 ASP A C 1
ATOM 2765 O O . ASP A 1 344 ? -11.973 38.474 0.888 1.00 76.56 344 ASP A O 1
ATOM 2769 N N . ARG A 1 345 ? -13.779 37.931 2.098 1.00 83.81 345 ARG A N 1
ATOM 2770 C CA . ARG A 1 345 ? -14.524 39.148 1.746 1.00 83.81 345 ARG A CA 1
ATOM 2771 C C . ARG A 1 345 ? -13.877 40.411 2.299 1.00 83.81 345 ARG A C 1
ATOM 2773 O O . ARG A 1 345 ? -13.825 41.420 1.594 1.00 83.81 345 ARG A O 1
ATOM 2780 N N . TRP A 1 346 ? -13.391 40.365 3.536 1.00 83.00 346 TRP A N 1
ATOM 2781 C CA . TRP A 1 346 ? -12.687 41.488 4.146 1.00 83.00 346 TRP A CA 1
ATOM 2782 C C . TRP A 1 346 ? -11.373 41.797 3.416 1.00 83.00 346 TRP A C 1
ATOM 2784 O O . TRP A 1 346 ? -11.126 42.953 3.073 1.00 83.00 346 TRP A O 1
ATOM 2794 N N . GLN A 1 347 ? -10.581 40.774 3.076 1.00 76.12 347 GLN A N 1
ATOM 2795 C CA . GLN A 1 347 ? -9.348 40.921 2.292 1.00 76.12 347 GLN A CA 1
ATOM 2796 C C . GLN A 1 347 ? -9.616 41.499 0.895 1.00 76.12 347 GLN A C 1
ATOM 2798 O O . GLN A 1 347 ? -8.856 42.331 0.402 1.00 76.12 347 GLN A O 1
ATOM 2803 N N . GLN A 1 348 ? -10.746 41.136 0.282 1.00 76.69 348 GLN A N 1
ATOM 2804 C CA . GLN A 1 348 ? -11.223 41.714 -0.980 1.00 76.69 348 GLN A CA 1
ATOM 2805 C C . GLN A 1 348 ? -11.846 43.118 -0.822 1.00 76.69 348 GLN A C 1
ATOM 2807 O O . GLN A 1 348 ? -12.397 43.653 -1.786 1.00 76.69 348 GLN A O 1
ATOM 2812 N N . ARG A 1 349 ? -11.774 43.725 0.374 1.00 76.69 349 ARG A N 1
ATOM 2813 C CA . ARG A 1 349 ? -12.351 45.037 0.729 1.00 76.69 349 ARG A CA 1
ATOM 2814 C C . ARG A 1 349 ? -13.844 45.159 0.425 1.00 76.69 349 ARG A C 1
ATOM 2816 O O . ARG A 1 349 ? -14.338 46.229 0.068 1.00 76.69 349 ARG A O 1
ATOM 2823 N N . GLN A 1 350 ? -14.579 44.061 0.558 1.00 75.81 3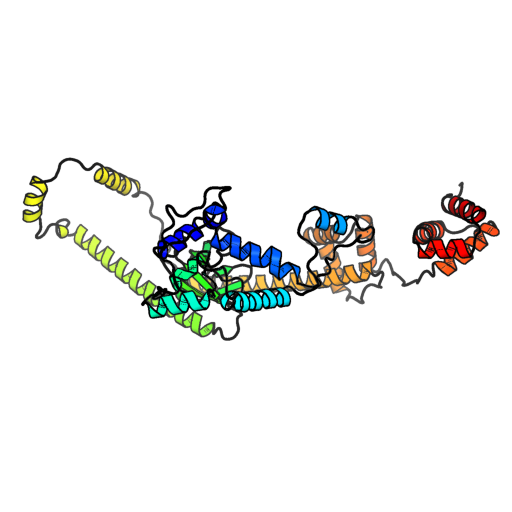50 GLN A N 1
ATOM 2824 C CA . GLN A 1 350 ? -16.024 44.057 0.379 1.00 75.81 350 GLN A CA 1
ATOM 2825 C C . GLN A 1 350 ? -16.735 44.466 1.670 1.00 75.81 350 GLN A C 1
ATOM 2827 O O . GLN A 1 350 ? -16.229 44.286 2.780 1.00 75.81 350 GLN A O 1
ATOM 2832 N N . ALA A 1 351 ? -17.957 44.982 1.537 1.00 78.94 351 ALA A N 1
ATOM 2833 C CA . ALA A 1 351 ? -18.820 45.212 2.688 1.00 78.94 351 ALA A CA 1
ATOM 2834 C C . ALA A 1 351 ? -19.134 43.884 3.399 1.00 78.94 351 ALA A C 1
ATOM 2836 O O . ALA A 1 351 ? -19.293 42.845 2.746 1.00 78.94 351 ALA A O 1
ATOM 2837 N N . CYS A 1 352 ? -19.248 43.933 4.727 1.00 79.12 352 CYS A N 1
ATOM 2838 C CA . CYS A 1 352 ? -19.662 42.793 5.539 1.00 79.12 352 CYS A CA 1
ATOM 2839 C C . CYS A 1 352 ? -21.043 42.288 5.072 1.00 79.12 352 CYS A C 1
ATOM 2841 O O . CYS A 1 352 ? -21.924 43.114 4.805 1.00 79.12 352 CYS A O 1
ATOM 2843 N N . PRO A 1 353 ? -21.251 40.964 4.910 1.00 81.69 353 PRO A N 1
ATOM 2844 C CA . PRO A 1 353 ? -22.581 40.426 4.637 1.00 81.69 353 PRO A CA 1
ATOM 2845 C C . PRO A 1 353 ? -23.599 40.900 5.677 1.00 81.69 353 PRO A C 1
ATOM 2847 O O . PRO A 1 353 ? -23.262 41.149 6.835 1.00 81.69 353 PRO A O 1
ATOM 2850 N N . GLY A 1 354 ? -24.868 40.974 5.273 1.00 79.75 354 GLY A N 1
ATOM 2851 C CA . GLY A 1 354 ? -25.980 41.174 6.199 1.00 79.75 354 GLY A CA 1
ATOM 2852 C C . GLY A 1 354 ? -26.176 39.945 7.086 1.00 79.75 354 GLY A C 1
ATOM 2853 O O . GLY A 1 354 ? -27.056 39.141 6.812 1.00 79.75 354 GLY A O 1
ATOM 2854 N N . LEU A 1 355 ? -25.324 39.787 8.100 1.00 81.88 355 LEU A N 1
ATOM 2855 C CA . LEU A 1 355 ? -25.452 38.779 9.153 1.00 81.88 355 LEU A CA 1
ATOM 2856 C C . LEU A 1 355 ? -26.554 39.193 10.132 1.00 81.88 355 LEU A C 1
ATOM 2858 O O . LEU A 1 355 ? -26.669 40.380 10.463 1.00 81.88 355 LEU A O 1
ATOM 2862 N N . GLU A 1 356 ? -27.313 38.221 10.633 1.00 83.50 356 GLU A N 1
ATOM 2863 C CA . GLU A 1 356 ? -28.249 38.459 11.733 1.00 83.50 356 GLU A CA 1
ATOM 2864 C C . GLU A 1 356 ? -27.495 38.901 13.000 1.00 83.50 356 GLU A C 1
ATOM 2866 O O . GLU A 1 356 ? -26.323 38.573 13.205 1.00 83.50 356 GLU A O 1
ATOM 2871 N N . VAL A 1 357 ? -28.158 39.669 13.873 1.00 79.88 357 VAL A N 1
ATOM 2872 C CA . VAL A 1 357 ? -27.526 40.231 15.084 1.00 79.88 357 VAL A CA 1
ATOM 2873 C C . VAL A 1 357 ? -26.982 39.123 15.995 1.00 79.88 357 VAL A C 1
ATOM 2875 O O . VAL A 1 357 ? -25.840 39.204 16.442 1.00 79.88 357 VAL A O 1
ATOM 2878 N N . SER A 1 358 ? -27.759 38.057 16.201 1.00 80.81 358 SER A N 1
ATOM 2879 C CA . SER A 1 358 ? -27.375 36.881 16.996 1.00 80.81 358 SER A CA 1
ATOM 2880 C C . SER A 1 358 ? -26.162 36.144 16.422 1.00 80.81 358 SER A C 1
ATOM 2882 O O . SER A 1 358 ? -25.261 35.741 17.156 1.00 80.81 358 SER A O 1
ATOM 2884 N N . GLU A 1 359 ? -26.118 35.989 15.102 1.00 81.50 359 GLU A N 1
ATOM 2885 C CA . GLU A 1 359 ? -25.032 35.319 14.390 1.00 81.50 359 GLU A CA 1
ATOM 2886 C C . GLU A 1 359 ? -23.729 36.114 14.508 1.00 81.50 359 GLU A C 1
ATOM 2888 O O . GLU A 1 359 ? -22.676 35.565 14.843 1.00 81.50 359 GLU A O 1
ATOM 2893 N N . ARG A 1 360 ? -23.810 37.436 14.328 1.00 83.69 360 ARG A N 1
ATOM 2894 C CA . ARG A 1 360 ? -22.673 38.342 14.501 1.00 83.69 360 ARG A CA 1
ATOM 2895 C C . ARG A 1 360 ? -22.118 38.296 15.924 1.00 83.69 360 ARG A C 1
ATOM 2897 O O . ARG A 1 360 ? -20.902 38.224 16.101 1.00 83.69 360 ARG A O 1
ATOM 2904 N N . GLU A 1 361 ? -22.985 38.320 16.933 1.00 83.94 361 GLU A N 1
ATOM 2905 C CA . GLU A 1 361 ? -22.578 38.224 18.338 1.00 83.94 361 GLU A CA 1
ATOM 2906 C C . GLU A 1 361 ? -21.886 36.892 18.644 1.00 83.94 361 GLU A C 1
ATOM 2908 O O . GLU A 1 361 ? -20.827 36.891 19.275 1.00 83.94 361 GLU A O 1
ATOM 2913 N N . MET A 1 362 ? -22.417 35.770 18.149 1.00 83.88 362 MET A N 1
ATOM 2914 C CA . MET A 1 362 ? -21.794 34.454 18.319 1.00 83.88 362 MET A CA 1
ATOM 2915 C C . MET A 1 362 ? -20.396 34.384 17.697 1.00 83.88 362 MET A C 1
ATOM 2917 O O . MET A 1 362 ? -19.469 33.855 18.315 1.00 83.88 362 MET A O 1
ATOM 2921 N N . ILE A 1 363 ? -20.225 34.934 16.492 1.00 85.81 363 ILE A N 1
ATOM 2922 C CA . ILE A 1 363 ? -18.924 34.972 15.816 1.00 85.81 363 ILE A CA 1
ATOM 2923 C C . ILE A 1 363 ? -17.935 35.817 16.627 1.00 85.81 363 ILE A C 1
ATOM 2925 O O . ILE A 1 363 ? -16.827 35.363 16.912 1.00 85.81 363 ILE A O 1
ATOM 2929 N N . LEU A 1 364 ? -18.333 37.015 17.061 1.00 85.62 364 LEU A N 1
ATOM 2930 C CA . LEU A 1 364 ? -17.475 37.895 17.862 1.00 85.62 364 LEU A CA 1
ATOM 2931 C C . LEU A 1 364 ? -17.101 37.274 19.216 1.00 85.62 364 LEU A C 1
ATOM 2933 O O . LEU A 1 364 ? -15.963 37.420 19.666 1.00 85.62 364 LEU A O 1
ATOM 2937 N N . GLN A 1 365 ? -18.020 36.562 19.869 1.00 85.56 365 GLN A N 1
ATOM 2938 C CA . GLN A 1 365 ? -17.727 35.833 21.106 1.00 85.56 365 GLN A CA 1
ATOM 2939 C C . GLN A 1 365 ? -16.702 34.721 20.874 1.00 85.56 365 GLN A C 1
ATOM 2941 O O . GLN A 1 365 ? -15.747 34.599 21.642 1.00 85.56 365 GLN A O 1
ATOM 2946 N N . TYR A 1 366 ? -16.857 33.950 19.796 1.00 84.12 366 TYR A N 1
ATOM 2947 C CA . TYR A 1 366 ? -15.912 32.897 19.437 1.00 84.12 366 TYR A CA 1
ATOM 2948 C C . TYR A 1 366 ? -14.514 33.454 19.144 1.00 84.12 366 TYR A C 1
ATOM 2950 O O . TYR A 1 366 ? -13.534 32.963 19.700 1.00 84.12 366 TYR A O 1
ATOM 2958 N N . LEU A 1 367 ? -14.417 34.515 18.339 1.00 83.81 367 LEU A N 1
ATOM 2959 C CA . LEU A 1 367 ? -13.147 35.167 17.999 1.00 83.81 367 LEU A CA 1
ATOM 2960 C C . LEU A 1 367 ? -12.415 35.740 19.226 1.00 83.81 367 LEU A C 1
ATOM 2962 O O . LEU A 1 367 ? -11.190 35.839 19.225 1.00 83.81 367 LEU A O 1
ATOM 2966 N N . ASN A 1 368 ? -13.145 36.067 20.296 1.00 80.94 368 ASN A N 1
ATOM 2967 C CA . ASN A 1 368 ? -12.566 36.507 21.566 1.00 80.94 368 ASN A CA 1
ATOM 2968 C C . ASN A 1 368 ? -12.097 35.358 22.476 1.00 80.94 368 ASN A C 1
ATOM 2970 O O . ASN A 1 368 ? -11.272 35.599 23.369 1.00 80.94 368 ASN A O 1
ATOM 2974 N N . ALA A 1 369 ? -12.589 34.134 22.261 1.00 80.31 369 ALA A N 1
ATOM 2975 C CA . ALA A 1 369 ? -12.166 32.936 22.980 1.00 80.31 369 ALA A CA 1
ATOM 2976 C C . ALA A 1 369 ? -10.773 32.462 22.524 1.00 80.31 369 ALA A C 1
ATOM 2978 O O . ALA A 1 369 ? -10.293 32.828 21.453 1.00 80.31 369 ALA A O 1
ATOM 2979 N N . ALA A 1 370 ? -10.111 31.626 23.333 1.00 72.62 370 ALA A N 1
ATOM 2980 C CA . ALA A 1 370 ? -8.743 31.165 23.062 1.00 72.62 370 ALA A CA 1
ATOM 2981 C C . ALA A 1 370 ? -8.590 30.501 21.678 1.00 72.62 370 ALA A C 1
ATOM 2983 O O . ALA A 1 370 ? -7.616 30.756 20.974 1.00 72.62 370 ALA A O 1
ATOM 2984 N N . GLU A 1 371 ? -9.578 29.701 21.273 1.00 71.06 371 GLU A N 1
ATOM 2985 C CA . GLU A 1 371 ? -9.604 29.006 19.981 1.00 71.06 371 GLU A CA 1
ATOM 2986 C C . GLU A 1 371 ? -9.779 29.976 18.802 1.00 71.06 371 GLU A C 1
ATOM 2988 O O . GLU A 1 371 ? -9.028 29.915 17.828 1.00 71.06 371 GLU A O 1
ATOM 2993 N N . GLY A 1 372 ? -10.715 30.926 18.903 1.00 73.31 372 GLY A N 1
ATOM 2994 C CA . GLY A 1 372 ? -10.954 31.915 17.850 1.00 73.31 372 GLY A CA 1
ATOM 2995 C C . GLY A 1 372 ? -9.831 32.945 17.705 1.00 73.31 372 GLY A C 1
ATOM 2996 O O . GLY A 1 372 ? -9.542 33.372 16.589 1.00 73.31 372 GLY A O 1
ATOM 2997 N N . ARG A 1 373 ? -9.118 33.275 18.789 1.00 73.19 373 ARG A N 1
ATOM 2998 C CA . ARG A 1 373 ? -7.897 34.094 18.708 1.00 73.19 373 ARG A CA 1
ATOM 2999 C C . ARG A 1 373 ? -6.797 33.401 17.912 1.00 73.19 373 ARG A C 1
ATOM 3001 O O . ARG A 1 373 ? -6.128 34.051 17.118 1.00 73.19 373 ARG A O 1
ATOM 3008 N N . GLY A 1 374 ? -6.635 32.087 18.090 1.00 67.62 374 GLY A N 1
ATOM 3009 C CA . GLY A 1 374 ? -5.691 31.295 17.298 1.00 67.62 374 GLY A CA 1
ATOM 3010 C C . GLY A 1 374 ? -5.998 31.353 15.800 1.00 67.62 374 GLY A C 1
ATOM 3011 O O . GLY A 1 374 ? -5.081 31.487 14.994 1.00 67.62 374 GLY A O 1
ATOM 3012 N N . PHE A 1 375 ? -7.283 31.331 15.434 1.00 74.00 375 PHE A N 1
ATOM 3013 C CA . PHE A 1 375 ? -7.719 31.530 14.052 1.00 74.00 375 PHE A CA 1
ATOM 3014 C C . PHE A 1 375 ? -7.366 32.934 13.532 1.00 74.00 375 PHE A C 1
ATOM 3016 O O . PHE A 1 375 ? -6.764 33.033 12.469 1.00 74.00 375 PHE A O 1
ATOM 3023 N N . LEU A 1 376 ? -7.663 34.006 14.282 1.00 71.69 376 LEU A N 1
ATOM 3024 C CA . LEU A 1 376 ? -7.356 35.387 13.865 1.00 71.69 376 LEU A CA 1
ATOM 3025 C C . LEU A 1 376 ? -5.868 35.625 13.623 1.00 71.69 376 LEU A C 1
ATOM 3027 O O . LEU A 1 376 ? -5.508 36.205 12.601 1.00 71.69 376 LEU A O 1
ATOM 3031 N N . ILE A 1 377 ? -5.018 35.130 14.523 1.00 69.38 377 ILE A N 1
ATOM 3032 C CA . ILE A 1 377 ? -3.557 35.230 14.400 1.00 69.38 377 ILE A CA 1
ATOM 3033 C C . ILE A 1 377 ? -3.064 34.503 13.141 1.00 69.38 377 ILE A C 1
ATOM 3035 O O . ILE A 1 377 ? -2.090 34.920 12.524 1.00 69.38 377 ILE A O 1
ATOM 3039 N N . ALA A 1 378 ? -3.721 33.409 12.748 1.00 68.00 378 ALA A N 1
ATOM 3040 C CA . ALA A 1 378 ? -3.333 32.649 11.565 1.00 68.00 378 ALA A CA 1
ATOM 3041 C C . ALA A 1 378 ? -3.716 33.339 10.244 1.00 68.00 378 ALA A C 1
ATOM 3043 O O . ALA A 1 378 ? -3.068 33.091 9.228 1.00 68.00 378 ALA A O 1
ATOM 3044 N N . VAL A 1 379 ? -4.761 34.174 10.242 1.00 67.38 379 VAL A N 1
ATOM 3045 C CA . VAL A 1 379 ? -5.332 34.774 9.019 1.00 67.38 379 VAL A CA 1
ATOM 3046 C C . VAL A 1 379 ? -5.052 36.271 8.858 1.00 67.38 379 VAL A C 1
ATOM 3048 O O . VAL A 1 379 ? -5.403 36.846 7.829 1.00 67.38 379 VAL A O 1
ATOM 3051 N N . THR A 1 380 ? -4.412 36.905 9.843 1.00 67.81 380 THR A N 1
ATOM 3052 C CA . THR A 1 380 ? -4.027 38.325 9.820 1.00 67.81 380 THR A CA 1
ATOM 3053 C C . THR A 1 380 ? -2.520 38.477 10.043 1.00 67.81 380 THR A C 1
ATOM 3055 O O . THR A 1 380 ? -1.896 37.683 10.742 1.00 67.81 380 THR A O 1
ATOM 3058 N N . ALA A 1 381 ? -1.899 39.482 9.423 1.00 63.69 381 ALA A N 1
ATOM 3059 C CA . ALA A 1 381 ? -0.450 39.683 9.466 1.00 63.69 381 ALA A CA 1
ATOM 3060 C C . ALA A 1 381 ? 0.017 40.492 10.689 1.00 63.69 381 ALA A C 1
ATOM 3062 O O . ALA A 1 381 ? 1.215 40.556 10.976 1.00 63.69 381 ALA A O 1
ATOM 3063 N N . SER A 1 382 ? -0.903 41.152 11.399 1.00 70.12 382 SER A N 1
ATOM 3064 C CA . SER A 1 382 ? -0.582 41.968 12.570 1.00 70.12 382 SER A CA 1
ATOM 3065 C C . SER A 1 382 ? -1.785 42.185 13.487 1.00 70.12 382 SER A C 1
ATOM 3067 O O . SER A 1 382 ? -2.931 42.181 13.045 1.00 70.12 382 SER A O 1
ATOM 3069 N N . THR A 1 383 ? -1.519 42.533 14.748 1.00 70.56 383 THR A N 1
ATOM 3070 C CA . THR A 1 383 ? -2.551 42.932 15.724 1.00 70.56 383 THR A CA 1
ATOM 3071 C C . THR A 1 383 ? -3.380 44.141 15.263 1.00 70.56 383 THR A C 1
ATOM 3073 O O . THR A 1 383 ? -4.507 44.333 15.712 1.00 70.56 383 THR A O 1
ATOM 3076 N N . HIS A 1 384 ? -2.849 44.964 14.351 1.00 71.69 384 HIS A N 1
ATOM 3077 C CA . HIS A 1 384 ? -3.609 46.060 13.751 1.00 71.69 384 HIS A CA 1
ATOM 3078 C C . HIS A 1 384 ? -4.672 45.547 12.767 1.00 71.69 384 HIS A C 1
ATOM 3080 O O . HIS A 1 384 ? -5.811 46.007 12.799 1.00 71.69 384 HIS A O 1
ATOM 3086 N N . GLU A 1 385 ? -4.331 44.558 11.938 1.00 73.38 385 GLU A N 1
ATOM 3087 C CA . GLU A 1 385 ? -5.279 43.906 11.026 1.00 73.38 385 GLU A CA 1
ATOM 3088 C C . GLU A 1 385 ? -6.366 43.131 11.780 1.00 73.38 385 GLU A C 1
ATOM 3090 O O . GLU A 1 385 ? -7.532 43.196 11.397 1.00 73.38 385 GLU A O 1
ATOM 3095 N N . GLU A 1 386 ? -6.021 42.486 12.900 1.00 76.44 386 GLU A N 1
ATOM 3096 C CA . GLU A 1 386 ? -7.004 41.852 13.792 1.00 76.44 386 GLU A CA 1
ATOM 3097 C C . GLU A 1 386 ? -8.069 42.856 14.260 1.00 76.44 386 GLU A C 1
ATOM 3099 O O . GLU A 1 386 ? -9.271 42.585 14.198 1.00 76.44 386 GLU A O 1
ATOM 3104 N N . GLN A 1 387 ? -7.639 44.046 14.698 1.00 80.19 387 GLN A N 1
ATOM 3105 C CA . GLN A 1 387 ? -8.547 45.103 15.148 1.00 80.19 387 GLN A CA 1
ATOM 3106 C C . GLN A 1 387 ? -9.419 45.635 14.007 1.00 80.19 387 GLN A C 1
ATOM 3108 O O . GLN A 1 387 ? -10.618 45.834 14.204 1.00 80.19 387 GLN A O 1
ATOM 3113 N N . GLN A 1 388 ? -8.850 45.822 12.813 1.00 80.56 388 GLN A N 1
ATOM 3114 C CA . GLN A 1 388 ? -9.602 46.273 11.641 1.00 80.56 388 GLN A CA 1
ATOM 3115 C C . GLN A 1 388 ? -10.658 45.252 11.200 1.00 80.56 388 GLN A C 1
ATOM 3117 O O . GLN A 1 388 ? -11.790 45.637 10.902 1.00 80.56 388 GLN A O 1
ATOM 3122 N N . PHE A 1 389 ? -10.328 43.958 11.200 1.00 83.44 389 PHE A N 1
ATOM 3123 C CA . PHE A 1 389 ? -11.280 42.894 10.885 1.00 83.44 389 PHE A CA 1
ATOM 3124 C C . PHE A 1 389 ? -12.434 42.849 11.897 1.00 83.44 389 PHE A C 1
ATOM 3126 O O . PHE A 1 389 ? -13.601 42.790 11.507 1.00 83.44 389 PHE A O 1
ATOM 3133 N N . LEU A 1 390 ? -12.139 42.957 13.198 1.00 84.44 390 LEU A N 1
ATOM 3134 C CA . LEU A 1 390 ? -13.165 42.991 14.246 1.00 84.44 390 LEU A CA 1
ATOM 3135 C C . LEU A 1 390 ? -14.068 44.229 14.145 1.00 84.44 390 LEU A C 1
ATOM 3137 O O . LEU A 1 390 ? -15.275 44.125 14.364 1.00 84.44 390 LEU A O 1
ATOM 3141 N N . GLN A 1 391 ? -13.513 45.387 13.782 1.00 81.88 391 GLN A N 1
ATOM 3142 C CA . GLN A 1 391 ? -14.275 46.620 13.556 1.00 81.88 391 GLN A CA 1
ATOM 3143 C C . GLN A 1 391 ? -15.133 46.565 12.280 1.00 81.88 391 GLN A C 1
ATOM 3145 O O . GLN A 1 391 ? -16.246 47.093 12.251 1.00 81.88 391 GLN A O 1
ATOM 3150 N N . TRP A 1 392 ? -14.653 45.899 11.228 1.00 85.56 392 TRP A N 1
ATOM 3151 C CA . TRP A 1 392 ? -15.435 45.617 10.022 1.00 85.56 392 TRP A CA 1
ATOM 3152 C C . TRP A 1 392 ? -16.589 44.650 10.312 1.00 85.56 392 TRP A C 1
ATOM 3154 O O . TRP A 1 392 ? -17.729 44.900 9.918 1.00 85.56 392 TRP A O 1
ATOM 3164 N N . LEU A 1 393 ? -16.325 43.585 11.072 1.00 84.44 393 LEU A N 1
ATOM 3165 C CA . LEU A 1 393 ? -17.321 42.582 11.440 1.00 84.44 393 LEU A CA 1
ATOM 3166 C C . LEU A 1 393 ? -18.384 43.139 12.403 1.00 84.44 393 LEU A C 1
ATOM 3168 O O . LEU A 1 393 ? -19.563 42.808 12.280 1.00 84.44 393 LEU A O 1
ATOM 3172 N N . SER A 1 394 ? -17.995 44.017 13.333 1.00 80.38 394 SER A N 1
ATOM 3173 C CA . SER A 1 394 ? -18.924 44.695 14.248 1.00 80.38 394 SER A CA 1
ATOM 3174 C C . SER A 1 394 ? -19.796 45.746 13.550 1.00 80.38 394 SER A C 1
ATOM 3176 O O . SER A 1 394 ? -20.812 46.169 14.104 1.00 80.38 394 SER A O 1
ATOM 3178 N N . GLY A 1 395 ? -19.456 46.124 12.313 1.00 71.00 395 GLY A N 1
ATOM 3179 C CA . GLY A 1 395 ? -20.133 47.174 11.555 1.00 71.00 395 GLY A CA 1
ATOM 3180 C C . GLY A 1 395 ? -19.714 48.591 11.959 1.00 71.00 395 GLY A C 1
ATOM 3181 O O . GLY A 1 395 ? -20.388 49.545 11.581 1.00 71.00 395 GLY A O 1
ATOM 3182 N N . GLN A 1 396 ? -18.624 48.739 12.720 1.00 64.94 396 GLN A N 1
ATOM 3183 C CA . GLN A 1 396 ? -18.039 50.038 13.074 1.00 64.94 396 GLN A CA 1
ATOM 3184 C C . GLN A 1 396 ? -17.257 50.660 11.907 1.00 64.94 396 GLN A C 1
ATOM 3186 O O . GLN A 1 396 ? -17.198 51.882 11.800 1.00 64.94 396 GLN A O 1
ATOM 3191 N N . ILE A 1 397 ? -16.702 49.834 11.012 1.00 57.47 397 ILE A N 1
ATOM 3192 C CA . ILE A 1 397 ? -16.111 50.269 9.741 1.00 57.47 397 ILE A CA 1
ATOM 3193 C C . ILE A 1 397 ? -17.044 49.865 8.600 1.00 57.47 397 ILE A C 1
ATOM 3195 O O . ILE A 1 397 ? -17.194 48.684 8.286 1.00 57.47 397 ILE A O 1
ATOM 3199 N N . VAL A 1 398 ? -17.621 50.854 7.920 1.00 53.47 398 VAL A N 1
ATOM 3200 C CA . VAL A 1 398 ? -18.203 50.645 6.592 1.00 53.47 398 VAL A CA 1
ATOM 3201 C C . VAL A 1 398 ? -17.055 50.754 5.597 1.00 53.47 398 VAL A C 1
ATOM 3203 O O . VAL A 1 398 ? -16.645 51.859 5.249 1.00 53.47 398 VAL A O 1
ATOM 3206 N N . MET A 1 399 ? -16.510 49.621 5.144 1.00 51.84 399 MET A N 1
ATOM 3207 C CA . MET A 1 399 ? -15.638 49.636 3.969 1.00 51.84 399 MET A CA 1
ATOM 3208 C C . MET A 1 399 ? -16.517 49.934 2.757 1.00 51.84 399 MET A C 1
ATOM 3210 O O . MET A 1 399 ? -17.115 49.045 2.154 1.00 51.84 399 MET A O 1
ATOM 3214 N N . THR A 1 400 ? -16.676 51.220 2.456 1.00 40.94 400 THR A N 1
ATOM 3215 C CA . THR A 1 400 ? -17.216 51.657 1.179 1.00 40.94 400 THR A CA 1
ATOM 3216 C C . THR A 1 400 ? -16.238 51.210 0.102 1.00 40.94 400 THR A C 1
ATOM 3218 O O . THR A 1 400 ? -15.033 51.444 0.201 1.00 40.94 400 THR A O 1
ATOM 3221 N N . SER A 1 401 ? -16.748 50.588 -0.961 1.00 41.69 401 SER A N 1
ATOM 3222 C CA . SER A 1 401 ? -16.013 50.478 -2.216 1.00 41.69 401 SER A CA 1
ATOM 3223 C C . SER A 1 401 ? -15.891 51.878 -2.828 1.00 41.69 401 SER A C 1
ATOM 3225 O O . SER A 1 401 ? -16.521 52.197 -3.836 1.00 41.69 401 SER A O 1
ATOM 3227 N N . ALA A 1 402 ? -15.119 52.762 -2.204 1.00 42.25 402 ALA A N 1
ATOM 3228 C CA . ALA A 1 402 ? -14.557 53.875 -2.930 1.00 42.25 402 ALA A CA 1
ATOM 3229 C C . ALA A 1 402 ? -13.484 53.248 -3.818 1.00 42.25 402 ALA A C 1
ATOM 3231 O O . ALA A 1 402 ? -12.389 52.925 -3.363 1.00 42.25 402 ALA A O 1
ATOM 3232 N N . ILE A 1 403 ? -13.827 53.010 -5.085 1.00 44.84 403 ILE A N 1
ATOM 3233 C CA . ILE A 1 403 ? -12.820 52.890 -6.134 1.00 44.84 403 ILE A CA 1
ATOM 3234 C C . ILE A 1 403 ? -12.065 54.219 -6.079 1.00 44.84 403 ILE A C 1
ATOM 3236 O O . ILE A 1 403 ? -12.512 55.217 -6.644 1.00 44.84 403 ILE A O 1
ATOM 3240 N N . VAL A 1 404 ? -10.972 54.272 -5.316 1.00 54.84 404 VAL A N 1
ATOM 3241 C CA . VAL A 1 404 ? -10.060 55.407 -5.366 1.00 54.84 404 VAL A CA 1
ATOM 3242 C C . VAL A 1 404 ? -9.461 55.327 -6.754 1.00 54.84 404 VAL A C 1
ATOM 3244 O O . VAL A 1 404 ? -8.644 54.458 -7.049 1.00 54.84 404 VAL A O 1
ATOM 3247 N N . ASN A 1 405 ? -9.951 56.177 -7.651 1.00 70.81 405 ASN A N 1
ATOM 3248 C CA . ASN A 1 405 ? -9.377 56.308 -8.973 1.00 70.81 405 ASN A CA 1
ATOM 3249 C C . ASN A 1 405 ? -7.991 56.933 -8.787 1.00 70.81 405 ASN A C 1
ATOM 3251 O O . ASN A 1 405 ? -7.850 58.154 -8.765 1.00 70.81 405 ASN A O 1
ATOM 3255 N N . TYR A 1 406 ? -6.981 56.081 -8.593 1.00 74.94 406 TYR A N 1
ATOM 3256 C CA . TYR A 1 406 ? -5.607 56.481 -8.294 1.00 74.94 406 TYR A CA 1
ATOM 3257 C C . TYR A 1 406 ? -5.048 57.433 -9.347 1.00 74.94 406 TYR A C 1
ATOM 3259 O O . TYR A 1 406 ? -4.272 58.326 -9.022 1.00 74.94 406 TYR A O 1
ATOM 3267 N N . ARG A 1 407 ? -5.497 57.294 -10.598 1.00 78.06 407 ARG A N 1
ATOM 3268 C CA . ARG A 1 407 ? -5.160 58.211 -11.682 1.00 78.06 407 ARG A CA 1
ATOM 3269 C C . ARG A 1 407 ? -5.764 59.598 -11.465 1.00 78.06 407 ARG A C 1
ATOM 3271 O O . ARG A 1 407 ? -5.029 60.575 -11.517 1.00 78.06 407 ARG A O 1
ATOM 3278 N N . ALA A 1 408 ? -7.060 59.689 -11.172 1.00 78.12 408 ALA A N 1
ATOM 3279 C CA . ALA A 1 408 ? -7.705 60.970 -10.883 1.00 78.12 408 ALA A CA 1
ATOM 3280 C C . ALA A 1 408 ? -7.124 61.631 -9.620 1.00 78.12 408 ALA A C 1
ATOM 3282 O O . ALA A 1 408 ? -6.906 62.838 -9.608 1.00 78.12 408 ALA A O 1
ATOM 3283 N N . LEU A 1 409 ? -6.816 60.839 -8.585 1.00 82.75 409 LEU A N 1
ATOM 3284 C CA . LEU A 1 409 ? -6.167 61.321 -7.364 1.00 82.75 409 LEU A CA 1
ATOM 3285 C C . LEU A 1 409 ? -4.745 61.835 -7.636 1.00 82.75 409 LEU A C 1
ATOM 3287 O O . LEU A 1 409 ? -4.332 62.854 -7.082 1.00 82.75 409 LEU A O 1
ATOM 3291 N N . LEU A 1 410 ? -3.990 61.150 -8.499 1.00 85.69 410 LEU A N 1
ATOM 3292 C CA . LEU A 1 410 ? -2.654 61.580 -8.897 1.00 85.69 410 LEU A CA 1
ATOM 3293 C C . LEU A 1 410 ? -2.715 62.884 -9.702 1.00 85.69 410 LEU A C 1
ATOM 3295 O O . LEU A 1 410 ? -1.947 63.803 -9.430 1.00 85.69 410 LEU A O 1
ATOM 3299 N N . GLU A 1 411 ? -3.651 62.990 -10.646 1.00 84.62 411 GLU A N 1
ATOM 3300 C CA . GLU A 1 411 ? -3.863 64.187 -11.465 1.00 84.62 411 GLU A CA 1
ATOM 3301 C C . GLU A 1 411 ? -4.214 65.411 -10.607 1.00 84.62 411 GLU A C 1
ATOM 3303 O O . GLU A 1 411 ? -3.573 66.456 -10.737 1.00 84.62 411 GLU A O 1
ATOM 3308 N N . THR A 1 412 ? -5.166 65.284 -9.677 1.00 85.00 412 THR A N 1
ATOM 3309 C CA . THR A 1 412 ? -5.530 66.381 -8.766 1.00 85.00 412 THR A CA 1
ATOM 3310 C C . THR A 1 412 ? -4.382 66.742 -7.827 1.00 85.00 412 THR A C 1
ATOM 3312 O O . THR A 1 412 ? -4.113 67.924 -7.613 1.00 85.00 412 THR A O 1
ATOM 3315 N N . THR A 1 413 ? -3.640 65.752 -7.327 1.00 87.62 413 THR A N 1
ATOM 3316 C CA . THR A 1 413 ? -2.493 65.990 -6.438 1.00 87.62 413 THR A CA 1
ATOM 3317 C C . THR A 1 413 ? -1.338 66.688 -7.155 1.00 87.62 413 THR A C 1
ATOM 3319 O O . THR A 1 413 ? -0.704 67.564 -6.568 1.00 87.62 413 THR A O 1
ATOM 3322 N N . ILE A 1 414 ? -1.079 66.369 -8.428 1.00 87.31 414 ILE A N 1
ATOM 3323 C CA . ILE A 1 414 ? -0.081 67.078 -9.247 1.00 87.31 414 ILE A CA 1
ATOM 3324 C C . ILE A 1 414 ? -0.494 68.538 -9.455 1.00 87.31 414 ILE A C 1
ATOM 3326 O O . ILE A 1 414 ? 0.349 69.432 -9.353 1.00 87.31 414 ILE A O 1
ATOM 3330 N N . VAL A 1 415 ? -1.781 68.799 -9.711 1.00 86.50 415 VAL A N 1
ATOM 3331 C CA . VAL A 1 415 ? -2.303 70.171 -9.811 1.00 86.50 415 VAL A CA 1
ATOM 3332 C C . VAL A 1 415 ? -2.096 70.909 -8.492 1.00 86.50 415 VAL A C 1
ATOM 3334 O O . VAL A 1 415 ? -1.499 71.982 -8.498 1.00 86.50 415 VAL A O 1
ATOM 3337 N N . HIS A 1 416 ? -2.493 70.310 -7.366 1.00 88.38 416 HIS A N 1
ATOM 3338 C CA . HIS A 1 416 ? -2.337 70.913 -6.043 1.00 88.38 416 HIS A CA 1
ATOM 3339 C C . HIS A 1 416 ? -0.868 71.177 -5.700 1.00 88.38 416 HIS A C 1
ATOM 3341 O O . HIS A 1 416 ? -0.554 72.231 -5.151 1.00 88.38 416 HIS A O 1
ATOM 3347 N N . TRP A 1 417 ? 0.045 70.272 -6.064 1.00 89.44 417 TRP A N 1
ATOM 3348 C CA . TRP A 1 417 ? 1.483 70.476 -5.895 1.00 89.44 417 TRP A CA 1
ATOM 3349 C C . TRP A 1 417 ? 1.990 71.677 -6.700 1.00 89.44 417 TRP A C 1
ATOM 3351 O O . TRP A 1 417 ? 2.651 72.553 -6.140 1.00 89.44 417 TRP A O 1
ATOM 3361 N N . ARG A 1 418 ? 1.618 71.775 -7.984 1.00 85.94 418 ARG A N 1
ATOM 3362 C CA . ARG A 1 418 ? 1.991 72.908 -8.850 1.00 85.94 418 ARG A CA 1
ATOM 3363 C C . ARG A 1 418 ? 1.412 74.236 -8.356 1.00 85.94 418 ARG A C 1
ATOM 3365 O O . ARG A 1 418 ? 2.062 75.268 -8.490 1.00 85.94 418 ARG A O 1
ATOM 3372 N N . THR A 1 419 ? 0.221 74.217 -7.759 1.00 86.25 419 THR A N 1
ATOM 3373 C CA . THR A 1 419 ? -0.435 75.406 -7.191 1.00 86.25 419 THR A CA 1
ATOM 3374 C C . THR A 1 419 ? -0.144 75.626 -5.701 1.00 86.25 419 THR A C 1
ATOM 3376 O O . THR A 1 419 ? -0.760 76.500 -5.098 1.00 86.25 419 THR A O 1
ATOM 3379 N N . GLN A 1 420 ? 0.769 74.852 -5.098 1.00 82.31 420 GLN A N 1
ATOM 3380 C CA . GLN A 1 420 ? 1.153 74.920 -3.677 1.00 82.31 420 GLN A CA 1
ATOM 3381 C C . GLN A 1 420 ? -0.021 74.810 -2.681 1.00 82.31 420 GLN A C 1
ATOM 3383 O O . GLN A 1 420 ? -0.026 75.437 -1.622 1.00 82.31 420 GLN A O 1
ATOM 3388 N N . GLN A 1 421 ? -1.023 73.998 -3.007 1.00 79.50 421 GLN A N 1
ATOM 3389 C CA . GLN A 1 421 ? -2.155 73.706 -2.131 1.00 79.50 421 GLN A CA 1
ATOM 3390 C C . GLN A 1 421 ? -1.868 72.503 -1.224 1.00 79.50 421 GLN A C 1
ATOM 3392 O O . GLN A 1 421 ? -1.126 71.584 -1.579 1.00 79.50 421 GLN A O 1
ATOM 3397 N N . ALA A 1 422 ? -2.467 72.506 -0.031 1.00 78.94 422 ALA A N 1
ATOM 3398 C CA . ALA A 1 422 ? -2.348 71.398 0.907 1.00 78.94 422 ALA A CA 1
ATOM 3399 C C . ALA A 1 422 ? -3.108 70.163 0.394 1.00 78.94 422 ALA A C 1
ATOM 3401 O O . ALA A 1 422 ? -4.210 70.270 -0.144 1.00 78.94 422 ALA A O 1
ATOM 3402 N N . VAL A 1 423 ? -2.513 68.987 0.592 1.00 81.12 423 VAL A N 1
ATOM 3403 C CA . VAL A 1 423 ? -3.104 67.683 0.262 1.00 81.12 423 VAL A CA 1
ATOM 3404 C C . VAL A 1 423 ? -3.089 66.823 1.527 1.00 81.12 423 VAL A C 1
ATOM 3406 O O . VAL A 1 423 ? -2.077 66.858 2.241 1.00 81.12 423 VAL A O 1
ATOM 3409 N N . PRO A 1 424 ? -4.170 66.079 1.834 1.00 80.12 424 PRO A N 1
ATOM 3410 C CA . PRO A 1 424 ? -4.220 65.189 2.989 1.00 80.12 424 PRO A CA 1
ATOM 3411 C C . PRO A 1 424 ? -3.038 64.213 3.033 1.00 80.12 424 PRO A C 1
ATOM 3413 O O . PRO A 1 424 ? -2.602 63.678 2.013 1.00 80.12 424 PRO A O 1
ATOM 3416 N N . LEU A 1 425 ? -2.520 63.955 4.236 1.00 74.12 425 LEU A N 1
ATOM 3417 C CA . LEU A 1 425 ? -1.410 63.016 4.442 1.00 74.12 425 LEU A CA 1
ATOM 3418 C C . LEU A 1 425 ? -1.763 61.597 3.978 1.00 74.12 425 LEU A C 1
ATOM 3420 O O . LEU A 1 425 ? -0.905 60.909 3.432 1.00 74.12 425 LEU A O 1
ATOM 3424 N N . GLU A 1 426 ? -3.013 61.173 4.153 1.00 74.12 426 GLU A N 1
ATOM 3425 C CA . GLU A 1 426 ? -3.500 59.859 3.721 1.00 74.12 426 GLU A CA 1
ATOM 3426 C C . GLU A 1 426 ? -3.437 59.694 2.191 1.00 74.12 426 GLU A C 1
ATOM 3428 O O . GLU A 1 426 ? -2.960 58.670 1.695 1.00 74.12 426 GLU A O 1
ATOM 3433 N N . ASP A 1 427 ? -3.782 60.743 1.438 1.00 79.56 427 ASP A N 1
ATOM 3434 C CA . ASP A 1 427 ? -3.690 60.758 -0.027 1.00 79.56 427 ASP A CA 1
ATOM 3435 C C . ASP A 1 427 ? -2.231 60.712 -0.499 1.00 79.56 427 ASP A C 1
ATOM 3437 O O . ASP A 1 427 ? -1.895 59.971 -1.427 1.00 79.56 427 ASP A O 1
ATOM 3441 N N . LYS A 1 428 ? -1.326 61.434 0.183 1.00 80.12 428 LYS A N 1
ATOM 3442 C CA . LYS A 1 428 ? 0.117 61.374 -0.108 1.00 80.12 428 LYS A CA 1
ATOM 3443 C C . LYS A 1 428 ? 0.684 59.965 0.089 1.00 80.12 428 LYS A C 1
ATOM 3445 O O . LYS A 1 428 ? 1.419 59.478 -0.771 1.00 80.12 428 LYS A O 1
ATOM 3450 N N . HIS A 1 429 ? 0.336 59.297 1.190 1.00 77.75 429 HIS A N 1
ATOM 3451 C CA . HIS A 1 429 ? 0.777 57.923 1.465 1.00 77.75 429 HIS A CA 1
ATOM 3452 C C . HIS A 1 429 ? 0.217 56.934 0.440 1.00 77.75 429 HIS A C 1
ATOM 3454 O O . HIS A 1 429 ? 0.947 56.080 -0.068 1.00 77.75 429 HIS A O 1
ATOM 3460 N N . THR A 1 430 ? -1.056 57.098 0.089 1.00 78.75 430 THR A N 1
ATOM 3461 C CA . THR A 1 430 ? -1.734 56.284 -0.920 1.00 78.75 430 THR A CA 1
ATOM 3462 C C . THR A 1 430 ? -1.045 56.402 -2.283 1.00 78.75 430 THR A C 1
ATOM 3464 O O . THR A 1 430 ? -0.742 55.391 -2.921 1.00 78.75 430 THR A O 1
ATOM 3467 N N . LEU A 1 431 ? -0.704 57.622 -2.709 1.00 80.81 431 LEU A N 1
ATOM 3468 C CA . LEU A 1 431 ? 0.008 57.854 -3.965 1.00 80.81 431 LEU A CA 1
ATOM 3469 C C . LEU A 1 431 ? 1.454 57.352 -3.938 1.00 80.81 431 LEU A C 1
ATOM 3471 O O . LEU A 1 431 ? 1.920 56.838 -4.950 1.00 80.81 431 LEU A O 1
ATOM 3475 N N . LEU A 1 432 ? 2.152 57.426 -2.799 1.00 81.56 432 LEU A N 1
ATOM 3476 C CA . LEU A 1 432 ? 3.506 56.872 -2.654 1.00 81.56 432 LEU A CA 1
ATOM 3477 C C . LEU A 1 432 ? 3.556 55.357 -2.868 1.00 81.56 432 LEU A C 1
ATOM 3479 O O . LEU A 1 432 ? 4.558 54.859 -3.381 1.00 81.56 432 LEU A O 1
ATOM 3483 N N . HIS A 1 433 ? 2.508 54.630 -2.478 1.00 75.75 433 HIS A N 1
ATOM 3484 C CA . HIS A 1 433 ? 2.392 53.208 -2.791 1.00 75.75 433 HIS A CA 1
ATOM 3485 C C . HIS A 1 433 ? 2.073 53.002 -4.276 1.00 75.75 433 HIS A C 1
ATOM 3487 O O . HIS A 1 433 ? 2.722 52.200 -4.940 1.00 75.75 433 HIS A O 1
ATOM 3493 N N . TYR A 1 434 ? 1.120 53.765 -4.819 1.00 78.88 434 TYR A N 1
ATOM 3494 C CA . TYR A 1 434 ? 0.687 53.634 -6.212 1.00 78.88 434 TYR A CA 1
ATOM 3495 C C . TYR A 1 434 ? 1.814 53.892 -7.226 1.00 78.88 434 TYR A C 1
ATOM 3497 O O . TYR A 1 434 ? 1.988 53.116 -8.160 1.00 78.88 434 TYR A O 1
ATOM 3505 N N . ILE A 1 435 ? 2.639 54.926 -7.029 1.00 82.88 435 ILE A N 1
ATOM 3506 C CA . ILE A 1 435 ? 3.742 55.257 -7.953 1.00 82.88 435 ILE A CA 1
ATOM 3507 C C . ILE A 1 435 ? 4.955 54.317 -7.848 1.00 82.88 435 ILE A C 1
ATOM 3509 O O . ILE A 1 435 ? 5.889 54.461 -8.633 1.00 82.88 435 ILE A O 1
ATOM 3513 N N . ARG A 1 436 ? 4.986 53.385 -6.882 1.00 79.56 436 ARG A N 1
ATOM 3514 C CA . ARG A 1 436 ? 6.001 52.313 -6.833 1.00 79.56 436 ARG A CA 1
ATOM 3515 C C . ARG A 1 436 ? 5.661 51.158 -7.767 1.00 79.56 436 ARG A C 1
ATOM 3517 O O . ARG A 1 436 ? 6.569 50.449 -8.193 1.00 79.56 436 ARG A O 1
ATOM 3524 N N . GLU A 1 437 ? 4.382 50.987 -8.084 1.00 74.69 437 GLU A N 1
ATOM 3525 C CA . GLU A 1 437 ? 3.935 49.985 -9.041 1.00 74.69 437 GLU A CA 1
ATOM 3526 C C . GLU A 1 437 ? 4.224 50.447 -10.482 1.00 74.69 437 GLU A C 1
ATOM 3528 O O . GLU A 1 437 ? 4.134 51.646 -10.773 1.00 74.69 437 GLU A O 1
ATOM 3533 N N . PRO A 1 438 ? 4.538 49.530 -11.419 1.00 66.94 438 PRO A N 1
ATOM 3534 C CA . PRO A 1 438 ? 4.909 49.886 -12.793 1.00 66.94 438 PRO A CA 1
ATOM 3535 C C . PRO A 1 438 ? 3.848 50.719 -13.523 1.00 66.94 438 PRO A C 1
ATOM 3537 O O . PRO A 1 438 ? 4.182 51.609 -14.304 1.00 66.94 438 PRO A O 1
ATOM 3540 N N . GLU A 1 439 ? 2.570 50.446 -13.249 1.00 75.62 439 GLU A N 1
ATOM 3541 C CA . GLU A 1 439 ? 1.433 51.171 -13.818 1.00 75.62 439 GLU A CA 1
ATOM 3542 C C . GLU A 1 439 ? 1.379 52.619 -13.314 1.00 75.62 439 GLU A C 1
ATOM 3544 O O . GLU A 1 439 ? 1.380 53.555 -14.116 1.00 75.62 439 GLU A O 1
ATOM 3549 N N . GLY A 1 440 ? 1.404 52.826 -11.993 1.00 78.44 440 GLY A N 1
ATOM 3550 C CA . GLY A 1 440 ? 1.363 54.163 -11.403 1.00 78.44 440 GLY A CA 1
ATOM 3551 C C . GLY A 1 440 ? 2.598 54.994 -11.746 1.00 78.44 440 GLY A C 1
ATOM 3552 O O . GLY A 1 440 ? 2.483 56.190 -12.019 1.00 78.44 440 GLY A O 1
ATOM 3553 N N . PHE A 1 441 ? 3.768 54.356 -11.824 1.00 80.31 441 PHE A N 1
ATOM 3554 C CA . PHE A 1 441 ? 5.000 55.001 -12.269 1.00 80.31 441 PHE A CA 1
ATOM 3555 C C . PHE A 1 441 ? 4.935 55.434 -13.742 1.00 80.31 441 PHE A C 1
ATOM 3557 O O . PHE A 1 441 ? 5.345 56.544 -14.088 1.00 80.31 441 PHE A O 1
ATOM 3564 N N . GLY A 1 442 ? 4.363 54.592 -14.609 1.00 79.19 442 GLY A N 1
ATOM 3565 C CA . GLY A 1 442 ? 4.125 54.925 -16.014 1.00 79.19 442 GLY A CA 1
ATOM 3566 C C . GLY A 1 442 ? 3.176 56.114 -16.188 1.00 79.19 442 GLY A C 1
ATOM 3567 O O . GLY A 1 442 ? 3.446 57.003 -16.994 1.00 79.19 442 GLY A O 1
ATOM 3568 N N . VAL A 1 443 ? 2.103 56.175 -15.392 1.00 81.94 443 VAL A N 1
ATOM 3569 C CA . VAL A 1 443 ? 1.155 57.302 -15.405 1.00 81.94 443 VAL A CA 1
ATOM 3570 C C . VAL A 1 443 ? 1.815 58.589 -14.900 1.00 81.94 443 VAL A C 1
ATOM 3572 O O . VAL A 1 443 ? 1.636 59.636 -15.515 1.00 81.94 443 VAL A O 1
ATOM 3575 N N . LEU A 1 444 ? 2.626 58.531 -13.839 1.00 86.19 444 LEU A N 1
ATOM 3576 C CA . LEU A 1 444 ? 3.358 59.695 -13.325 1.00 86.19 444 LEU A CA 1
ATOM 3577 C C . LEU A 1 444 ? 4.258 60.329 -14.399 1.00 86.19 444 LEU A C 1
ATOM 3579 O O . LEU A 1 444 ? 4.231 61.544 -14.597 1.00 86.19 444 LEU A O 1
ATOM 3583 N N . ARG A 1 445 ? 4.998 59.495 -15.138 1.00 84.38 445 ARG A N 1
ATOM 3584 C CA . ARG A 1 445 ? 5.879 59.921 -16.239 1.00 84.38 445 ARG A CA 1
ATOM 3585 C C . ARG A 1 445 ? 5.148 60.467 -17.458 1.00 84.38 445 ARG A C 1
ATOM 3587 O O . ARG A 1 445 ? 5.747 61.174 -18.259 1.00 84.38 445 ARG A O 1
ATOM 3594 N N . ALA A 1 446 ? 3.861 60.162 -17.607 1.00 85.44 446 ALA A N 1
ATOM 3595 C CA . ALA A 1 446 ? 3.042 60.786 -18.639 1.00 85.44 446 ALA A CA 1
ATOM 3596 C C . ALA A 1 446 ? 2.695 62.250 -18.301 1.00 85.44 446 ALA A C 1
ATOM 3598 O O . ALA A 1 446 ? 2.435 63.032 -19.213 1.00 85.44 446 ALA A O 1
ATOM 3599 N N . TYR A 1 447 ? 2.698 62.627 -17.014 1.00 84.12 447 TYR A N 1
ATOM 3600 C CA . TYR A 1 447 ? 2.303 63.964 -16.549 1.00 84.12 447 TYR A CA 1
ATOM 3601 C C . TYR A 1 447 ? 3.474 64.886 -16.176 1.00 84.12 447 TYR A C 1
ATOM 3603 O O . TYR A 1 447 ? 3.299 66.111 -16.190 1.00 84.12 447 TYR A O 1
ATOM 3611 N N . LEU A 1 448 ? 4.641 64.325 -15.839 1.00 87.69 448 LEU A N 1
ATOM 3612 C CA . LEU A 1 448 ? 5.819 65.051 -15.351 1.00 87.69 448 LEU A CA 1
ATOM 3613 C C . LEU A 1 448 ? 7.070 64.704 -16.170 1.00 87.69 448 LEU A C 1
ATOM 3615 O O . LEU A 1 448 ? 7.244 63.567 -16.601 1.00 87.69 448 LEU A O 1
ATOM 3619 N N . ASN A 1 449 ? 7.968 65.676 -16.342 1.00 86.88 449 ASN A N 1
ATOM 3620 C CA . ASN A 1 449 ? 9.314 65.423 -16.871 1.00 86.88 449 ASN A CA 1
ATOM 3621 C C . ASN A 1 449 ? 10.261 64.895 -15.771 1.00 86.88 449 ASN A C 1
ATOM 3623 O O . ASN A 1 449 ? 9.945 64.986 -14.588 1.00 86.88 449 ASN A O 1
ATOM 3627 N N . ASP A 1 450 ? 11.441 64.388 -16.142 1.00 81.06 450 ASP A N 1
ATOM 3628 C CA . ASP A 1 450 ? 12.386 63.744 -15.207 1.00 81.06 450 ASP A CA 1
ATOM 3629 C C . ASP A 1 450 ? 12.794 64.617 -14.002 1.00 81.06 450 ASP A C 1
ATOM 3631 O O . ASP A 1 450 ? 13.112 64.094 -12.930 1.00 81.06 450 ASP A O 1
ATOM 3635 N N . THR A 1 451 ? 12.806 65.944 -14.162 1.00 84.88 451 THR A N 1
ATOM 3636 C CA . THR A 1 451 ? 13.133 66.884 -13.080 1.00 84.88 451 THR A CA 1
ATOM 3637 C C . THR A 1 451 ? 11.934 67.072 -12.152 1.00 84.88 451 THR A C 1
ATOM 3639 O O . THR A 1 451 ? 12.064 66.900 -10.939 1.00 84.88 451 THR A O 1
ATOM 3642 N N . GLU A 1 452 ? 10.753 67.333 -12.719 1.00 86.00 452 GLU A N 1
ATOM 3643 C CA . GLU A 1 452 ? 9.496 67.472 -11.973 1.00 86.00 452 GLU A CA 1
ATOM 3644 C C . GLU A 1 452 ? 9.111 66.178 -11.241 1.00 86.00 452 GLU A C 1
ATOM 3646 O O . GLU A 1 452 ? 8.620 66.230 -10.117 1.00 86.00 452 GLU A O 1
ATOM 3651 N N . GLU A 1 453 ? 9.381 65.011 -11.835 1.00 85.75 453 GLU A N 1
ATOM 3652 C CA . GLU A 1 453 ? 9.142 63.696 -11.232 1.00 85.75 453 GLU A CA 1
ATOM 3653 C C . GLU A 1 453 ? 9.883 63.569 -9.891 1.00 85.75 453 GLU A C 1
ATOM 3655 O O . GLU A 1 453 ? 9.304 63.158 -8.881 1.00 85.75 453 GLU A O 1
ATOM 3660 N N . ARG A 1 454 ? 11.164 63.961 -9.863 1.00 83.81 454 ARG A N 1
ATOM 3661 C CA . ARG A 1 454 ? 12.000 63.891 -8.656 1.00 83.81 454 ARG A CA 1
ATOM 3662 C C . ARG A 1 454 ? 11.528 64.872 -7.593 1.00 83.81 454 ARG A C 1
ATOM 3664 O O . ARG A 1 454 ? 11.434 64.494 -6.427 1.00 83.81 454 ARG A O 1
ATOM 3671 N N . GLU A 1 455 ? 11.218 66.105 -7.979 1.00 86.81 455 GLU A N 1
ATOM 3672 C CA . GLU A 1 455 ? 10.746 67.133 -7.047 1.00 86.81 455 GLU A CA 1
ATOM 3673 C C . GLU A 1 455 ? 9.381 66.774 -6.446 1.00 86.81 455 GLU A C 1
ATOM 3675 O O . GLU A 1 455 ? 9.194 66.886 -5.232 1.00 86.81 455 GLU A O 1
ATOM 3680 N N . PHE A 1 456 ? 8.462 66.245 -7.256 1.00 88.62 456 PHE A N 1
ATOM 3681 C CA . PHE A 1 456 ? 7.156 65.777 -6.798 1.00 88.62 456 PHE A CA 1
ATOM 3682 C C . PHE A 1 456 ? 7.275 64.583 -5.844 1.00 88.62 456 PHE A C 1
ATOM 3684 O O . PHE A 1 456 ? 6.642 64.564 -4.788 1.00 88.62 456 PHE A O 1
ATOM 3691 N N . GLN A 1 457 ? 8.135 63.606 -6.154 1.00 84.69 457 GLN A N 1
ATOM 3692 C CA . GLN A 1 457 ? 8.388 62.473 -5.258 1.00 84.69 457 GLN A CA 1
ATOM 3693 C C . GLN A 1 457 ? 9.039 62.895 -3.938 1.00 84.69 457 GLN A C 1
ATOM 3695 O O . GLN A 1 457 ? 8.765 62.287 -2.902 1.00 84.69 457 GLN A O 1
ATOM 3700 N N . ILE A 1 458 ? 9.898 63.918 -3.951 1.00 86.00 458 ILE A N 1
ATOM 3701 C CA . ILE A 1 458 ? 10.455 64.500 -2.725 1.00 86.00 458 ILE A CA 1
ATOM 3702 C C . ILE A 1 458 ? 9.337 65.175 -1.922 1.00 86.00 458 ILE A C 1
ATOM 3704 O O . ILE A 1 458 ? 9.219 64.919 -0.727 1.00 86.00 458 ILE A O 1
ATOM 3708 N N . TRP A 1 459 ? 8.478 65.968 -2.564 1.00 87.38 459 TRP A N 1
ATOM 3709 C CA . TRP A 1 459 ? 7.360 66.658 -1.912 1.00 87.38 459 TRP A CA 1
ATOM 3710 C C . TRP A 1 459 ? 6.293 65.708 -1.337 1.00 87.38 459 TRP A C 1
ATOM 3712 O O . TRP A 1 459 ? 5.727 65.971 -0.271 1.00 87.38 459 TRP A O 1
ATOM 3722 N N . LEU A 1 460 ? 6.037 64.575 -1.995 1.00 84.50 460 LEU A N 1
ATOM 3723 C CA . LEU A 1 460 ? 5.161 63.523 -1.471 1.00 84.50 460 LEU A CA 1
ATOM 3724 C C . LEU A 1 460 ? 5.714 62.898 -0.182 1.00 84.50 460 LEU A C 1
ATOM 3726 O O . LEU A 1 460 ? 4.937 62.553 0.702 1.00 84.50 460 LEU A O 1
ATOM 3730 N N . LYS A 1 461 ? 7.045 62.785 -0.061 1.00 82.06 461 LYS A N 1
ATOM 3731 C CA . LYS A 1 461 ? 7.738 62.247 1.125 1.00 82.06 461 LYS A CA 1
ATOM 3732 C C . LYS A 1 461 ? 7.929 63.277 2.242 1.00 82.06 461 LYS A C 1
ATOM 3734 O O . LYS A 1 461 ? 8.356 62.908 3.331 1.00 82.06 461 LYS A O 1
ATOM 3739 N N . GLN A 1 462 ? 7.665 64.557 1.978 1.00 77.94 462 GLN A N 1
ATOM 3740 C CA . GLN A 1 462 ? 7.738 65.608 2.987 1.00 77.94 462 GLN A CA 1
ATOM 3741 C C . GLN A 1 462 ? 6.447 65.640 3.812 1.00 77.94 462 GLN A C 1
ATOM 3743 O O . GLN A 1 462 ? 5.363 65.934 3.293 1.00 77.94 462 GLN A O 1
ATOM 3748 N N . GLU A 1 463 ? 6.581 65.383 5.111 1.00 60.28 463 GLU A N 1
ATOM 3749 C CA . GLU A 1 463 ? 5.548 65.704 6.095 1.00 60.28 463 GLU A CA 1
ATOM 3750 C C . GLU A 1 463 ? 5.470 67.231 6.282 1.00 60.28 463 GLU A C 1
ATOM 3752 O O . GLU A 1 463 ? 6.501 67.912 6.205 1.00 60.28 463 GLU A O 1
ATOM 3757 N N . PRO A 1 464 ? 4.271 67.808 6.481 1.00 55.78 464 PRO A N 1
ATOM 3758 C CA . PRO A 1 464 ? 4.149 69.240 6.718 1.00 55.78 464 PRO A CA 1
ATOM 3759 C C . PRO A 1 464 ? 4.957 69.629 7.964 1.00 55.78 464 PRO A C 1
ATOM 3761 O O . PRO A 1 464 ? 4.829 69.005 9.016 1.00 55.78 464 PRO A O 1
ATOM 3764 N N . ARG A 1 465 ? 5.798 70.668 7.853 1.00 44.84 465 ARG A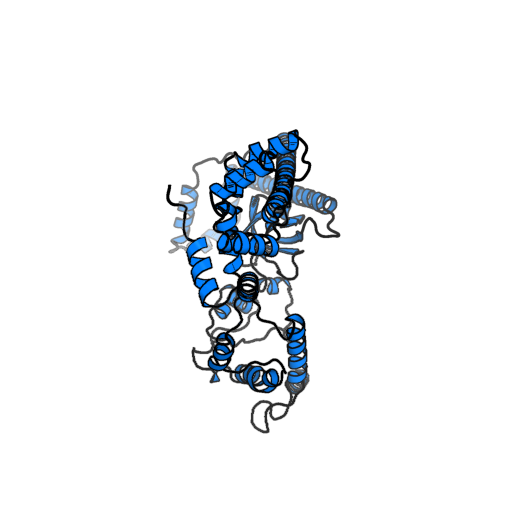 N 1
ATOM 3765 C CA . ARG A 1 465 ? 6.370 71.318 9.040 1.00 44.84 465 ARG A CA 1
ATOM 3766 C C . ARG A 1 465 ? 5.206 71.926 9.829 1.00 44.84 465 ARG A C 1
ATOM 3768 O O . ARG A 1 465 ? 4.408 72.647 9.237 1.00 44.84 465 ARG A O 1
ATOM 3775 N N . SER A 1 466 ? 5.129 71.567 11.110 1.00 35.62 466 SER A N 1
ATOM 3776 C CA . SER A 1 466 ? 4.144 72.016 12.107 1.00 35.62 466 SER A CA 1
ATOM 3777 C C . SER A 1 466 ? 3.861 73.510 12.075 1.00 35.62 466 SER A C 1
ATOM 3779 O O . SER A 1 466 ? 4.869 74.259 12.018 1.00 35.62 466 SER A O 1
#